Protein AF-0000000080190233 (afdb_homodimer)

Solvent-accessible surface area (backbone atoms only — not comparable to full-atom values): 22154 Å² total; per-residue (Å²): 128,73,79,68,84,69,77,49,35,33,24,39,33,32,38,41,59,67,54,88,73,48,81,61,51,67,63,48,35,51,41,50,51,52,25,31,51,49,42,42,61,76,41,44,92,38,46,60,12,53,48,41,70,72,49,78,80,37,27,34,34,23,29,25,61,46,58,42,51,51,61,56,47,56,51,48,40,39,65,58,41,56,91,52,47,57,30,32,3,32,11,48,27,51,56,74,33,56,66,84,47,56,51,47,89,68,42,40,36,64,9,52,53,49,8,52,51,33,35,52,49,21,59,75,69,71,51,43,41,32,46,42,65,90,44,67,61,59,19,47,42,53,20,35,38,52,36,49,50,51,50,56,58,68,68,43,49,71,68,28,48,51,36,47,57,35,36,74,76,33,94,38,60,58,51,18,10,60,75,67,72,52,52,46,66,57,37,50,51,29,30,58,77,55,41,43,68,65,47,52,52,32,52,51,35,50,38,51,44,31,47,51,60,66,65,77,107,128,72,80,69,83,70,76,50,34,32,25,38,33,33,38,42,57,66,56,87,72,49,80,60,52,67,64,48,34,51,40,49,50,52,25,30,49,49,41,43,62,77,41,45,92,37,46,59,12,53,48,40,70,72,48,80,81,39,27,34,34,23,28,24,61,47,57,41,52,50,61,58,45,56,50,46,41,38,66,57,41,57,90,52,47,57,30,30,3,31,12,48,27,50,56,74,33,56,66,84,47,56,51,49,89,67,41,40,36,62,9,51,54,48,8,51,52,34,33,52,50,21,58,74,68,72,49,42,40,33,44,42,66,92,43,66,60,60,19,46,41,54,18,33,39,51,38,50,49,52,52,57,59,67,67,44,49,71,68,27,48,51,36,48,57,35,38,72,76,32,94,38,61,57,53,19,10,59,76,68,72,50,52,47,65,58,37,50,51,30,30,59,76,56,41,44,69,67,47,52,50,33,51,52,35,51,39,52,44,32,47,51,62,67,65,76,110

Structure (mmCIF, N/CA/C/O backbone):
data_AF-0000000080190233-model_v1
#
loop_
_entity.id
_entity.type
_entity.pdbx_description
1 polymer 'SatD family (SatD)'
#
loop_
_atom_site.group_PDB
_atom_site.id
_atom_site.type_symbol
_atom_site.label_atom_id
_atom_site.label_alt_id
_atom_site.label_comp_id
_atom_site.label_asym_id
_atom_site.label_entity_id
_atom_site.label_seq_id
_atom_site.pdbx_PDB_ins_code
_atom_site.Cartn_x
_atom_site.Cartn_y
_atom_site.Cartn_z
_atom_site.occupancy
_atom_site.B_iso_or_equiv
_atom_site.auth_seq_id
_atom_site.auth_comp_id
_atom_site.auth_asym_id
_atom_site.auth_atom_id
_atom_site.pdbx_PDB_model_num
ATOM 1 N N . MET A 1 1 ? 40.156 -18.125 -11.836 1 24.73 1 MET A N 1
ATOM 2 C CA . MET A 1 1 ? 38.75 -17.875 -12.156 1 24.73 1 MET A CA 1
ATOM 3 C C . MET A 1 1 ? 38.125 -16.875 -11.18 1 24.73 1 MET A C 1
ATOM 5 O O . MET A 1 1 ? 38.094 -17.125 -9.969 1 24.73 1 MET A O 1
ATOM 9 N N . SER A 1 2 ? 38.312 -15.602 -11.289 1 29.66 2 SER A N 1
ATOM 10 C CA . SER A 1 2 ? 37.938 -14.547 -10.352 1 29.66 2 SER A CA 1
ATOM 11 C C . SER A 1 2 ? 36.531 -14.766 -9.797 1 29.66 2 SER A C 1
ATOM 13 O O . SER A 1 2 ? 35.656 -15.234 -10.508 1 29.66 2 SER A O 1
ATOM 15 N N . PRO A 1 3 ? 36.375 -15.008 -8.586 1 34.88 3 PRO A N 1
ATOM 16 C CA . PRO A 1 3 ? 35.031 -15.375 -8.195 1 34.88 3 PRO A CA 1
ATOM 17 C C . PRO A 1 3 ? 33.969 -14.508 -8.867 1 34.88 3 PRO A C 1
ATOM 19 O O . PRO A 1 3 ? 34.125 -13.289 -8.977 1 34.88 3 PRO A O 1
ATOM 22 N N . SER A 1 4 ? 33.438 -14.758 -10.117 1 35.72 4 SER A N 1
ATOM 23 C CA . SER A 1 4 ? 32.375 -14.062 -10.844 1 35.72 4 SER A CA 1
ATOM 24 C C . SER A 1 4 ? 31.5 -13.266 -9.898 1 35.72 4 SER A C 1
ATOM 26 O O . SER A 1 4 ? 31.062 -13.781 -8.867 1 35.72 4 SER A O 1
ATOM 28 N N . GLU A 1 5 ? 31.703 -12.148 -9.555 1 38.62 5 GLU A N 1
ATOM 29 C CA . GLU A 1 5 ? 30.828 -11.219 -8.867 1 38.62 5 GLU A CA 1
ATOM 30 C C . GLU A 1 5 ? 29.359 -11.633 -9.008 1 38.62 5 GLU A C 1
ATOM 32 O O . GLU A 1 5 ? 28.766 -11.453 -10.07 1 38.62 5 GLU A O 1
ATOM 37 N N . SER A 1 6 ? 28.891 -12.875 -8.758 1 44.59 6 SER A N 1
ATOM 38 C CA . SER A 1 6 ? 27.734 -13.758 -8.906 1 44.59 6 SER A CA 1
ATOM 39 C C . SER A 1 6 ? 26.422 -12.977 -8.828 1 44.59 6 SER A C 1
ATOM 41 O O . SER A 1 6 ? 26.141 -12.344 -7.812 1 44.59 6 SER A O 1
ATOM 43 N N . SER A 1 7 ? 26.031 -12.211 -9.828 1 57.62 7 SER A N 1
ATOM 44 C CA . SER A 1 7 ? 24.75 -11.547 -10.07 1 57.62 7 SER A CA 1
ATOM 45 C C . SER A 1 7 ? 23.609 -12.289 -9.406 1 57.62 7 SER A C 1
ATOM 47 O O . SER A 1 7 ? 23.453 -13.5 -9.594 1 57.62 7 SER A O 1
ATOM 49 N N . GLY A 1 8 ? 23.281 -12.109 -8.156 1 77 8 GLY A N 1
ATOM 50 C CA . GLY A 1 8 ? 22.312 -12.805 -7.34 1 77 8 GLY A CA 1
ATOM 51 C C . GLY A 1 8 ? 21 -13.078 -8.07 1 77 8 GLY A C 1
ATOM 52 O O . GLY A 1 8 ? 20.797 -12.586 -9.18 1 77 8 GLY A O 1
ATOM 53 N N . SER A 1 9 ? 20.453 -14.281 -7.926 1 91.12 9 SER A N 1
ATOM 54 C CA . SER A 1 9 ? 19.156 -14.734 -8.414 1 91.12 9 SER A CA 1
ATOM 55 C C . SER A 1 9 ? 18.062 -14.461 -7.398 1 91.12 9 SER A C 1
ATOM 57 O O . SER A 1 9 ? 18.344 -14.18 -6.23 1 91.12 9 SER A O 1
ATOM 59 N N . TYR A 1 10 ? 16.875 -14.328 -7.945 1 96.75 10 TYR A N 1
ATOM 60 C CA . TYR A 1 10 ? 15.703 -14.219 -7.082 1 96.75 10 TYR A CA 1
ATOM 61 C C . TYR A 1 10 ? 14.945 -15.539 -7.02 1 96.75 10 TYR A C 1
ATOM 63 O O . TYR A 1 10 ? 14.43 -16.016 -8.031 1 96.75 10 TYR A O 1
ATOM 71 N N . VAL A 1 11 ? 14.953 -16.094 -5.848 1 97.94 11 VAL A N 1
ATOM 72 C CA . VAL A 1 11 ? 14.219 -17.328 -5.621 1 97.94 11 VAL A CA 1
ATOM 73 C C . VAL A 1 11 ? 12.797 -17 -5.152 1 97.94 11 VAL A C 1
ATOM 75 O O . VAL A 1 11 ? 12.609 -16.203 -4.234 1 97.94 11 VAL A O 1
ATOM 78 N N . VAL A 1 12 ? 11.82 -17.562 -5.801 1 98.56 12 VAL A N 1
ATOM 79 C CA . VAL A 1 12 ? 10.414 -17.438 -5.434 1 98.56 12 VAL A CA 1
ATOM 80 C C . VAL A 1 12 ? 9.914 -18.766 -4.867 1 98.56 12 VAL A C 1
ATOM 82 O O . VAL A 1 12 ? 10 -19.812 -5.531 1 98.56 12 VAL A O 1
ATOM 85 N N . VAL A 1 13 ? 9.422 -18.719 -3.676 1 98.38 13 VAL A N 1
ATOM 86 C CA . VAL A 1 13 ? 8.758 -19.891 -3.105 1 98.38 13 VAL A CA 1
ATOM 87 C C . VAL A 1 13 ? 7.344 -19.516 -2.666 1 98.38 13 VAL A C 1
ATOM 89 O O . VAL A 1 13 ? 7.094 -18.375 -2.268 1 98.38 13 VAL A O 1
ATOM 92 N N . GLY A 1 14 ? 6.434 -20.406 -2.785 1 98 14 GLY A N 1
ATOM 93 C CA . GLY A 1 14 ? 5.051 -20.141 -2.42 1 98 14 GLY A CA 1
ATOM 94 C C . GLY A 1 14 ? 4.371 -21.344 -1.777 1 98 14 GLY A C 1
ATOM 95 O O . GLY A 1 14 ? 4.789 -22.484 -1.979 1 98 14 GLY A O 1
ATOM 96 N N . ASP A 1 15 ? 3.377 -21.078 -1.024 1 97.12 15 ASP A N 1
ATOM 97 C CA . ASP A 1 15 ? 2.551 -22.062 -0.349 1 97.12 15 ASP A CA 1
ATOM 98 C C . ASP A 1 15 ? 1.072 -21.703 -0.42 1 97.12 15 ASP A C 1
ATOM 100 O O . ASP A 1 15 ? 0.687 -20.594 -0.037 1 97.12 15 ASP A O 1
ATOM 104 N N . VAL A 1 16 ? 0.239 -22.688 -0.863 1 96.12 16 VAL A N 1
ATOM 105 C CA . VAL A 1 16 ? -1.193 -22.453 -1.013 1 96.12 16 VAL A CA 1
ATOM 106 C C . VAL A 1 16 ? -1.837 -22.297 0.362 1 96.12 16 VAL A C 1
ATOM 108 O O . VAL A 1 16 ? -1.575 -23.078 1.277 1 96.12 16 VAL A O 1
ATOM 111 N N . VAL A 1 17 ? -2.637 -21.203 0.466 1 95.19 17 VAL A N 1
ATOM 112 C CA . VAL A 1 17 ? -3.326 -20.922 1.724 1 95.19 17 VAL A CA 1
ATOM 113 C C . VAL A 1 17 ? -4.465 -21.922 1.915 1 95.19 17 VAL A C 1
ATOM 115 O O . VAL A 1 17 ? -5.297 -22.109 1.022 1 95.19 17 VAL A O 1
ATOM 118 N N . GLY A 1 18 ? -4.52 -22.594 3.072 1 91.44 18 GLY A N 1
ATOM 119 C CA . GLY A 1 18 ? -5.617 -23.484 3.395 1 91.44 18 GLY A CA 1
ATOM 120 C C . GLY A 1 18 ? -5.707 -24.688 2.461 1 91.44 18 GLY A C 1
ATOM 121 O O . GLY A 1 18 ? -6.805 -25.125 2.125 1 91.44 18 GLY A O 1
ATOM 122 N N . SER A 1 19 ? -4.637 -25.109 1.972 1 86.06 19 SER A N 1
ATOM 123 C CA . SER A 1 19 ? -4.605 -26.172 0.969 1 86.06 19 SER A CA 1
ATOM 124 C C . SER A 1 19 ? -5.348 -27.406 1.452 1 86.06 19 SER A C 1
ATOM 126 O O . SER A 1 19 ? -5.957 -28.125 0.653 1 86.06 19 SER A O 1
ATOM 128 N N . ARG A 1 20 ? -5.469 -27.781 2.709 1 81.69 20 ARG A N 1
ATOM 129 C CA . ARG A 1 20 ? -6.098 -28.969 3.266 1 81.69 20 ARG A CA 1
ATOM 130 C C . ARG A 1 20 ? -7.617 -28.891 3.17 1 81.69 20 ARG A C 1
ATOM 132 O O . ARG A 1 20 ? -8.312 -29.906 3.205 1 81.69 20 ARG A O 1
ATOM 139 N N . ALA A 1 21 ? -8.078 -27.594 3.057 1 85 21 ALA A N 1
ATOM 140 C CA . ALA A 1 21 ? -9.523 -27.391 3.066 1 85 21 ALA A CA 1
ATOM 141 C C . ALA A 1 21 ? -10.086 -27.391 1.648 1 85 21 ALA A C 1
ATOM 143 O O . ALA A 1 21 ? -11.305 -27.312 1.457 1 85 21 ALA A O 1
ATOM 144 N N . ILE A 1 22 ? -9.203 -27.516 0.746 1 84.94 22 ILE A N 1
ATOM 145 C CA . ILE A 1 22 ? -9.641 -27.531 -0.646 1 84.94 22 ILE A CA 1
ATOM 146 C C . ILE A 1 22 ? -10.242 -28.891 -0.982 1 84.94 22 ILE A C 1
ATOM 148 O O . ILE A 1 22 ? -9.578 -29.922 -0.866 1 84.94 22 ILE A O 1
ATOM 152 N N . ASP A 1 23 ? -11.484 -28.938 -1.279 1 82.81 23 ASP A N 1
ATOM 153 C CA . ASP A 1 23 ? -12.227 -30.188 -1.487 1 82.81 23 ASP A CA 1
ATOM 154 C C . ASP A 1 23 ? -11.742 -30.906 -2.736 1 82.81 23 ASP A C 1
ATOM 156 O O . ASP A 1 23 ? -11.344 -32.062 -2.666 1 82.81 23 ASP A O 1
ATOM 160 N N . ASP A 1 24 ? -11.836 -30.281 -3.82 1 88.12 24 ASP A N 1
ATOM 161 C CA . ASP A 1 24 ? -11.422 -30.875 -5.086 1 88.12 24 ASP A CA 1
ATOM 162 C C . ASP A 1 24 ? -9.969 -30.531 -5.402 1 88.12 24 ASP A C 1
ATOM 164 O O . ASP A 1 24 ? -9.695 -29.688 -6.262 1 88.12 24 ASP A O 1
ATOM 168 N N . ARG A 1 25 ? -9.078 -31.25 -4.887 1 86.75 25 ARG A N 1
ATOM 169 C CA . ARG A 1 25 ? -7.641 -30.984 -4.961 1 86.75 25 ARG A CA 1
ATOM 170 C C . ARG A 1 25 ? -7.113 -31.234 -6.371 1 86.75 25 ARG A C 1
ATOM 172 O O . ARG A 1 25 ? -6.164 -30.578 -6.809 1 86.75 25 ARG A O 1
ATOM 179 N N . ASP A 1 26 ? -7.723 -32.156 -7.023 1 89.56 26 ASP A N 1
ATOM 180 C CA . ASP A 1 26 ? -7.285 -32.438 -8.383 1 89.56 26 ASP A CA 1
ATOM 181 C C . ASP A 1 26 ? -7.562 -31.266 -9.32 1 89.56 26 ASP A C 1
ATOM 183 O O . ASP A 1 26 ? -6.688 -30.859 -10.086 1 89.56 26 ASP A O 1
ATOM 187 N N . THR A 1 27 ? -8.789 -30.844 -9.18 1 92.12 27 THR A N 1
ATOM 188 C CA . THR A 1 27 ? -9.164 -29.688 -10 1 92.12 27 THR A CA 1
ATOM 189 C C . THR A 1 27 ? -8.312 -28.469 -9.656 1 92.12 27 THR A C 1
ATOM 191 O O . THR A 1 27 ? -7.852 -27.766 -10.547 1 92.12 27 THR A O 1
ATOM 194 N N . PHE A 1 28 ? -8.062 -28.25 -8.406 1 93.25 28 PHE A N 1
ATOM 195 C CA . PHE A 1 28 ? -7.238 -27.125 -7.973 1 93.25 28 PHE A CA 1
ATOM 196 C C . PHE A 1 28 ? -5.809 -27.281 -8.477 1 93.25 28 PHE A C 1
ATOM 198 O O . PHE A 1 28 ? -5.203 -26.312 -8.938 1 93.25 28 PHE A O 1
ATOM 205 N N . GLY A 1 29 ? -5.312 -28.484 -8.367 1 93.38 29 GLY A N 1
ATOM 206 C CA . GLY A 1 29 ? -3.961 -28.766 -8.828 1 93.38 29 GLY A CA 1
ATOM 207 C C . GLY A 1 29 ? -3.758 -28.438 -10.297 1 93.38 29 GLY A C 1
ATOM 208 O O . GLY A 1 29 ? -2.746 -27.828 -10.672 1 93.38 29 GLY A O 1
ATOM 209 N N . ARG A 1 30 ? -4.664 -28.781 -11.055 1 94.12 30 ARG A N 1
ATOM 210 C CA . ARG A 1 30 ? -4.594 -28.484 -12.477 1 94.12 30 ARG A CA 1
ATOM 211 C C . ARG A 1 30 ? -4.645 -26.984 -12.719 1 94.12 30 ARG A C 1
ATOM 213 O O . ARG A 1 30 ? -3.916 -26.453 -13.57 1 94.12 30 ARG A O 1
ATOM 220 N N . ALA A 1 31 ? -5.512 -26.328 -11.938 1 94.5 31 ALA A N 1
ATOM 221 C CA . ALA A 1 31 ? -5.613 -24.875 -12.062 1 94.5 31 ALA A CA 1
ATOM 222 C C . ALA A 1 31 ? -4.297 -24.203 -11.688 1 94.5 31 ALA A C 1
ATOM 224 O O . ALA A 1 31 ? -3.879 -23.25 -12.344 1 94.5 31 ALA A O 1
ATOM 225 N N . LEU A 1 32 ? -3.715 -24.688 -10.641 1 96.25 32 LEU A N 1
ATOM 226 C CA . LEU A 1 32 ? -2.434 -24.141 -10.203 1 96.25 32 LEU A CA 1
ATOM 227 C C . LEU A 1 32 ? -1.354 -24.391 -11.25 1 96.25 32 LEU A C 1
ATOM 229 O O . LEU A 1 32 ? -0.596 -23.484 -11.594 1 96.25 32 LEU A O 1
ATOM 233 N N . ASP A 1 33 ? -1.353 -25.562 -11.812 1 95.81 33 ASP A N 1
ATOM 234 C CA . ASP A 1 33 ? -0.388 -25.891 -12.859 1 95.81 33 ASP A CA 1
ATOM 235 C C . ASP A 1 33 ? -0.57 -25 -14.078 1 95.81 33 ASP A C 1
ATOM 237 O O . ASP A 1 33 ? 0.409 -24.531 -14.672 1 95.81 33 ASP A O 1
ATOM 241 N N . ASP A 1 34 ? -1.769 -24.844 -14.453 1 97.38 34 ASP A N 1
ATOM 242 C CA . ASP A 1 34 ? -2.072 -23.969 -15.586 1 97.38 34 ASP A CA 1
ATOM 243 C C . ASP A 1 34 ? -1.621 -22.531 -15.297 1 97.38 34 ASP A C 1
ATOM 245 O O . ASP A 1 34 ? -1.105 -21.844 -16.188 1 97.38 34 ASP A O 1
ATOM 249 N N . ALA A 1 35 ? -1.841 -22.047 -14.062 1 97.88 35 ALA A N 1
ATOM 250 C CA . ALA A 1 35 ? -1.404 -20.719 -13.648 1 97.88 35 ALA A CA 1
ATOM 251 C C . ALA A 1 35 ? 0.111 -20.578 -13.766 1 97.88 35 ALA A C 1
ATOM 253 O O . ALA A 1 35 ? 0.612 -19.562 -14.273 1 97.88 35 ALA A O 1
ATOM 254 N N . LEU A 1 36 ? 0.816 -21.578 -13.344 1 97.88 36 LEU A N 1
ATOM 255 C CA . LEU A 1 36 ? 2.275 -21.547 -13.375 1 97.88 36 LEU A CA 1
ATOM 256 C C . LEU A 1 36 ? 2.795 -21.625 -14.805 1 97.88 36 LEU A C 1
ATOM 258 O O . LEU A 1 36 ? 3.797 -20.984 -15.141 1 97.88 36 LEU A O 1
ATOM 262 N N . ALA A 1 37 ? 2.139 -22.406 -15.625 1 98.12 37 ALA A N 1
ATOM 263 C CA . ALA A 1 37 ? 2.49 -22.438 -17.047 1 98.12 37 ALA A CA 1
ATOM 264 C C . ALA A 1 37 ? 2.326 -21.062 -17.688 1 98.12 37 ALA A C 1
ATOM 266 O O . ALA A 1 37 ? 3.158 -20.656 -18.484 1 98.12 37 ALA A O 1
ATOM 267 N N . THR A 1 38 ? 1.232 -20.406 -17.328 1 98.38 38 THR A N 1
ATOM 268 C CA . THR A 1 38 ? 0.998 -19.047 -17.812 1 98.38 38 THR A CA 1
ATOM 269 C C . THR A 1 38 ? 2.117 -18.125 -17.359 1 98.38 38 THR A C 1
ATOM 271 O O . THR A 1 38 ? 2.627 -17.328 -18.156 1 98.38 38 THR A O 1
ATOM 274 N N . VAL A 1 39 ? 2.521 -18.188 -16.125 1 98.25 39 VAL A N 1
ATOM 275 C CA . VAL A 1 39 ? 3.611 -17.391 -15.562 1 98.25 39 VAL A CA 1
ATOM 276 C C . VAL A 1 39 ? 4.891 -17.641 -16.359 1 98.25 39 VAL A C 1
ATOM 278 O O . VAL A 1 39 ? 5.547 -16.688 -16.797 1 98.25 39 VAL A O 1
ATOM 281 N N . ASN A 1 40 ? 5.195 -18.906 -16.578 1 98.12 40 ASN A N 1
ATOM 282 C CA . ASN A 1 40 ? 6.438 -19.266 -17.25 1 98.12 40 ASN A CA 1
ATOM 283 C C . ASN A 1 40 ? 6.453 -18.797 -18.703 1 98.12 40 ASN A C 1
ATOM 285 O O . ASN A 1 40 ? 7.508 -18.438 -19.234 1 98.12 40 ASN A O 1
ATOM 289 N N . HIS A 1 41 ? 5.332 -18.812 -19.266 1 98.19 41 HIS A N 1
ATOM 290 C CA . HIS A 1 41 ? 5.223 -18.328 -20.641 1 98.19 41 HIS A CA 1
ATOM 291 C C . HIS A 1 41 ? 5.32 -16.812 -20.703 1 98.19 41 HIS A C 1
ATOM 293 O O . HIS A 1 41 ? 6.105 -16.266 -21.484 1 98.19 41 HIS A O 1
ATOM 299 N N . GLN A 1 42 ? 4.57 -16.156 -19.906 1 97.62 42 GLN A N 1
ATOM 300 C CA . GLN A 1 42 ? 4.449 -14.703 -19.953 1 97.62 42 GLN A CA 1
ATOM 301 C C . GLN A 1 42 ? 5.754 -14.031 -19.516 1 97.62 42 GLN A C 1
ATOM 303 O O . GLN A 1 42 ? 6.109 -12.977 -20.031 1 97.62 42 GLN A O 1
ATOM 308 N N . TYR A 1 43 ? 6.445 -14.625 -18.609 1 97.31 43 TYR A N 1
ATOM 309 C CA . TYR A 1 43 ? 7.641 -13.992 -18.062 1 97.31 43 TYR A CA 1
ATOM 310 C C . TYR A 1 43 ? 8.883 -14.797 -18.406 1 97.31 43 TYR A C 1
ATOM 312 O O . TYR A 1 43 ? 9.844 -14.836 -17.625 1 97.31 43 TYR A O 1
ATOM 320 N N . ALA A 1 44 ? 8.891 -15.477 -19.5 1 95.94 44 ALA A N 1
ATOM 321 C CA . ALA A 1 44 ? 9.961 -16.359 -19.953 1 95.94 44 ALA A CA 1
ATOM 322 C C . ALA A 1 44 ? 11.305 -15.633 -19.969 1 95.94 44 ALA A C 1
ATOM 324 O O . ALA A 1 44 ? 12.336 -16.219 -19.656 1 95.94 44 ALA A O 1
ATOM 325 N N . GLY A 1 45 ? 11.297 -14.375 -20.25 1 93.25 45 GLY A N 1
ATOM 326 C CA . GLY A 1 45 ? 12.523 -13.609 -20.328 1 93.25 45 GLY A CA 1
ATOM 327 C C . GLY A 1 45 ? 13.188 -13.398 -18.984 1 93.25 45 GLY A C 1
ATOM 328 O O . GLY A 1 45 ? 14.375 -13.094 -18.906 1 93.25 45 GLY A O 1
ATOM 329 N N . SER A 1 46 ? 12.461 -13.547 -17.922 1 93.5 46 SER A N 1
ATOM 330 C CA . SER A 1 46 ? 12.969 -13.32 -16.578 1 93.5 46 SER A CA 1
ATOM 331 C C . SER A 1 46 ? 13.148 -14.641 -15.828 1 93.5 46 SER A C 1
ATOM 333 O O . SER A 1 46 ? 13.875 -14.695 -14.836 1 93.5 46 SER A O 1
ATOM 335 N N . VAL A 1 47 ? 12.508 -15.695 -16.312 1 94.56 47 VAL A N 1
ATOM 336 C CA . VAL A 1 47 ? 12.492 -16.969 -15.594 1 94.56 47 VAL A CA 1
ATOM 337 C C . VAL A 1 47 ? 13.742 -17.766 -15.93 1 94.56 47 VAL A C 1
ATOM 339 O O . VAL A 1 47 ? 13.977 -18.109 -17.094 1 94.56 47 VAL A O 1
ATOM 342 N N . ARG A 1 48 ? 14.562 -18.016 -14.945 1 94.62 48 ARG A N 1
ATOM 343 C CA . ARG A 1 48 ? 15.758 -18.844 -15.094 1 94.62 48 ARG A CA 1
ATOM 344 C C . ARG A 1 48 ? 15.422 -20.328 -14.93 1 94.62 48 ARG A C 1
ATOM 346 O O . ARG A 1 48 ? 15.852 -21.156 -15.734 1 94.62 48 ARG A O 1
ATOM 353 N N . ALA A 1 49 ? 14.828 -20.609 -13.844 1 97.12 49 ALA A N 1
ATOM 354 C CA . ALA A 1 49 ? 14.242 -21.922 -13.617 1 97.12 49 ALA A CA 1
ATOM 355 C C . ALA A 1 49 ? 12.734 -21.828 -13.453 1 97.12 49 ALA A C 1
ATOM 357 O O . ALA A 1 49 ? 12.234 -21.031 -12.641 1 97.12 49 ALA A O 1
ATOM 358 N N . ASP A 1 50 ? 12.008 -22.625 -14.188 1 97.38 50 ASP A N 1
ATOM 359 C CA . ASP A 1 50 ? 10.547 -22.531 -14.258 1 97.38 50 ASP A CA 1
ATOM 360 C C . ASP A 1 50 ? 9.93 -22.562 -12.859 1 97.38 50 ASP A C 1
ATOM 362 O O . ASP A 1 50 ? 10.398 -23.281 -11.984 1 97.38 50 ASP A O 1
ATOM 366 N N . VAL A 1 51 ? 8.859 -21.719 -12.711 1 97.75 51 VAL A N 1
ATOM 367 C CA . VAL A 1 51 ? 8.031 -21.812 -11.516 1 97.75 51 VAL A CA 1
ATOM 368 C C . VAL A 1 51 ? 7.109 -23.016 -11.609 1 97.75 51 VAL A C 1
ATOM 370 O O . VAL A 1 51 ? 6.277 -23.094 -12.516 1 97.75 51 VAL A O 1
ATOM 373 N N . VAL A 1 52 ? 7.285 -23.984 -10.688 1 97.12 52 VAL A N 1
ATOM 374 C CA . VAL A 1 52 ? 6.543 -25.234 -10.75 1 97.12 52 VAL A CA 1
ATOM 375 C C . VAL A 1 52 ? 6.102 -25.641 -9.352 1 97.12 52 VAL A C 1
ATOM 377 O O . VAL A 1 52 ? 6.57 -25.078 -8.359 1 97.12 52 VAL A O 1
ATOM 380 N N . THR A 1 53 ? 5.152 -26.547 -9.328 1 95.75 53 THR A N 1
ATOM 381 C CA . THR A 1 53 ? 4.84 -27.188 -8.055 1 95.75 53 THR A CA 1
ATOM 382 C C . THR A 1 53 ? 5.965 -28.125 -7.629 1 95.75 53 THR A C 1
ATOM 384 O O . THR A 1 53 ? 6.543 -28.828 -8.461 1 95.75 53 THR A O 1
ATOM 387 N N . VAL A 1 54 ? 6.418 -28.031 -6.359 1 93.38 54 VAL A N 1
ATOM 388 C CA . VAL A 1 54 ? 7.57 -28.812 -5.93 1 93.38 54 VAL A CA 1
ATOM 389 C C . VAL A 1 54 ? 7.137 -29.844 -4.895 1 93.38 54 VAL A C 1
ATOM 391 O O . VAL A 1 54 ? 7.812 -30.859 -4.695 1 93.38 54 VAL A O 1
ATOM 394 N N . LYS A 1 55 ? 6.25 -29.562 -4.066 1 82.31 55 LYS A N 1
ATOM 395 C CA . LYS A 1 55 ? 5.738 -30.531 -3.098 1 82.31 55 LYS A CA 1
ATOM 396 C C . LYS A 1 55 ? 4.219 -30.641 -3.178 1 82.31 55 LYS A C 1
ATOM 398 O O . LYS A 1 55 ? 3.502 -29.766 -2.688 1 82.31 55 LYS A O 1
ATOM 403 N N . GLY A 1 56 ? 3.832 -31.812 -3.723 1 73.06 56 GLY A N 1
ATOM 404 C CA . GLY A 1 56 ? 2.396 -31.984 -3.869 1 73.06 56 GLY A CA 1
ATOM 405 C C . GLY A 1 56 ? 1.744 -30.906 -4.707 1 73.06 56 GLY A C 1
ATOM 406 O O . GLY A 1 56 ? 2.225 -30.594 -5.797 1 73.06 56 GLY A O 1
ATOM 407 N N . VAL A 1 57 ? 0.625 -30.562 -4.312 1 72 57 VAL A N 1
ATOM 408 C CA . VAL A 1 57 ? -0.15 -29.562 -5.047 1 72 57 VAL A CA 1
ATOM 409 C C . VAL A 1 57 ? -0.207 -28.266 -4.25 1 72 57 VAL A C 1
ATOM 411 O O . VAL A 1 57 ? -1.102 -27.438 -4.457 1 72 57 VAL A O 1
ATOM 414 N N . ASP A 1 58 ? 0.859 -28 -3.357 1 87.25 58 ASP A N 1
ATOM 415 C CA . ASP A 1 58 ? 0.574 -26.828 -2.535 1 87.25 58 ASP A CA 1
ATOM 416 C C . ASP A 1 58 ? 1.781 -25.906 -2.471 1 87.25 58 ASP A C 1
ATOM 418 O O . ASP A 1 58 ? 1.654 -24.734 -2.076 1 87.25 58 ASP A O 1
ATOM 422 N N . GLU A 1 59 ? 2.924 -26.484 -2.764 1 95.19 59 GLU A N 1
ATOM 423 C CA . GLU A 1 59 ? 4.121 -25.641 -2.693 1 95.19 59 GLU A CA 1
ATOM 424 C C . GLU A 1 59 ? 4.684 -25.375 -4.086 1 95.19 59 GLU A C 1
ATOM 426 O O . GLU A 1 59 ? 4.703 -26.25 -4.941 1 95.19 59 GLU A O 1
ATOM 431 N N . VAL A 1 60 ? 5.086 -24.172 -4.332 1 97.56 60 VAL A N 1
ATOM 432 C CA . VAL A 1 60 ? 5.641 -23.781 -5.625 1 97.56 60 VAL A CA 1
ATOM 433 C C . VAL A 1 60 ? 7.027 -23.172 -5.43 1 97.56 60 VAL A C 1
ATOM 435 O O . VAL A 1 60 ? 7.355 -22.688 -4.344 1 97.56 60 VAL A O 1
ATOM 438 N N . ALA A 1 61 ? 7.848 -23.266 -6.41 1 98.19 61 ALA A N 1
ATOM 439 C CA . ALA A 1 61 ? 9.172 -22.656 -6.387 1 98.19 61 ALA A CA 1
ATOM 440 C C . ALA A 1 61 ? 9.648 -22.312 -7.797 1 98.19 61 ALA A C 1
ATOM 442 O O . ALA A 1 61 ? 9.25 -22.969 -8.766 1 98.19 61 ALA A O 1
ATOM 443 N N . GLY A 1 62 ? 10.391 -21.344 -7.961 1 98.06 62 GLY A N 1
ATOM 444 C CA . GLY A 1 62 ? 11.023 -20.906 -9.195 1 98.06 62 GLY A CA 1
ATOM 445 C C . GLY A 1 62 ? 12.156 -19.922 -8.969 1 98.06 62 GLY A C 1
ATOM 446 O O . GLY A 1 62 ? 12.43 -19.531 -7.836 1 98.06 62 GLY A O 1
ATOM 447 N N . VAL A 1 63 ? 12.914 -19.688 -10.016 1 97.94 63 VAL A N 1
ATOM 448 C CA . VAL A 1 63 ? 14.031 -18.75 -9.953 1 97.94 63 VAL A CA 1
ATOM 449 C C . VAL A 1 63 ? 13.906 -17.719 -11.062 1 97.94 63 VAL A C 1
ATOM 451 O O . VAL A 1 63 ? 13.711 -18.062 -12.234 1 97.94 63 VAL A O 1
ATOM 454 N N . LEU A 1 64 ? 13.953 -16.516 -10.688 1 96.69 64 LEU A N 1
ATOM 455 C CA . LEU A 1 64 ? 13.969 -15.398 -11.633 1 96.69 64 LEU A CA 1
ATOM 456 C C . LEU A 1 64 ? 15.344 -14.742 -11.672 1 96.69 64 LEU A C 1
ATOM 458 O O . LEU A 1 64 ? 16 -14.609 -10.633 1 96.69 64 LEU A O 1
ATOM 462 N N . ASP A 1 65 ? 15.75 -14.266 -12.797 1 92.5 65 ASP A N 1
ATOM 463 C CA . ASP A 1 65 ? 17.031 -13.562 -12.953 1 92.5 65 ASP A CA 1
ATOM 464 C C . ASP A 1 65 ? 16.922 -12.125 -12.461 1 92.5 65 ASP A C 1
ATOM 466 O O . ASP A 1 65 ? 17.906 -11.547 -12.008 1 92.5 65 ASP A O 1
ATOM 470 N N . HIS A 1 66 ? 15.734 -11.617 -12.609 1 89.75 66 HIS A N 1
ATOM 471 C CA . HIS A 1 66 ? 15.5 -10.219 -12.258 1 89.75 66 HIS A CA 1
ATOM 472 C C . HIS A 1 66 ? 14.211 -10.055 -11.469 1 89.75 66 HIS A C 1
ATOM 474 O O . HIS A 1 66 ? 13.25 -10.805 -11.68 1 89.75 66 HIS A O 1
ATOM 480 N N . PRO A 1 67 ? 14.242 -9.039 -10.594 1 94.88 67 PRO A N 1
ATOM 481 C CA . PRO A 1 67 ? 13.055 -8.867 -9.758 1 94.88 67 PRO A CA 1
ATOM 482 C C . PRO A 1 67 ? 11.914 -8.148 -10.484 1 94.88 67 PRO A C 1
ATOM 484 O O . PRO A 1 67 ? 10.789 -8.094 -9.977 1 94.88 67 PRO A O 1
ATOM 487 N N . ARG A 1 68 ? 12.141 -7.633 -11.664 1 94.31 68 ARG A N 1
ATOM 488 C CA . ARG A 1 68 ? 11.188 -6.777 -12.352 1 94.31 68 ARG A CA 1
ATOM 489 C C . ARG A 1 68 ? 9.844 -7.488 -12.531 1 94.31 68 ARG A C 1
ATOM 491 O O . ARG A 1 68 ? 8.789 -6.855 -12.484 1 94.31 68 ARG A O 1
ATOM 498 N N . ASP A 1 69 ? 9.867 -8.844 -12.633 1 96.75 69 ASP A N 1
ATOM 499 C CA . ASP A 1 69 ? 8.641 -9.562 -12.953 1 96.75 69 ASP A CA 1
ATOM 500 C C . ASP A 1 69 ? 8.086 -10.273 -11.719 1 96.75 69 ASP A C 1
ATOM 502 O O . ASP A 1 69 ? 7.125 -11.039 -11.82 1 96.75 69 ASP A O 1
ATOM 506 N N . VAL A 1 70 ? 8.664 -10.016 -10.555 1 97.88 70 VAL A N 1
ATOM 507 C CA . VAL A 1 70 ? 8.25 -10.672 -9.32 1 97.88 70 VAL A CA 1
ATOM 508 C C . VAL A 1 70 ? 6.77 -10.391 -9.062 1 97.88 70 VAL A C 1
ATOM 510 O O . VAL A 1 70 ? 5.996 -11.312 -8.805 1 97.88 70 VAL A O 1
ATOM 513 N N . TYR A 1 71 ? 6.363 -9.125 -9.156 1 98.5 71 TYR A N 1
ATOM 514 C CA . TYR A 1 71 ? 4.965 -8.805 -8.891 1 98.5 71 TYR A CA 1
ATOM 515 C C . TYR A 1 71 ? 4.047 -9.445 -9.922 1 98.5 71 TYR A C 1
ATOM 517 O O . TYR A 1 71 ? 2.957 -9.914 -9.586 1 98.5 71 TYR A O 1
ATOM 525 N N . GLY A 1 72 ? 4.473 -9.391 -11.195 1 98.12 72 GLY A N 1
ATOM 526 C CA . GLY A 1 72 ? 3.703 -10.047 -12.242 1 98.12 72 GLY A CA 1
ATOM 527 C C . GLY A 1 72 ? 3.439 -11.508 -11.961 1 98.12 72 GLY A C 1
ATOM 528 O O . GLY A 1 72 ? 2.322 -11.992 -12.156 1 98.12 72 GLY A O 1
ATOM 529 N N . VAL A 1 73 ? 4.438 -12.211 -11.492 1 98.38 73 VAL A N 1
ATOM 530 C CA . VAL A 1 73 ? 4.324 -13.625 -11.148 1 98.38 73 VAL A CA 1
ATOM 531 C C . VAL A 1 73 ? 3.287 -13.812 -10.047 1 98.38 73 VAL A C 1
ATOM 533 O O . VAL A 1 73 ? 2.363 -14.617 -10.18 1 98.38 73 VAL A O 1
ATOM 536 N N . VAL A 1 74 ? 3.377 -13.031 -8.992 1 98.56 74 VAL A N 1
ATOM 537 C CA . VAL A 1 74 ? 2.482 -13.117 -7.84 1 98.56 74 VAL A CA 1
ATOM 538 C C . VAL A 1 74 ? 1.05 -12.828 -8.273 1 98.56 74 VAL A C 1
ATOM 540 O O . VAL A 1 74 ? 0.134 -13.594 -7.973 1 98.56 74 VAL A O 1
ATOM 543 N N . LYS A 1 75 ? 0.882 -11.734 -9.008 1 98.56 75 LYS A N 1
ATOM 544 C CA . LYS A 1 75 ? -0.447 -11.312 -9.445 1 98.56 75 LYS A CA 1
ATOM 545 C C . LYS A 1 75 ? -1.084 -12.359 -10.359 1 98.56 75 LYS A C 1
ATOM 547 O O . LYS A 1 75 ? -2.266 -12.68 -10.211 1 98.56 75 LYS A O 1
ATOM 552 N N . THR A 1 76 ? -0.316 -12.906 -11.336 1 98.31 76 THR A N 1
ATOM 553 C CA . THR A 1 76 ? -0.84 -13.867 -12.297 1 98.31 76 THR A CA 1
ATOM 554 C C . THR A 1 76 ? -1.336 -15.125 -11.594 1 98.31 76 THR A C 1
ATOM 556 O O . THR A 1 76 ? -2.43 -15.609 -11.883 1 98.31 76 THR A O 1
ATOM 559 N N . VAL A 1 77 ? -0.569 -15.617 -10.648 1 98.25 77 VAL A N 1
ATOM 560 C CA . VAL A 1 77 ? -0.985 -16.812 -9.922 1 98.25 77 VAL A CA 1
ATOM 561 C C . VAL A 1 77 ? -2.291 -16.547 -9.18 1 98.25 77 VAL A C 1
ATOM 563 O O . VAL A 1 77 ? -3.256 -17.297 -9.312 1 98.25 77 VAL A O 1
ATOM 566 N N . HIS A 1 78 ? -2.381 -15.43 -8.461 1 98.12 78 HIS A N 1
ATOM 567 C CA . HIS A 1 78 ? -3.576 -15.094 -7.691 1 98.12 78 HIS A CA 1
ATOM 568 C C . HIS A 1 78 ? -4.781 -14.906 -8.602 1 98.12 78 HIS A C 1
ATOM 570 O O . HIS A 1 78 ? -5.891 -15.336 -8.273 1 98.12 78 HIS A O 1
ATOM 576 N N . ASP A 1 79 ? -4.566 -14.258 -9.75 1 97.69 79 ASP A N 1
ATOM 577 C CA . ASP A 1 79 ? -5.656 -14.047 -10.695 1 97.69 79 ASP A CA 1
ATOM 578 C C . ASP A 1 79 ? -6.207 -15.375 -11.203 1 97.69 79 ASP A C 1
ATOM 580 O O . ASP A 1 79 ? -7.422 -15.547 -11.328 1 97.69 79 ASP A O 1
ATOM 584 N N . GLU A 1 80 ? -5.352 -16.312 -11.477 1 96.75 80 GLU A N 1
ATOM 585 C CA . GLU A 1 80 ? -5.734 -17.547 -12.164 1 96.75 80 GLU A CA 1
ATOM 586 C C . GLU A 1 80 ? -6.375 -18.547 -11.203 1 96.75 80 GLU A C 1
ATOM 588 O O . GLU A 1 80 ? -7.223 -19.344 -11.602 1 96.75 80 GLU A O 1
ATOM 593 N N . ILE A 1 81 ? -6.051 -18.422 -9.953 1 95.19 81 ILE A 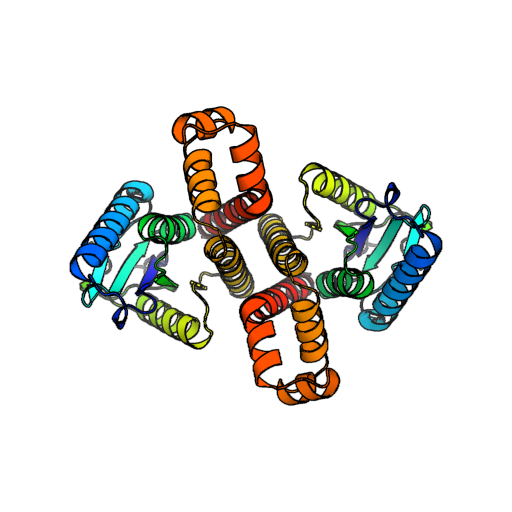N 1
ATOM 594 C CA . ILE A 1 81 ? -6.586 -19.438 -9.039 1 95.19 81 ILE A CA 1
ATOM 595 C C . ILE A 1 81 ? -7.629 -18.797 -8.125 1 95.19 81 ILE A C 1
ATOM 597 O O . ILE A 1 81 ? -8.125 -19.438 -7.199 1 95.19 81 ILE A O 1
ATOM 601 N N . HIS A 1 82 ? -7.938 -17.578 -8.398 1 94.31 82 HIS A N 1
ATOM 602 C CA . HIS A 1 82 ? -8.961 -16.875 -7.613 1 94.31 82 HIS A CA 1
ATOM 603 C C . HIS A 1 82 ? -10.195 -17.75 -7.43 1 94.31 82 HIS A C 1
ATOM 605 O O . HIS A 1 82 ? -10.695 -18.344 -8.391 1 94.31 82 HIS A O 1
ATOM 611 N N . PRO A 1 83 ? -10.719 -17.797 -6.113 1 93.25 83 PRO A N 1
ATOM 612 C CA . PRO A 1 83 ? -10.43 -16.953 -4.957 1 93.25 83 PRO A CA 1
ATOM 613 C C . PRO A 1 83 ? -9.367 -17.547 -4.035 1 93.25 83 PRO A C 1
ATOM 615 O O . PRO A 1 83 ? -9.062 -16.984 -2.986 1 93.25 83 PRO A O 1
ATOM 618 N N . ASP A 1 84 ? -8.797 -18.656 -4.41 1 93.75 84 ASP A N 1
ATOM 619 C CA . ASP A 1 84 ? -7.738 -19.25 -3.588 1 93.75 84 ASP A CA 1
ATOM 620 C C . ASP A 1 84 ? -6.492 -18.359 -3.592 1 93.75 84 ASP A C 1
ATOM 622 O O . ASP A 1 84 ? -6.336 -17.5 -4.461 1 93.75 84 ASP A O 1
ATOM 626 N N . GLN A 1 85 ? -5.641 -18.547 -2.578 1 95.12 85 GLN A N 1
ATOM 627 C CA . GLN A 1 85 ? -4.48 -17.672 -2.42 1 95.12 85 GLN A CA 1
ATOM 628 C C . GLN A 1 85 ? -3.205 -18.484 -2.215 1 95.12 85 GLN A C 1
ATOM 630 O O . GLN A 1 85 ? -3.256 -19.625 -1.742 1 95.12 85 GLN A O 1
ATOM 635 N N . VAL A 1 86 ? -2.16 -17.922 -2.58 1 97.25 86 VAL A N 1
ATOM 636 C CA . VAL A 1 86 ? -0.827 -18.469 -2.338 1 97.25 86 VAL A CA 1
ATOM 637 C C . VAL A 1 86 ? 0.016 -17.438 -1.584 1 97.25 86 VAL A C 1
ATOM 639 O O . VAL A 1 86 ? -0.025 -16.25 -1.893 1 97.25 86 VAL A O 1
ATOM 642 N N . ARG A 1 87 ? 0.717 -17.875 -0.499 1 98.31 87 ARG A N 1
ATOM 643 C CA . ARG A 1 87 ? 1.752 -17.062 0.132 1 98.31 87 ARG A CA 1
ATOM 644 C C . ARG A 1 87 ? 3.068 -17.172 -0.631 1 98.31 87 ARG A C 1
ATOM 646 O O . ARG A 1 87 ? 3.434 -18.234 -1.111 1 98.31 87 ARG A O 1
ATOM 653 N N . PHE A 1 88 ? 3.734 -16.016 -0.723 1 98.75 88 PHE A N 1
ATOM 654 C CA . PHE A 1 88 ? 4.996 -16.031 -1.45 1 98.75 88 PHE A CA 1
ATOM 655 C C . PHE A 1 88 ? 6.117 -15.438 -0.604 1 98.75 88 PHE A C 1
ATOM 657 O O . PHE A 1 88 ? 5.914 -14.445 0.098 1 98.75 88 PHE A O 1
ATOM 664 N N . GLY A 1 89 ? 7.234 -16.016 -0.594 1 98.75 89 GLY A N 1
ATOM 665 C CA . GLY A 1 89 ? 8.516 -15.438 -0.207 1 98.75 89 GLY A CA 1
ATOM 666 C C . GLY A 1 89 ? 9.5 -15.344 -1.358 1 98.75 89 GLY A C 1
ATOM 667 O O . GLY A 1 89 ? 9.688 -16.312 -2.098 1 98.75 89 GLY A O 1
ATOM 668 N N . VAL A 1 90 ? 10.078 -14.219 -1.57 1 98.69 90 VAL A N 1
ATOM 669 C CA . VAL A 1 90 ? 11.055 -14.016 -2.635 1 98.69 90 VAL A CA 1
ATOM 670 C C . VAL A 1 90 ? 12.359 -13.469 -2.047 1 98.69 90 VAL A C 1
ATOM 672 O O . VAL A 1 90 ? 12.352 -12.445 -1.354 1 98.69 90 VAL A O 1
ATOM 675 N N . ALA A 1 91 ? 13.445 -14.078 -2.318 1 98.06 91 ALA A N 1
ATOM 676 C CA . ALA A 1 91 ? 14.727 -13.656 -1.754 1 98.06 91 ALA A CA 1
ATOM 677 C C . ALA A 1 91 ? 15.797 -13.578 -2.832 1 98.06 91 ALA A C 1
ATOM 679 O O . ALA A 1 91 ? 15.859 -14.438 -3.719 1 98.06 91 ALA A O 1
ATOM 680 N N . HIS A 1 92 ? 16.562 -12.562 -2.729 1 96.62 92 HIS A N 1
ATOM 681 C CA . HIS A 1 92 ? 17.766 -12.414 -3.533 1 96.62 92 HIS A CA 1
ATOM 682 C C . HIS A 1 92 ? 18.953 -13.086 -2.861 1 96.62 92 HIS A C 1
ATOM 684 O O . HIS A 1 92 ? 19.109 -13.008 -1.642 1 96.62 92 HIS A O 1
ATOM 690 N N . GLY A 1 93 ? 19.75 -13.742 -3.627 1 94.69 93 GLY A N 1
ATOM 691 C CA . GLY A 1 93 ? 20.953 -14.32 -3.055 1 94.69 93 GLY A CA 1
ATOM 692 C C . GLY A 1 93 ? 21.609 -15.336 -3.961 1 94.69 93 GLY A C 1
ATOM 693 O O . GLY A 1 93 ? 21.297 -15.422 -5.148 1 94.69 93 GLY A O 1
ATOM 694 N N . ALA A 1 94 ? 22.547 -16.078 -3.389 1 94.81 94 ALA A N 1
ATOM 695 C CA . ALA A 1 94 ? 23.344 -17.047 -4.137 1 94.81 94 ALA A CA 1
ATOM 696 C C . ALA A 1 94 ? 22.625 -18.391 -4.227 1 94.81 94 ALA A C 1
ATOM 698 O O . ALA A 1 94 ? 21.938 -18.797 -3.289 1 94.81 94 ALA A O 1
ATOM 699 N N . ILE A 1 95 ? 22.672 -19 -5.41 1 95.69 95 ILE A N 1
ATOM 700 C CA . ILE A 1 95 ? 22.359 -20.406 -5.629 1 95.69 95 ILE A CA 1
ATOM 701 C C . ILE A 1 95 ? 23.641 -21.203 -5.867 1 95.69 95 ILE A C 1
ATOM 703 O O . ILE A 1 95 ? 24.312 -21.016 -6.883 1 95.69 95 ILE A O 1
ATOM 707 N N . ASP A 1 96 ? 23.922 -22.078 -4.906 1 95.75 96 ASP A N 1
ATOM 708 C CA . ASP A 1 96 ? 25.25 -22.703 -4.941 1 95.75 96 ASP A CA 1
ATOM 709 C C . ASP A 1 96 ? 25.141 -24.156 -5.406 1 95.75 96 ASP A C 1
ATOM 711 O O . ASP A 1 96 ? 26.156 -24.766 -5.773 1 95.75 96 ASP A O 1
ATOM 715 N N . VAL A 1 97 ? 24.031 -24.703 -5.363 1 95.62 97 VAL A N 1
ATOM 716 C CA . VAL A 1 97 ? 23.828 -26.062 -5.824 1 95.62 97 VAL A CA 1
ATOM 717 C C . VAL A 1 97 ? 23.094 -26.047 -7.16 1 95.62 97 VAL A C 1
ATOM 719 O O . VAL A 1 97 ? 21.969 -25.547 -7.25 1 95.62 97 VAL A O 1
ATOM 722 N N . ASN A 1 98 ? 23.734 -26.625 -8.172 1 95.62 98 ASN A N 1
ATOM 723 C CA . ASN A 1 98 ? 23.203 -26.719 -9.531 1 95.62 98 ASN A CA 1
ATOM 724 C C . ASN A 1 98 ? 22.734 -25.375 -10.055 1 95.62 98 ASN A C 1
ATOM 726 O O . ASN A 1 98 ? 21.594 -25.234 -10.516 1 95.62 98 ASN A O 1
ATOM 730 N N . PRO A 1 99 ? 23.547 -24.391 -9.969 1 92.69 99 PRO A N 1
ATOM 731 C CA . PRO A 1 99 ? 23.141 -23.016 -10.312 1 92.69 99 PRO A CA 1
ATOM 732 C C . PRO A 1 99 ? 22.75 -22.875 -11.773 1 92.69 99 PRO A C 1
ATOM 734 O O . PRO A 1 99 ? 22.016 -21.953 -12.133 1 92.69 99 PRO A O 1
ATOM 737 N N . ASP A 1 100 ? 23.109 -23.781 -12.586 1 91.5 100 ASP A N 1
ATOM 738 C CA . ASP A 1 100 ? 22.859 -23.641 -14.016 1 91.5 100 ASP A CA 1
ATOM 739 C C . ASP A 1 100 ? 21.703 -24.547 -14.445 1 91.5 100 ASP A C 1
ATOM 741 O O . ASP A 1 100 ? 21.406 -24.672 -15.633 1 91.5 100 ASP A O 1
ATOM 745 N N . SER A 1 101 ? 21.062 -25.188 -13.445 1 92.56 101 SER A N 1
ATOM 746 C CA . SER A 1 101 ? 19.938 -26.078 -13.742 1 92.56 101 SER A CA 1
ATOM 747 C C . SER A 1 101 ? 18.703 -25.297 -14.164 1 92.56 101 SER A C 1
ATOM 749 O O . SER A 1 101 ? 18.531 -24.141 -13.781 1 92.56 101 SER A O 1
ATOM 751 N N . ALA A 1 102 ? 17.875 -25.891 -14.945 1 90.81 102 ALA A N 1
ATOM 752 C CA . ALA A 1 102 ? 16.547 -25.359 -15.242 1 90.81 102 ALA A CA 1
ATOM 753 C C . ALA A 1 102 ? 15.492 -25.969 -14.344 1 90.81 102 ALA A C 1
ATOM 755 O O . ALA A 1 102 ? 14.328 -25.562 -14.359 1 90.81 102 ALA A O 1
ATOM 756 N N . ASP A 1 103 ? 15.906 -26.922 -13.602 1 94 103 ASP A N 1
ATOM 757 C CA . ASP A 1 103 ? 15.023 -27.625 -12.68 1 94 103 ASP A CA 1
ATOM 758 C C . ASP A 1 103 ? 15.195 -27.125 -11.25 1 94 103 ASP A C 1
ATOM 760 O O . ASP A 1 103 ? 16.141 -27.5 -10.555 1 94 103 ASP A O 1
ATOM 764 N N . VAL A 1 104 ? 14.227 -26.328 -10.836 1 96.44 104 VAL A N 1
ATOM 765 C CA . VAL A 1 104 ? 14.312 -25.656 -9.539 1 96.44 104 VAL A CA 1
ATOM 766 C C . VAL A 1 104 ? 14.414 -26.703 -8.422 1 96.44 104 VAL A C 1
ATOM 768 O O . VAL A 1 104 ? 15.016 -26.438 -7.379 1 96.44 104 VAL A O 1
ATOM 771 N N . THR A 1 105 ? 13.945 -27.922 -8.586 1 93.88 105 THR A N 1
ATOM 772 C CA . THR A 1 105 ? 13.898 -28.938 -7.543 1 93.88 105 THR A CA 1
ATOM 773 C C . THR A 1 105 ? 15.297 -29.484 -7.258 1 93.88 105 THR A C 1
ATOM 775 O O . THR A 1 105 ? 15.508 -30.156 -6.238 1 93.88 105 THR A O 1
ATOM 778 N N . THR A 1 106 ? 16.266 -29.188 -8.133 1 95.75 106 THR A N 1
ATOM 779 C CA . THR A 1 106 ? 17.625 -29.688 -7.957 1 95.75 106 THR A CA 1
ATOM 780 C C . THR A 1 106 ? 18.531 -28.594 -7.41 1 95.75 106 THR A C 1
ATOM 782 O O . THR A 1 106 ? 19.703 -28.844 -7.117 1 95.75 106 THR A O 1
ATOM 785 N N . MET A 1 107 ? 17.953 -27.438 -7.27 1 95.81 107 MET A N 1
ATOM 786 C CA . MET A 1 107 ? 18.734 -26.266 -6.887 1 95.81 107 MET A CA 1
ATOM 787 C C . MET A 1 107 ? 18.688 -26.047 -5.375 1 95.81 107 MET A C 1
ATOM 789 O O . MET A 1 107 ? 17.75 -26.5 -4.711 1 95.81 107 MET A O 1
ATOM 793 N N . ASP A 1 108 ? 19.766 -25.469 -4.898 1 95.62 108 ASP A N 1
ATOM 794 C CA . ASP A 1 108 ? 19.797 -25.062 -3.496 1 95.62 108 ASP A CA 1
ATOM 795 C C . ASP A 1 108 ? 20.828 -23.969 -3.262 1 95.62 108 ASP A C 1
ATOM 797 O O . ASP A 1 108 ? 21.641 -23.672 -4.145 1 95.62 108 ASP A O 1
ATOM 801 N N . GLY A 1 109 ? 20.766 -23.344 -2.131 1 96.44 109 GLY A N 1
ATOM 802 C CA . GLY A 1 109 ? 21.688 -22.281 -1.745 1 96.44 109 GLY A CA 1
ATOM 803 C C . GLY A 1 109 ? 21.062 -21.266 -0.806 1 96.44 109 GLY A C 1
ATOM 804 O O . GLY A 1 109 ? 19.891 -21.406 -0.422 1 96.44 109 GLY A O 1
ATOM 805 N N . PRO A 1 110 ? 21.859 -20.297 -0.354 1 96.56 110 PRO A N 1
ATOM 806 C CA . PRO A 1 110 ? 21.406 -19.281 0.6 1 96.56 110 PRO A CA 1
ATOM 807 C C . PRO A 1 110 ? 20.109 -18.594 0.159 1 96.56 110 PRO A C 1
ATOM 809 O O . PRO A 1 110 ? 19.25 -18.312 0.992 1 96.56 110 PRO A O 1
ATOM 812 N N . ALA A 1 111 ? 19.891 -18.312 -1.101 1 96.81 111 ALA A N 1
ATOM 813 C CA . ALA A 1 111 ? 18.672 -17.656 -1.602 1 96.81 111 ALA A CA 1
ATOM 814 C C . ALA A 1 111 ? 17.438 -18.484 -1.288 1 96.81 111 ALA A C 1
ATOM 816 O O . ALA A 1 111 ? 16.391 -17.938 -0.918 1 96.81 111 ALA A O 1
ATOM 817 N N . PHE A 1 112 ? 17.547 -19.797 -1.464 1 97.62 112 PHE A N 1
ATOM 818 C CA . PHE A 1 112 ? 16.438 -20.688 -1.145 1 97.62 112 PHE A CA 1
ATOM 819 C C . PHE A 1 112 ? 16.141 -20.672 0.349 1 97.62 112 PHE A C 1
ATOM 821 O O . PHE A 1 112 ? 14.969 -20.625 0.75 1 97.62 112 PHE A O 1
ATOM 828 N N . HIS A 1 113 ? 17.203 -20.672 1.096 1 97.94 113 HIS A N 1
ATOM 829 C CA . HIS A 1 113 ? 17.031 -20.656 2.543 1 97.94 113 HIS A CA 1
ATOM 830 C C . HIS A 1 113 ? 16.328 -19.375 2.992 1 97.94 113 HIS A C 1
ATOM 832 O O . HIS A 1 113 ? 15.391 -19.422 3.789 1 97.94 113 HIS A O 1
ATOM 838 N N . HIS A 1 114 ? 16.719 -18.297 2.465 1 97.94 114 HIS A N 1
ATOM 839 C CA . HIS A 1 114 ? 16.125 -17.016 2.809 1 97.94 114 HIS A CA 1
ATOM 840 C C . HIS A 1 114 ? 14.672 -16.938 2.348 1 97.94 114 HIS A C 1
ATOM 842 O O . HIS A 1 114 ? 13.805 -16.453 3.07 1 97.94 114 HIS A O 1
ATOM 848 N N . ALA A 1 115 ? 14.398 -17.391 1.164 1 98.38 115 ALA A N 1
ATOM 849 C CA . ALA A 1 115 ? 13.039 -17.375 0.639 1 98.38 115 ALA A CA 1
ATOM 850 C C . ALA A 1 115 ? 12.109 -18.203 1.528 1 98.38 115 ALA A C 1
ATOM 852 O O . ALA A 1 115 ? 10.984 -17.781 1.815 1 98.38 115 ALA A O 1
ATOM 853 N N . ASN A 1 116 ? 12.594 -19.344 1.941 1 98 116 ASN A N 1
ATOM 854 C CA . ASN A 1 116 ? 11.805 -20.203 2.822 1 98 116 ASN A CA 1
ATOM 855 C C . ASN A 1 116 ? 11.562 -19.531 4.176 1 98 116 ASN A C 1
ATOM 857 O O . ASN A 1 116 ? 10.477 -19.656 4.746 1 98 116 ASN A O 1
ATOM 861 N N . GLU A 1 117 ? 12.555 -18.906 4.676 1 98.12 117 GLU A N 1
ATOM 862 C CA . GLU A 1 117 ? 12.398 -18.156 5.918 1 98.12 117 GLU A CA 1
ATOM 863 C C . GLU A 1 117 ? 11.344 -17.062 5.773 1 98.12 117 GLU A C 1
ATOM 865 O O . GLU A 1 117 ? 10.539 -16.859 6.676 1 98.12 117 GLU A O 1
ATOM 870 N N . LEU A 1 118 ? 11.398 -16.375 4.656 1 98.31 118 LEU A N 1
ATOM 871 C CA . LEU A 1 118 ? 10.406 -15.336 4.387 1 98.31 118 LEU A CA 1
ATOM 872 C C . LEU A 1 118 ? 9 -15.93 4.332 1 98.31 118 LEU A C 1
ATOM 874 O O . LEU A 1 118 ? 8.055 -15.344 4.859 1 98.31 118 LEU A O 1
ATOM 878 N N . LEU A 1 119 ? 8.891 -17.062 3.682 1 97.94 119 LEU A N 1
ATOM 879 C CA . LEU A 1 119 ? 7.586 -17.703 3.555 1 97.94 119 LEU A CA 1
ATOM 880 C C . LEU A 1 119 ? 7.02 -18.062 4.926 1 97.94 119 LEU A C 1
ATOM 882 O O . LEU A 1 119 ? 5.828 -17.875 5.18 1 97.94 119 LEU A O 1
ATOM 886 N N . GLU A 1 120 ? 7.855 -18.547 5.793 1 97.12 120 GLU A N 1
ATOM 887 C CA . GLU A 1 120 ? 7.441 -18.844 7.16 1 97.12 120 GLU A CA 1
ATOM 888 C C . GLU A 1 120 ? 7.023 -17.578 7.906 1 97.12 120 GLU A C 1
ATOM 890 O O . GLU A 1 120 ? 6.039 -17.594 8.648 1 97.12 120 GLU A O 1
ATOM 895 N N . TRP A 1 121 ? 7.801 -16.641 7.684 1 96.38 121 TRP A N 1
ATOM 896 C CA . TRP A 1 121 ? 7.508 -15.344 8.305 1 96.38 121 TRP A CA 1
ATOM 897 C C . TRP A 1 121 ? 6.148 -14.82 7.852 1 96.38 121 TRP A C 1
ATOM 899 O O . TRP A 1 121 ? 5.352 -14.359 8.672 1 96.38 121 TRP A O 1
ATOM 909 N N . VAL A 1 122 ? 5.895 -14.852 6.598 1 96.56 122 VAL A N 1
ATOM 910 C CA . VAL A 1 122 ? 4.637 -14.43 5.996 1 96.56 122 VAL A CA 1
ATOM 911 C C . VAL A 1 122 ? 3.477 -15.203 6.625 1 96.56 122 VAL A C 1
ATOM 913 O O . VAL A 1 122 ? 2.459 -14.609 6.992 1 96.56 122 VAL A O 1
ATOM 916 N N . GLU A 1 123 ? 3.617 -16.469 6.734 1 94.75 123 GLU A N 1
ATOM 917 C CA . GLU A 1 123 ? 2.574 -17.312 7.312 1 94.75 123 GLU A CA 1
ATOM 918 C C . GLU A 1 123 ? 2.283 -16.922 8.758 1 94.75 123 GLU A C 1
ATOM 920 O O . GLU A 1 123 ? 1.121 -16.781 9.148 1 94.75 123 GLU A O 1
ATOM 925 N N . ARG A 1 124 ? 3.322 -16.719 9.492 1 94.38 124 ARG A N 1
ATOM 926 C CA . ARG A 1 124 ? 3.18 -16.391 10.906 1 94.38 124 ARG A CA 1
ATOM 927 C C . ARG A 1 124 ? 2.488 -15.047 11.094 1 94.38 124 ARG A C 1
ATOM 929 O O . ARG A 1 124 ? 1.745 -14.852 12.055 1 94.38 124 ARG A O 1
ATOM 936 N N . ARG A 1 125 ? 2.658 -14.18 10.148 1 92.25 125 ARG A N 1
ATOM 937 C CA . ARG A 1 125 ? 2.148 -12.82 10.289 1 92.25 125 ARG A CA 1
ATOM 938 C C . ARG A 1 125 ? 0.776 -12.68 9.641 1 92.25 125 ARG A C 1
ATOM 940 O O . ARG A 1 125 ? 0.166 -11.609 9.695 1 92.25 125 ARG A O 1
ATOM 947 N N . GLY A 1 126 ? 0.342 -13.742 9.055 1 92.19 126 GLY A N 1
ATOM 948 C CA . GLY A 1 126 ? -0.94 -13.688 8.375 1 92.19 126 GLY A CA 1
ATOM 949 C C . GLY A 1 126 ? -0.917 -12.812 7.137 1 92.19 126 GLY A C 1
ATOM 950 O O . GLY A 1 126 ? -1.922 -12.188 6.793 1 92.19 126 GLY A O 1
ATOM 951 N N . SER A 1 127 ? 0.221 -12.672 6.496 1 95.81 127 SER A N 1
ATOM 952 C CA . SER A 1 127 ? 0.38 -11.922 5.254 1 95.81 127 SER A CA 1
ATOM 953 C C . SER A 1 127 ? 0.493 -12.852 4.051 1 95.81 127 SER A C 1
ATOM 955 O O . SER A 1 127 ? 0.359 -14.07 4.191 1 95.81 127 SER A O 1
ATOM 957 N N . LEU A 1 128 ? 0.664 -12.289 2.877 1 97.88 128 LEU A N 1
ATOM 958 C CA . LEU A 1 128 ? 0.653 -13.125 1.68 1 97.88 128 LEU A CA 1
ATOM 959 C C . LEU A 1 128 ? 1.978 -13.016 0.931 1 97.88 128 LEU A C 1
ATOM 961 O O . LEU A 1 128 ? 2.27 -13.836 0.057 1 97.88 128 LEU A O 1
ATOM 965 N N . PHE A 1 129 ? 2.812 -12.016 1.3 1 98.69 129 PHE A N 1
ATOM 966 C CA . PHE A 1 129 ? 3.977 -11.773 0.458 1 98.69 129 PHE A CA 1
ATOM 967 C C . PHE A 1 129 ? 5.102 -11.133 1.264 1 98.69 129 PHE A C 1
ATOM 969 O O . PHE A 1 129 ? 4.859 -10.266 2.102 1 98.69 129 PHE A O 1
ATOM 976 N N . ALA A 1 130 ? 6.297 -11.531 1.057 1 98.5 130 ALA A N 1
ATOM 977 C CA . ALA A 1 130 ? 7.5 -10.875 1.557 1 98.5 130 ALA A CA 1
ATOM 978 C C . ALA A 1 130 ? 8.617 -10.914 0.52 1 98.5 130 ALA A C 1
ATOM 980 O O . ALA A 1 130 ? 8.781 -11.914 -0.188 1 98.5 130 ALA A O 1
ATOM 981 N N . PHE A 1 131 ? 9.32 -9.859 0.395 1 98.44 131 PHE A N 1
ATOM 982 C CA . PHE A 1 131 ? 10.383 -9.68 -0.583 1 98.44 131 PHE A CA 1
ATOM 983 C C . PHE A 1 131 ? 11.672 -9.234 0.1 1 98.44 131 PHE A C 1
ATOM 985 O O . PHE A 1 131 ? 11.664 -8.328 0.928 1 98.44 131 PHE A O 1
ATOM 992 N N . GLU A 1 132 ? 12.711 -9.883 -0.164 1 97.06 132 GLU A N 1
ATOM 993 C CA . GLU A 1 132 ? 14.055 -9.508 0.252 1 97.06 132 GLU A CA 1
ATOM 994 C C . GLU A 1 132 ? 14.977 -9.336 -0.953 1 97.06 132 GLU A C 1
ATOM 996 O O . GLU A 1 132 ? 15.398 -10.32 -1.568 1 97.06 132 GLU A O 1
ATOM 1001 N N . GLY A 1 133 ? 15.195 -8.164 -1.285 1 94 133 GLY A N 1
ATOM 1002 C CA . GLY A 1 133 ? 16.125 -7.828 -2.344 1 94 133 GLY A CA 1
ATOM 1003 C C . GLY A 1 133 ? 17.453 -7.281 -1.824 1 94 133 GLY A C 1
ATOM 1004 O O . GLY A 1 133 ? 18.094 -7.902 -0.977 1 94 133 GLY A O 1
ATOM 1005 N N . ARG A 1 134 ? 17.844 -6.062 -2.234 1 88.88 134 ARG A N 1
ATOM 1006 C CA . ARG A 1 134 ? 19.156 -5.516 -1.904 1 88.88 134 ARG A CA 1
ATOM 1007 C C . ARG A 1 134 ? 19.031 -4.371 -0.899 1 88.88 134 ARG A C 1
ATOM 1009 O O . ARG A 1 134 ? 20.016 -4.012 -0.241 1 88.88 134 ARG A O 1
ATOM 1016 N N . TYR A 1 135 ? 17.844 -3.824 -0.784 1 89.19 135 TYR A N 1
ATOM 1017 C CA . TYR A 1 135 ? 17.641 -2.637 0.039 1 89.19 135 TYR A CA 1
ATOM 1018 C C . TYR A 1 135 ? 16.578 -2.885 1.103 1 89.19 135 TYR A C 1
ATOM 1020 O O . TYR A 1 135 ? 15.398 -2.617 0.88 1 89.19 135 TYR A O 1
ATOM 1028 N N . PRO A 1 136 ? 16.938 -3.221 2.246 1 89.25 136 PRO A N 1
ATOM 1029 C CA . PRO A 1 136 ? 16.031 -3.744 3.268 1 89.25 136 PRO A CA 1
ATOM 1030 C C . PRO A 1 136 ? 14.82 -2.848 3.488 1 89.25 136 PRO A C 1
ATOM 1032 O O . PRO A 1 136 ? 13.68 -3.334 3.506 1 89.25 136 PRO A O 1
ATOM 1035 N N . ALA A 1 137 ? 15.062 -1.52 3.697 1 86.56 137 ALA A N 1
ATOM 1036 C CA . ALA A 1 137 ? 13.922 -0.646 3.957 1 86.56 137 ALA A CA 1
ATOM 1037 C C . ALA A 1 137 ? 12.984 -0.594 2.754 1 86.56 137 ALA A C 1
ATOM 1039 O O . ALA A 1 137 ? 11.758 -0.594 2.908 1 86.56 137 ALA A O 1
ATOM 1040 N N . VAL A 1 138 ? 13.57 -0.558 1.555 1 93.5 138 VAL A N 1
ATOM 1041 C CA . VAL A 1 138 ? 12.773 -0.523 0.33 1 93.5 138 VAL A CA 1
ATOM 1042 C C . VAL A 1 138 ? 12.086 -1.871 0.122 1 93.5 138 VAL A C 1
ATOM 1044 O O . VAL A 1 138 ? 10.922 -1.926 -0.284 1 93.5 138 VAL A O 1
ATOM 1047 N N . ASP A 1 139 ? 12.797 -2.959 0.51 1 96.38 139 ASP A N 1
ATOM 1048 C CA . ASP A 1 139 ? 12.227 -4.301 0.422 1 96.38 139 ASP A CA 1
ATOM 1049 C C . ASP A 1 139 ? 10.969 -4.422 1.279 1 96.38 139 ASP A C 1
ATOM 1051 O O . ASP A 1 139 ? 9.969 -5 0.849 1 96.38 139 ASP A O 1
ATOM 1055 N N . GLY A 1 140 ? 11.102 -3.877 2.486 1 96.56 140 GLY A N 1
ATOM 1056 C CA . GLY A 1 140 ? 9.953 -3.885 3.377 1 96.56 140 GLY A CA 1
ATOM 1057 C C . GLY A 1 140 ? 8.758 -3.137 2.814 1 96.56 140 GLY A C 1
ATOM 1058 O O . GLY A 1 140 ? 7.621 -3.594 2.938 1 96.56 140 GLY A O 1
ATOM 1059 N N . LEU A 1 141 ? 9.062 -2.002 2.193 1 97.25 141 LEU A N 1
ATOM 1060 C CA . LEU A 1 141 ? 7.988 -1.193 1.618 1 97.25 141 LEU A CA 1
ATOM 1061 C C . LEU A 1 141 ? 7.359 -1.897 0.42 1 97.25 141 LEU A C 1
ATOM 1063 O O . LEU A 1 141 ? 6.141 -1.852 0.237 1 97.25 141 LEU A O 1
ATOM 1067 N N . VAL A 1 142 ? 8.141 -2.555 -0.395 1 98.12 142 VAL A N 1
ATOM 1068 C CA . VAL A 1 142 ? 7.625 -3.361 -1.497 1 98.12 142 VAL A CA 1
ATOM 1069 C C . VAL A 1 142 ? 6.691 -4.441 -0.955 1 98.12 142 VAL A C 1
ATOM 1071 O O . VAL A 1 142 ? 5.566 -4.594 -1.43 1 98.12 142 VAL A O 1
ATOM 1074 N N . SER A 1 143 ? 7.129 -5.16 0.09 1 98.38 143 SER A N 1
ATOM 1075 C CA . SER A 1 143 ? 6.344 -6.227 0.696 1 98.38 143 SER A CA 1
ATOM 1076 C C . SER A 1 143 ? 5.008 -5.703 1.22 1 98.38 143 SER A C 1
ATOM 1078 O O . SER A 1 143 ? 3.957 -6.277 0.938 1 98.38 143 SER A O 1
ATOM 1080 N N . SER A 1 144 ? 5.082 -4.617 1.921 1 98 144 SER A N 1
ATOM 1081 C CA . SER A 1 144 ? 3.871 -4.047 2.504 1 98 144 SER A CA 1
ATOM 1082 C C . SER A 1 144 ? 2.904 -3.576 1.421 1 98 144 SER A C 1
ATOM 1084 O O . SER A 1 144 ? 1.692 -3.764 1.54 1 98 144 SER A O 1
ATOM 1086 N N . THR A 1 145 ? 3.445 -2.914 0.412 1 98.56 145 THR A N 1
ATOM 1087 C CA . THR A 1 145 ? 2.615 -2.416 -0.68 1 98.56 145 THR A CA 1
ATOM 1088 C C . THR A 1 145 ? 1.912 -3.566 -1.393 1 98.56 145 THR A C 1
ATOM 1090 O O . THR A 1 145 ? 0.704 -3.51 -1.632 1 98.56 145 THR A O 1
ATOM 1093 N N . VAL A 1 146 ? 2.604 -4.617 -1.687 1 98.81 146 VAL A N 1
ATOM 1094 C CA . VAL A 1 146 ? 2.025 -5.777 -2.354 1 98.81 146 VAL A CA 1
ATOM 1095 C C . VAL A 1 146 ? 0.954 -6.406 -1.463 1 98.81 146 VAL A C 1
ATOM 1097 O O . VAL A 1 146 ? -0.117 -6.785 -1.942 1 98.81 146 VAL A O 1
ATOM 1100 N N . ASN A 1 147 ? 1.24 -6.504 -0.176 1 98.62 147 ASN A N 1
ATOM 1101 C CA . ASN A 1 147 ? 0.249 -7.062 0.739 1 98.62 147 ASN A CA 1
ATOM 1102 C C . ASN A 1 147 ? -1.019 -6.211 0.776 1 98.62 147 ASN A C 1
ATOM 1104 O O . ASN A 1 147 ? -2.125 -6.746 0.865 1 98.62 147 ASN A O 1
ATOM 1108 N N . LEU A 1 148 ? -0.884 -4.91 0.728 1 98.75 148 LEU A N 1
ATOM 1109 C CA . LEU A 1 148 ? -2.051 -4.031 0.706 1 98.75 148 LEU A CA 1
ATOM 1110 C C . LEU A 1 148 ? -2.84 -4.211 -0.586 1 98.75 148 LEU A C 1
ATOM 1112 O O . LEU A 1 148 ? -4.07 -4.242 -0.566 1 98.75 148 LEU A O 1
ATOM 1116 N N . ILE A 1 149 ? -2.133 -4.312 -1.729 1 98.75 149 ILE A N 1
ATOM 1117 C CA . ILE A 1 149 ? -2.785 -4.559 -3.012 1 98.75 149 ILE A CA 1
ATOM 1118 C C . ILE A 1 149 ? -3.586 -5.855 -2.943 1 98.75 149 ILE A C 1
ATOM 1120 O O . ILE A 1 149 ? -4.77 -5.879 -3.279 1 98.75 149 ILE A O 1
ATOM 1124 N N . LEU A 1 150 ? -2.941 -6.898 -2.451 1 98.19 150 LEU A N 1
ATOM 1125 C CA . LEU A 1 150 ? -3.588 -8.203 -2.385 1 98.19 150 LEU A CA 1
ATOM 1126 C C . LEU A 1 150 ? -4.77 -8.18 -1.42 1 98.19 150 LEU A C 1
ATOM 1128 O O . LEU A 1 150 ? -5.77 -8.867 -1.637 1 98.19 150 LEU A O 1
ATOM 1132 N N . THR A 1 151 ? -4.652 -7.371 -0.364 1 97.88 151 THR A N 1
ATOM 1133 C CA . THR A 1 151 ? -5.742 -7.223 0.591 1 97.88 151 THR A CA 1
ATOM 1134 C C . THR A 1 151 ? -6.977 -6.629 -0.085 1 97.88 151 THR A C 1
ATOM 1136 O O . THR A 1 151 ? -8.086 -7.145 0.07 1 97.88 151 THR A O 1
ATOM 1139 N N . LEU A 1 152 ? -6.789 -5.578 -0.854 1 98.06 152 LEU A N 1
ATOM 1140 C CA . LEU A 1 152 ? -7.898 -4.957 -1.571 1 98.06 152 LEU A CA 1
ATOM 1141 C C . LEU A 1 152 ? -8.484 -5.914 -2.604 1 98.06 152 LEU A C 1
ATOM 1143 O O . LEU A 1 152 ? -9.703 -6.004 -2.75 1 98.06 152 LEU A O 1
ATOM 1147 N N . ARG A 1 153 ? -7.637 -6.66 -3.277 1 97.69 153 ARG A N 1
ATOM 1148 C CA . ARG A 1 153 ? -8.086 -7.621 -4.281 1 97.69 153 ARG A CA 1
ATOM 1149 C C . ARG A 1 153 ? -8.891 -8.75 -3.641 1 97.69 153 ARG A C 1
ATOM 1151 O O . ARG A 1 153 ? -9.859 -9.234 -4.227 1 97.69 153 ARG A O 1
ATOM 1158 N N . GLU A 1 154 ? -8.43 -9.148 -2.461 1 95.19 154 GLU A N 1
ATOM 1159 C CA . GLU A 1 154 ? -9.117 -10.203 -1.72 1 95.19 154 GLU A CA 1
ATOM 1160 C C . GLU A 1 154 ? -10.539 -9.781 -1.354 1 95.19 154 GLU A C 1
ATOM 1162 O O . GLU A 1 154 ? -11.43 -10.625 -1.229 1 95.19 154 GLU A O 1
ATOM 1167 N N . ASP A 1 155 ? -10.766 -8.516 -1.207 1 96.38 155 ASP A N 1
ATOM 1168 C CA . ASP A 1 155 ? -12.047 -7.992 -0.749 1 96.38 155 ASP A CA 1
ATOM 1169 C C . ASP A 1 155 ? -13.008 -7.785 -1.92 1 96.38 155 ASP A C 1
ATOM 1171 O O . ASP A 1 155 ? -14.188 -7.492 -1.718 1 96.38 155 ASP A O 1
ATOM 1175 N N . TRP A 1 156 ? -12.516 -7.98 -3.154 1 97.69 156 TRP A N 1
ATOM 1176 C CA . TRP A 1 156 ? -13.375 -7.773 -4.309 1 97.69 156 TRP A CA 1
ATOM 1177 C C . TRP A 1 156 ? -14.5 -8.812 -4.344 1 97.69 156 TRP A C 1
ATOM 1179 O O . TRP A 1 156 ? -14.273 -9.992 -4.055 1 97.69 156 TRP A O 1
ATOM 1189 N N . THR A 1 157 ? -15.711 -8.305 -4.66 1 97.69 157 THR A N 1
ATOM 1190 C CA . THR A 1 157 ? -16.781 -9.219 -5.047 1 97.69 157 THR A CA 1
ATOM 1191 C C . THR A 1 157 ? -16.484 -9.852 -6.406 1 97.69 157 THR A C 1
ATOM 1193 O O . THR A 1 157 ? -15.609 -9.375 -7.141 1 97.69 157 THR A O 1
ATOM 1196 N N . ASP A 1 158 ? -17.25 -10.938 -6.68 1 97.56 158 ASP A N 1
ATOM 1197 C CA . ASP A 1 158 ? -17.062 -11.602 -7.969 1 97.56 158 ASP A CA 1
ATOM 1198 C C . ASP A 1 158 ? -17.281 -10.625 -9.125 1 97.56 158 ASP A C 1
ATOM 1200 O O . ASP A 1 158 ? -16.469 -10.555 -10.047 1 97.56 158 ASP A O 1
ATOM 1204 N N . PRO A 1 159 ? -18.328 -9.75 -9.047 1 98.19 159 PRO A N 1
ATOM 1205 C CA . PRO A 1 159 ? -18.531 -8.781 -10.133 1 98.19 159 PRO A CA 1
ATOM 1206 C C . PRO A 1 159 ? -17.391 -7.777 -10.234 1 98.19 159 PRO A C 1
ATOM 1208 O O . PRO A 1 159 ? -17 -7.395 -11.344 1 98.19 159 PRO A O 1
ATOM 1211 N N . GLN A 1 160 ? -16.828 -7.34 -9.125 1 98.38 160 GLN A N 1
ATOM 1212 C CA . GLN A 1 160 ? -15.68 -6.43 -9.133 1 98.38 160 GLN A CA 1
ATOM 1213 C C . GLN A 1 160 ? -14.461 -7.086 -9.766 1 98.38 160 GLN A C 1
ATOM 1215 O O . GLN A 1 160 ? -13.797 -6.484 -10.617 1 98.38 160 GLN A O 1
ATOM 1220 N N . PHE A 1 161 ? -14.188 -8.344 -9.398 1 98.38 161 PHE A N 1
ATOM 1221 C CA . PHE A 1 161 ? -13.055 -9.094 -9.93 1 98.38 161 PHE A CA 1
ATOM 1222 C C . PHE A 1 161 ? -13.188 -9.266 -11.445 1 98.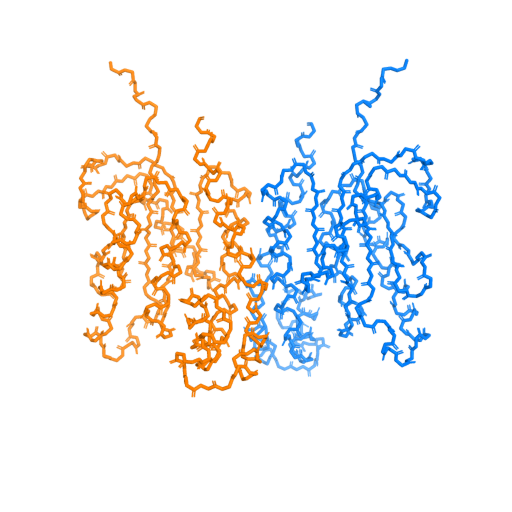38 161 PHE A C 1
ATOM 1224 O O . PHE A 1 161 ? -12.227 -9.047 -12.18 1 98.38 161 PHE A O 1
ATOM 1231 N N . GLU A 1 162 ? -14.383 -9.594 -11.859 1 98.31 162 GLU A N 1
ATOM 1232 C CA . GLU A 1 162 ? -14.648 -9.781 -13.281 1 98.31 162 GLU A CA 1
ATOM 1233 C C . GLU A 1 162 ? -14.445 -8.484 -14.062 1 98.31 162 GLU A C 1
ATOM 1235 O O . GLU A 1 162 ? -13.875 -8.492 -15.156 1 98.31 162 GLU A O 1
ATOM 1240 N N . ALA A 1 163 ? -14.898 -7.422 -13.492 1 98.69 163 ALA A N 1
ATOM 1241 C CA . ALA A 1 163 ? -14.75 -6.121 -14.141 1 98.69 163 ALA A CA 1
ATOM 1242 C C . ALA A 1 163 ? -13.273 -5.734 -14.258 1 98.69 163 ALA A C 1
ATOM 1244 O O . ALA A 1 163 ? -12.844 -5.227 -15.297 1 98.69 163 ALA A O 1
ATOM 1245 N N . VAL A 1 164 ? -12.531 -5.977 -13.203 1 98.5 164 VAL A N 1
ATOM 1246 C CA . VAL A 1 164 ? -11.109 -5.648 -13.195 1 98.5 164 VAL A CA 1
ATOM 1247 C C . VAL A 1 164 ? -10.383 -6.488 -14.234 1 98.5 164 VAL A C 1
ATOM 1249 O O . VAL A 1 164 ? -9.602 -5.961 -15.031 1 98.5 164 VAL A O 1
ATOM 1252 N N . ARG A 1 165 ? -10.688 -7.828 -14.289 1 98.06 165 ARG A N 1
ATOM 1253 C CA . ARG A 1 165 ? -10.039 -8.719 -15.242 1 98.06 165 ARG A CA 1
ATOM 1254 C C . ARG A 1 165 ? -10.359 -8.312 -16.672 1 98.06 165 ARG A C 1
ATOM 1256 O O . ARG A 1 165 ? -9.477 -8.32 -17.531 1 98.06 165 ARG A O 1
ATOM 1263 N N . ALA A 1 166 ? -11.578 -7.984 -16.875 1 98.5 166 ALA A N 1
ATOM 1264 C CA . ALA A 1 166 ? -11.992 -7.535 -18.203 1 98.5 166 ALA A CA 1
ATOM 1265 C C . ALA A 1 166 ? -11.297 -6.23 -18.594 1 98.5 166 ALA A C 1
ATOM 1267 O O . ALA A 1 166 ? -10.82 -6.074 -19.719 1 98.5 166 ALA A O 1
ATOM 1268 N N . ARG A 1 167 ? -11.227 -5.297 -17.641 1 98.44 167 ARG A N 1
ATOM 1269 C CA . ARG A 1 167 ? -10.617 -4 -17.906 1 98.44 167 ARG A CA 1
ATOM 1270 C C . ARG A 1 167 ? -9.133 -4.145 -18.203 1 98.44 167 ARG A C 1
ATOM 1272 O O . ARG A 1 167 ? -8.586 -3.438 -19.047 1 98.44 167 ARG A O 1
ATOM 1279 N N . GLU A 1 168 ? -8.5 -5.043 -17.5 1 97.06 168 GLU A N 1
ATOM 1280 C CA . GLU A 1 168 ? -7.066 -5.266 -17.688 1 97.06 168 GLU A CA 1
ATOM 1281 C C . GLU A 1 168 ? -6.766 -5.773 -19.094 1 97.06 168 GLU A C 1
ATOM 1283 O O . GLU A 1 168 ? -5.688 -5.527 -19.625 1 97.06 168 GLU A O 1
ATOM 1288 N N . ARG A 1 169 ? -7.699 -6.461 -19.703 1 95.62 169 ARG A N 1
ATOM 1289 C CA . ARG A 1 169 ? -7.523 -7.055 -21.016 1 95.62 169 ARG A CA 1
ATOM 1290 C C . ARG A 1 169 ? -8.023 -6.117 -22.109 1 95.62 169 ARG A C 1
ATOM 1292 O O . ARG A 1 169 ? -7.824 -6.379 -23.312 1 95.62 169 ARG A O 1
ATOM 1299 N N . ALA A 1 170 ? -8.68 -5.051 -21.719 1 97.75 170 ALA A N 1
ATOM 1300 C CA . ALA A 1 170 ? -9.336 -4.16 -22.672 1 97.75 170 ALA A CA 1
ATOM 1301 C C . ALA A 1 170 ? -8.594 -2.836 -22.797 1 97.75 170 ALA A C 1
ATOM 1303 O O . ALA A 1 170 ? -7.832 -2.459 -21.891 1 97.75 170 ALA A O 1
ATOM 1304 N N . SER A 1 171 ? -8.906 -2.154 -23.875 1 96.69 171 SER A N 1
ATOM 1305 C CA . SER A 1 171 ? -8.297 -0.847 -24.094 1 96.69 171 SER A CA 1
ATOM 1306 C C . SER A 1 171 ? -9.18 0.272 -23.547 1 96.69 171 SER A C 1
ATOM 1308 O O . SER A 1 171 ? -8.727 1.411 -23.406 1 96.69 171 SER A O 1
ATOM 1310 N N . SER A 1 172 ? -10.406 -0.057 -23.266 1 97.25 172 SER A N 1
ATOM 1311 C CA . SER A 1 172 ? -11.344 0.925 -22.734 1 97.25 172 SER A CA 1
ATOM 1312 C C . SER A 1 172 ? -12.375 0.264 -21.828 1 97.25 172 SER A C 1
ATOM 1314 O O . SER A 1 172 ? -12.516 -0.96 -21.828 1 97.25 172 SER A O 1
ATOM 1316 N N . GLN A 1 173 ? -13 1.121 -21.094 1 96.94 173 GLN A N 1
ATOM 1317 C CA . GLN A 1 173 ? -14.07 0.588 -20.25 1 96.94 173 GLN A CA 1
ATOM 1318 C C . GLN A 1 173 ? -15.219 0.055 -21.109 1 96.94 173 GLN A C 1
ATOM 1320 O O . GLN A 1 173 ? -15.883 -0.914 -20.719 1 96.94 173 GLN A O 1
ATOM 1325 N N . GLN A 1 174 ? -15.414 0.655 -22.25 1 97.88 174 GLN A N 1
ATOM 1326 C CA . GLN A 1 174 ? -16.453 0.169 -23.141 1 97.88 174 GLN A CA 1
ATOM 1327 C C . GLN A 1 174 ? -16.125 -1.231 -23.656 1 97.88 174 GLN A C 1
ATOM 1329 O O . GLN A 1 174 ? -17 -2.094 -23.734 1 97.88 174 GLN A O 1
ATOM 1334 N N . GLU A 1 175 ? -14.93 -1.439 -24.031 1 98.31 175 GLU A N 1
ATOM 1335 C CA . GLU A 1 175 ? -14.516 -2.764 -24.484 1 98.31 175 GLU A CA 1
ATOM 1336 C C . GLU A 1 175 ? -14.672 -3.803 -23.375 1 98.31 175 GLU A C 1
ATOM 1338 O O . GLU A 1 175 ? -15.07 -4.941 -23.641 1 98.31 175 GLU A O 1
ATOM 1343 N N . ALA A 1 176 ? -14.32 -3.428 -22.156 1 98.56 176 ALA A N 1
ATOM 1344 C CA . ALA A 1 176 ? -14.523 -4.316 -21.016 1 98.56 176 ALA A CA 1
ATOM 1345 C C . ALA A 1 176 ? -16 -4.656 -20.844 1 98.56 176 ALA A C 1
ATOM 1347 O O . ALA A 1 176 ? -16.344 -5.809 -20.562 1 98.56 176 ALA A O 1
ATOM 1348 N N . ALA A 1 177 ? -16.828 -3.643 -20.984 1 98.56 177 ALA A N 1
ATOM 1349 C CA . ALA A 1 177 ? -18.266 -3.834 -20.891 1 98.56 177 ALA A CA 1
ATOM 1350 C C . ALA A 1 177 ? -18.75 -4.836 -21.938 1 98.56 177 ALA A C 1
ATOM 1352 O O . ALA A 1 177 ? -19.562 -5.711 -21.625 1 98.56 177 ALA A O 1
ATOM 1353 N N . ASP A 1 178 ? -18.297 -4.688 -23.125 1 98.31 178 ASP A N 1
ATOM 1354 C CA . ASP A 1 178 ? -18.656 -5.586 -24.219 1 98.31 178 ASP A CA 1
ATOM 1355 C C . ASP A 1 178 ? -18.25 -7.023 -23.922 1 98.31 178 ASP A C 1
ATOM 1357 O O . ASP A 1 178 ? -19 -7.961 -24.172 1 98.31 178 ASP A O 1
ATOM 1361 N N . GLN A 1 179 ? -17.047 -7.176 -23.406 1 98 179 GLN A N 1
ATOM 1362 C CA . GLN A 1 179 ? -16.547 -8.5 -23.047 1 98 179 GLN A CA 1
ATOM 1363 C C . GLN A 1 179 ? -17.453 -9.18 -22.031 1 98 179 GLN A C 1
ATOM 1365 O O . GLN A 1 179 ? -17.641 -10.398 -22.062 1 98 179 GLN A O 1
ATOM 1370 N N . LEU A 1 180 ? -18 -8.352 -21.109 1 98.25 180 LEU A N 1
ATOM 1371 C CA . LEU A 1 180 ? -18.797 -8.891 -20.016 1 98.25 180 LEU A CA 1
ATOM 1372 C C . LEU A 1 180 ? -20.281 -8.883 -20.359 1 98.25 180 LEU A C 1
ATOM 1374 O O . LEU A 1 180 ? -21.094 -9.414 -19.609 1 98.25 180 LEU A O 1
ATOM 1378 N N . ASP A 1 181 ? -20.578 -8.289 -21.453 1 98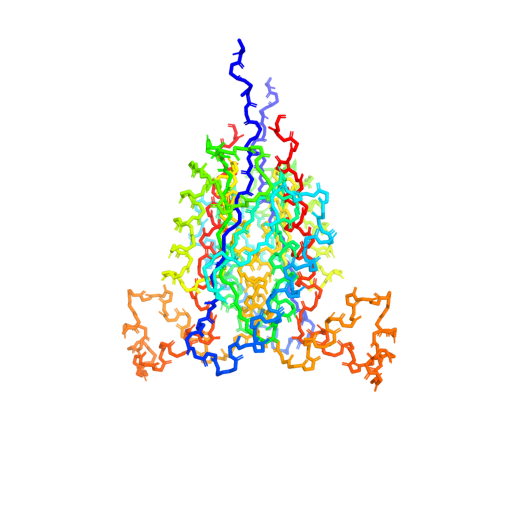.38 181 ASP A N 1
ATOM 1379 C CA . ASP A 1 181 ? -21.969 -8.156 -21.891 1 98.38 181 ASP A CA 1
ATOM 1380 C C . ASP A 1 181 ? -22.812 -7.43 -20.844 1 98.38 181 ASP A C 1
ATOM 1382 O O . ASP A 1 181 ? -23.859 -7.93 -20.422 1 98.38 181 ASP A O 1
ATOM 1386 N N . ILE A 1 182 ? -22.281 -6.328 -20.297 1 98.31 182 ILE A N 1
ATOM 1387 C CA . ILE A 1 182 ? -22.969 -5.445 -19.359 1 98.31 182 ILE A CA 1
ATOM 1388 C C . ILE A 1 182 ? -22.766 -3.99 -19.781 1 98.31 182 ILE A C 1
ATOM 1390 O O . ILE A 1 182 ? -22.062 -3.711 -20.75 1 98.31 182 ILE A O 1
ATOM 1394 N N . GLY A 1 183 ? -23.469 -3.039 -19.188 1 98.19 183 GLY A N 1
ATOM 1395 C CA . GLY A 1 183 ? -23.344 -1.621 -19.484 1 98.19 183 GLY A CA 1
ATOM 1396 C C . GLY A 1 183 ? -22.031 -1.024 -19.016 1 98.19 183 GLY A C 1
ATOM 1397 O O . GLY A 1 183 ? -21.484 -1.445 -17.984 1 98.19 183 GLY A O 1
ATOM 1398 N N . GLN A 1 184 ? -21.578 -0.062 -19.844 1 98.06 184 GLN A N 1
ATOM 1399 C CA . GLN A 1 184 ? -20.328 0.615 -19.5 1 98.06 184 GLN A CA 1
ATOM 1400 C C . GLN A 1 184 ? -20.438 1.256 -18.109 1 98.06 184 GLN A C 1
ATOM 1402 O O . GLN A 1 184 ? -19.453 1.282 -17.359 1 98.06 184 GLN A O 1
ATOM 1407 N N . GLN A 1 185 ? -21.594 1.751 -17.766 1 98.19 185 GLN A N 1
ATOM 1408 C CA . GLN A 1 185 ? -21.766 2.381 -16.453 1 98.19 185 GLN A CA 1
ATOM 1409 C C . GLN A 1 185 ? -21.594 1.368 -15.328 1 98.19 185 GLN A C 1
ATOM 1411 O O . GLN A 1 185 ? -21.047 1.69 -14.273 1 98.19 185 GLN A O 1
ATOM 1416 N N . THR A 1 186 ? -22.141 0.195 -15.578 1 98.38 186 THR A N 1
ATOM 1417 C CA . THR A 1 186 ? -22.016 -0.871 -14.594 1 98.38 186 THR A CA 1
ATOM 1418 C C . THR A 1 186 ? -20.547 -1.258 -14.391 1 98.38 186 THR A C 1
ATOM 1420 O O . THR A 1 186 ? -20.109 -1.463 -13.258 1 98.38 186 THR A O 1
ATOM 1423 N N . VAL A 1 187 ? -19.797 -1.335 -15.508 1 98.56 187 VAL A N 1
ATOM 1424 C CA . VAL A 1 187 ? -18.375 -1.61 -15.43 1 98.56 187 VAL A CA 1
ATOM 1425 C C . VAL A 1 187 ? -17.672 -0.504 -14.648 1 98.56 187 VAL A C 1
ATOM 1427 O O . VAL A 1 187 ? -16.875 -0.782 -13.758 1 98.56 187 VAL A O 1
ATOM 1430 N N . SER A 1 188 ? -18 0.707 -14.961 1 98.12 188 SER A N 1
ATOM 1431 C CA . SER A 1 188 ? -17.391 1.847 -14.281 1 98.12 188 SER A CA 1
ATOM 1432 C C . SER A 1 188 ? -17.656 1.811 -12.781 1 98.12 188 SER A C 1
ATOM 1434 O O . SER A 1 188 ? -16.766 2.059 -11.977 1 98.12 188 SER A O 1
ATOM 1436 N N . ASP A 1 189 ? -18.859 1.503 -12.445 1 98.19 189 ASP A N 1
ATOM 1437 C CA . ASP A 1 189 ? -19.25 1.427 -11.047 1 98.19 189 ASP A CA 1
ATOM 1438 C C . ASP A 1 189 ? -18.469 0.33 -10.312 1 98.19 189 ASP A C 1
ATOM 1440 O O . ASP A 1 189 ? -18.016 0.533 -9.195 1 98.19 189 ASP A O 1
ATOM 1444 N N . ARG A 1 190 ? -18.359 -0.791 -10.953 1 98.5 190 ARG A N 1
ATOM 1445 C CA . ARG A 1 190 ? -17.641 -1.914 -10.352 1 98.5 190 ARG A CA 1
ATOM 1446 C C . ARG A 1 190 ? -16.172 -1.587 -10.172 1 98.5 190 ARG A C 1
ATOM 1448 O O . ARG A 1 190 ? -15.57 -1.922 -9.141 1 98.5 190 ARG A O 1
ATOM 1455 N N . LEU A 1 191 ? -15.602 -0.927 -11.156 1 98.5 191 LEU A N 1
ATOM 1456 C CA . LEU A 1 191 ? -14.203 -0.533 -11.086 1 98.5 191 LEU A CA 1
ATOM 1457 C C . LEU A 1 191 ? -13.977 0.5 -9.992 1 98.5 191 LEU A C 1
ATOM 1459 O O . LEU A 1 191 ? -12.984 0.443 -9.266 1 98.5 191 LEU A O 1
ATOM 1463 N N . GLN A 1 192 ? -14.914 1.411 -9.867 1 97.31 192 GLN A N 1
ATOM 1464 C CA . GLN A 1 192 ? -14.82 2.432 -8.828 1 97.31 192 GLN A CA 1
ATOM 1465 C C . GLN A 1 192 ? -14.875 1.806 -7.438 1 97.31 192 GLN A C 1
ATOM 1467 O O . GLN A 1 192 ? -14.086 2.158 -6.559 1 97.31 192 GLN A O 1
ATOM 1472 N N . ARG A 1 193 ? -15.781 0.848 -7.27 1 97.38 193 ARG A N 1
ATOM 1473 C CA . ARG A 1 193 ? -15.938 0.177 -5.984 1 97.38 193 ARG A CA 1
ATOM 1474 C C . ARG A 1 193 ? -14.75 -0.73 -5.691 1 97.38 193 ARG A C 1
ATOM 1476 O O . ARG A 1 193 ? -14.461 -1.027 -4.531 1 97.38 193 ARG A O 1
ATOM 1483 N N . ALA A 1 194 ? -14.008 -1.118 -6.738 1 98.19 194 ALA A N 1
ATOM 1484 C CA . ALA A 1 194 ? -12.812 -1.948 -6.605 1 98.19 194 ALA A CA 1
ATOM 1485 C C . ALA A 1 194 ? -11.57 -1.09 -6.391 1 98.19 194 ALA A C 1
ATOM 1487 O O . ALA A 1 194 ? -10.453 -1.612 -6.289 1 98.19 194 ALA A O 1
ATOM 1488 N N . HIS A 1 195 ? -11.75 0.199 -6.293 1 97.69 195 HIS A N 1
ATOM 1489 C CA . HIS A 1 195 ? -10.641 1.139 -6.191 1 97.69 195 HIS A CA 1
ATOM 1490 C C . HIS A 1 195 ? -9.609 0.897 -7.289 1 97.69 195 HIS A C 1
ATOM 1492 O O . HIS A 1 195 ? -8.406 0.926 -7.035 1 97.69 195 HIS A O 1
ATOM 1498 N N . TRP A 1 196 ? -10.109 0.676 -8.492 1 97.12 196 TRP A N 1
ATOM 1499 C CA . TRP A 1 196 ? -9.297 0.249 -9.625 1 97.12 196 TRP A CA 1
ATOM 1500 C C . TRP A 1 196 ? -8.125 1.202 -9.844 1 97.12 196 TRP A C 1
ATOM 1502 O O . TRP A 1 196 ? -6.977 0.768 -9.977 1 97.12 196 TRP A O 1
ATOM 1512 N N . ASN A 1 197 ? -8.352 2.471 -9.797 1 95.19 197 ASN A N 1
ATOM 1513 C CA . ASN A 1 197 ? -7.312 3.447 -10.102 1 95.19 197 ASN A CA 1
ATOM 1514 C C . ASN A 1 197 ? -6.188 3.412 -9.07 1 95.19 197 ASN A C 1
ATOM 1516 O O . ASN A 1 197 ? -5.008 3.414 -9.43 1 95.19 197 ASN A O 1
ATOM 1520 N N . ARG A 1 198 ? -6.52 3.395 -7.77 1 96.19 198 ARG A N 1
ATOM 1521 C CA . ARG A 1 198 ? -5.516 3.381 -6.711 1 96.19 198 ARG A CA 1
ATOM 1522 C C . ARG A 1 198 ? -4.727 2.074 -6.719 1 96.19 198 ARG A C 1
ATOM 1524 O O . ARG A 1 198 ? -3.51 2.076 -6.52 1 96.19 198 ARG A O 1
ATOM 1531 N N . VAL A 1 199 ? -5.414 0.967 -7.02 1 98 199 VAL A N 1
ATOM 1532 C CA . VAL A 1 199 ? -4.766 -0.34 -7.059 1 98 199 VAL A CA 1
ATOM 1533 C C . VAL A 1 199 ? -3.801 -0.401 -8.242 1 98 199 VAL A C 1
ATOM 1535 O O . VAL A 1 199 ? -2.639 -0.782 -8.086 1 98 199 VAL A O 1
ATOM 1538 N N . THR A 1 200 ? -4.262 0.022 -9.422 1 97.19 200 THR A N 1
ATOM 1539 C CA . THR A 1 200 ? -3.43 -0.072 -10.617 1 97.19 200 THR A CA 1
ATOM 1540 C C . THR A 1 200 ? -2.23 0.866 -10.516 1 97.19 200 THR A C 1
ATOM 1542 O O . THR A 1 200 ? -1.133 0.528 -10.961 1 97.19 200 THR A O 1
ATOM 1545 N N . GLN A 1 201 ? -2.426 2.033 -9.922 1 95.81 201 GLN A N 1
ATOM 1546 C CA . GLN A 1 201 ? -1.31 2.947 -9.703 1 95.81 201 GLN A CA 1
ATOM 1547 C C . GLN A 1 201 ? -0.253 2.32 -8.797 1 95.81 201 GLN A C 1
ATOM 1549 O O . GLN A 1 201 ? 0.946 2.443 -9.062 1 95.81 201 GLN A O 1
ATOM 1554 N N . ALA A 1 202 ? -0.678 1.731 -7.727 1 97.94 202 ALA A N 1
ATOM 1555 C CA . ALA A 1 202 ? 0.248 1.067 -6.812 1 97.94 202 ALA A CA 1
ATOM 1556 C C . ALA A 1 202 ? 0.973 -0.082 -7.504 1 97.94 202 ALA A C 1
ATOM 1558 O O . ALA A 1 202 ? 2.178 -0.267 -7.316 1 97.94 202 ALA A O 1
ATOM 1559 N N . GLU A 1 203 ? 0.202 -0.857 -8.297 1 98.25 203 GLU A N 1
ATOM 1560 C CA . GLU A 1 203 ? 0.818 -1.948 -9.047 1 98.25 203 GLU A CA 1
ATOM 1561 C C . GLU A 1 203 ? 1.908 -1.43 -9.984 1 98.25 203 GLU A C 1
ATOM 1563 O O . GLU A 1 203 ? 2.994 -2.008 -10.055 1 98.25 203 GLU A O 1
ATOM 1568 N N . ASP A 1 204 ? 1.62 -0.377 -10.656 1 96.88 204 ASP A N 1
ATOM 1569 C CA . ASP A 1 204 ? 2.594 0.218 -11.57 1 96.88 204 ASP A CA 1
ATOM 1570 C C . ASP A 1 204 ? 3.842 0.673 -10.82 1 96.88 204 ASP A C 1
ATOM 1572 O O . ASP A 1 204 ? 4.965 0.48 -11.289 1 96.88 204 ASP A O 1
ATOM 1576 N N . THR A 1 205 ? 3.678 1.261 -9.68 1 96.88 205 THR A N 1
ATOM 1577 C CA . THR A 1 205 ? 4.801 1.754 -8.891 1 96.88 205 THR A CA 1
ATOM 1578 C C . THR A 1 205 ? 5.66 0.597 -8.391 1 96.88 205 THR A C 1
ATOM 1580 O O . THR A 1 205 ? 6.887 0.692 -8.367 1 96.88 205 THR A O 1
ATOM 1583 N N . VAL A 1 206 ? 5 -0.48 -7.945 1 97.81 206 VAL A N 1
ATOM 1584 C CA . VAL A 1 206 ? 5.73 -1.665 -7.508 1 97.81 206 VAL A CA 1
ATOM 1585 C C . VAL A 1 206 ? 6.582 -2.201 -8.656 1 97.81 206 VAL A C 1
ATOM 1587 O O . VAL A 1 206 ? 7.758 -2.52 -8.477 1 97.81 206 VAL A O 1
ATOM 1590 N N . ARG A 1 207 ? 5.977 -2.254 -9.836 1 96.38 207 ARG A N 1
ATOM 1591 C CA . ARG A 1 207 ? 6.715 -2.736 -11 1 96.38 207 ARG A CA 1
ATOM 1592 C C . ARG A 1 207 ? 7.91 -1.84 -11.297 1 96.38 207 ARG A C 1
ATOM 1594 O O . ARG A 1 207 ? 8.992 -2.33 -11.617 1 96.38 207 ARG A O 1
ATOM 1601 N N . GLU A 1 208 ? 7.699 -0.578 -11.188 1 94.62 208 GLU A N 1
ATOM 1602 C CA . GLU A 1 208 ? 8.766 0.381 -11.461 1 94.62 208 GLU A CA 1
ATOM 1603 C C . GLU A 1 208 ? 9.922 0.216 -10.477 1 94.62 208 GLU A C 1
ATOM 1605 O O . GLU A 1 208 ? 11.086 0.217 -10.875 1 94.62 208 GLU A O 1
ATOM 1610 N N . ILE A 1 209 ? 9.594 0.118 -9.188 1 94.88 209 ILE A N 1
ATOM 1611 C CA . ILE A 1 209 ? 10.633 -0.01 -8.172 1 94.88 209 ILE A CA 1
ATOM 1612 C C . ILE A 1 209 ? 11.391 -1.318 -8.375 1 94.88 209 ILE A C 1
ATOM 1614 O O . ILE A 1 209 ? 12.617 -1.353 -8.266 1 94.88 209 ILE A O 1
ATOM 1618 N N . LEU A 1 210 ? 10.703 -2.369 -8.664 1 95.12 210 LEU A N 1
ATOM 1619 C CA . LEU A 1 210 ? 11.344 -3.666 -8.867 1 95.12 210 LEU A CA 1
ATOM 1620 C C . LEU A 1 210 ? 12.227 -3.654 -10.109 1 95.12 210 LEU A C 1
ATOM 1622 O O . LEU A 1 210 ? 13.297 -4.273 -10.125 1 95.12 210 LEU A O 1
ATOM 1626 N N . ALA A 1 211 ? 11.812 -2.961 -11.133 1 92.06 211 ALA A N 1
ATOM 1627 C CA . ALA A 1 211 ? 12.609 -2.836 -12.352 1 92.06 211 ALA A CA 1
ATOM 1628 C C . ALA A 1 211 ? 13.906 -2.07 -12.086 1 92.06 211 ALA A C 1
ATOM 1630 O O . ALA A 1 211 ? 14.914 -2.291 -12.758 1 92.06 211 ALA A O 1
ATOM 1631 N N . GLY A 1 212 ? 13.875 -1.166 -11.102 1 86.56 212 GLY A N 1
ATOM 1632 C CA . GLY A 1 212 ? 15.016 -0.33 -10.781 1 86.56 212 GLY A CA 1
ATOM 1633 C C . GLY A 1 212 ? 16.078 -1.06 -9.977 1 86.56 212 GLY A C 1
ATOM 1634 O O . GLY A 1 212 ? 17.203 -0.576 -9.852 1 86.56 212 GLY A O 1
ATOM 1635 N N . TYR A 1 213 ? 15.75 -2.145 -9.328 1 79.62 213 TYR A N 1
ATOM 1636 C CA . TYR A 1 213 ? 16.734 -2.939 -8.602 1 79.62 213 TYR A CA 1
ATOM 1637 C C . TYR A 1 213 ? 17.844 -3.426 -9.539 1 79.62 213 TYR A C 1
ATOM 1639 O O . TYR A 1 213 ? 18.938 -3.75 -9.086 1 79.62 213 TYR A O 1
ATOM 1647 N N . GLU A 1 214 ? 17.562 -3.736 -10.797 1 65.06 214 GLU A N 1
ATOM 1648 C CA . GLU A 1 214 ? 18.5 -4.262 -11.781 1 65.06 214 GLU A CA 1
ATOM 1649 C C . GLU A 1 214 ? 19.656 -3.295 -12.008 1 65.06 214 GLU A C 1
ATOM 1651 O O . GLU A 1 214 ? 20.781 -3.719 -12.234 1 65.06 214 GLU A O 1
ATOM 1656 N N . ASP A 1 215 ? 19.312 -2.004 -12.031 1 52.59 215 ASP A N 1
ATOM 1657 C CA . ASP A 1 215 ? 20.297 -1.003 -12.414 1 52.59 215 ASP A CA 1
ATOM 1658 C C . ASP A 1 215 ? 21.375 -0.856 -11.336 1 52.59 215 ASP A C 1
ATOM 1660 O O . ASP A 1 215 ? 22.453 -0.326 -11.602 1 52.59 215 ASP A O 1
ATOM 1664 N N . GLY A 1 216 ? 21.219 -1.038 -10.109 1 45.34 216 GLY A N 1
ATOM 1665 C CA . GLY A 1 216 ? 22.312 -0.859 -9.164 1 45.34 216 GLY A CA 1
ATOM 1666 C C . GLY A 1 216 ? 23.312 -2 -9.188 1 45.34 216 GLY A C 1
ATOM 1667 O O . GLY A 1 216 ? 24.062 -2.195 -8.219 1 45.34 216 GLY A O 1
ATOM 1668 N N . SER A 1 217 ? 23.312 -2.938 -10.086 1 34.53 217 SER A N 1
ATOM 1669 C CA . SER A 1 217 ? 24.578 -3.654 -10.273 1 34.53 217 SER A CA 1
ATOM 1670 C C . SER A 1 217 ? 25.688 -2.717 -10.734 1 34.53 217 SER A C 1
ATOM 1672 O O . SER A 1 217 ? 25.422 -1.732 -11.43 1 34.53 217 SER A O 1
ATOM 1674 N N . MET B 1 1 ? 30.672 33.219 2.494 1 25.08 1 MET B N 1
ATOM 1675 C CA . MET B 1 1 ? 29.641 32.5 3.217 1 25.08 1 MET B CA 1
ATOM 1676 C C . MET B 1 1 ? 29.188 31.266 2.436 1 25.08 1 MET B C 1
ATOM 1678 O O . MET B 1 1 ? 28.734 31.375 1.297 1 25.08 1 MET B O 1
ATOM 1682 N N . SER B 1 2 ? 29.875 30.141 2.459 1 29.34 2 SER B N 1
ATOM 1683 C CA . SER B 1 2 ? 29.703 28.969 1.615 1 29.34 2 SER B CA 1
ATOM 1684 C C . SER B 1 2 ? 28.234 28.625 1.436 1 29.34 2 SER B C 1
ATOM 1686 O O . SER B 1 2 ? 27.438 28.781 2.363 1 29.34 2 SER B O 1
ATOM 1688 N N . PRO B 1 3 ? 27.719 28.719 0.304 1 35.69 3 PRO B N 1
ATOM 1689 C CA . PRO B 1 3 ? 26.266 28.516 0.259 1 35.69 3 PRO B CA 1
ATOM 1690 C C . PRO B 1 3 ? 25.812 27.344 1.145 1 35.69 3 PRO B C 1
ATOM 1692 O O . PRO B 1 3 ? 26.453 26.297 1.171 1 35.69 3 PRO B O 1
ATOM 1695 N N . SER B 1 4 ? 25.484 27.5 2.479 1 36.16 4 SER B N 1
ATOM 1696 C CA . SER B 1 4 ? 25.016 26.484 3.414 1 36.16 4 SER B CA 1
ATOM 1697 C C . SER B 1 4 ? 24.344 25.328 2.684 1 36.16 4 SER B C 1
ATOM 1699 O O . SER B 1 4 ? 23.5 25.547 1.819 1 36.16 4 SER B O 1
ATOM 1701 N N . GLU B 1 5 ? 24.938 24.375 2.24 1 39 5 GLU B N 1
ATOM 1702 C CA . GLU B 1 5 ? 24.375 23.109 1.738 1 39 5 GLU B CA 1
ATOM 1703 C C . GLU B 1 5 ? 22.953 22.891 2.244 1 39 5 GLU B C 1
ATOM 1705 O O . GLU B 1 5 ? 22.75 22.547 3.41 1 39 5 GLU B O 1
ATOM 1710 N N . SER B 1 6 ? 21.984 23.812 2.158 1 44.53 6 SER B N 1
ATOM 1711 C CA . SER B 1 6 ? 20.641 24.125 2.621 1 44.53 6 SER B CA 1
ATOM 1712 C C . SER B 1 6 ? 19.812 22.859 2.811 1 44.53 6 SER B C 1
ATOM 1714 O O . SER B 1 6 ? 19.578 22.109 1.858 1 44.53 6 SER B O 1
ATOM 1716 N N . SER B 1 7 ? 20 22.047 3.842 1 57.81 7 SER B N 1
ATOM 1717 C CA . SER B 1 7 ? 19.234 20.922 4.34 1 57.81 7 SER B CA 1
ATOM 1718 C C . SER B 1 7 ? 17.766 21.062 4 1 57.81 7 SER B C 1
ATOM 1720 O O . SER B 1 7 ? 17.141 22.094 4.281 1 57.81 7 SER B O 1
ATOM 1722 N N . GLY B 1 8 ? 17.266 20.688 2.85 1 77.19 8 GLY B N 1
ATOM 1723 C CA . GLY B 1 8 ? 15.922 20.844 2.326 1 77.19 8 GLY B CA 1
ATOM 1724 C C . GLY B 1 8 ? 14.844 20.578 3.359 1 77.19 8 GLY B C 1
ATOM 1725 O O . GLY B 1 8 ? 15.141 20.109 4.465 1 77.19 8 GLY B O 1
ATOM 1726 N N . SER B 1 9 ? 13.805 21.422 3.408 1 91.06 9 SER B N 1
ATOM 1727 C CA . SER B 1 9 ? 12.602 21.297 4.215 1 91.06 9 SER B CA 1
ATOM 1728 C C . SER B 1 9 ? 11.516 20.531 3.471 1 91.06 9 SER B C 1
ATOM 1730 O O . SER B 1 9 ? 11.602 20.344 2.256 1 91.06 9 SER B O 1
ATOM 1732 N N . TYR B 1 10 ? 10.664 19.938 4.281 1 96.81 10 TYR B N 1
ATOM 1733 C CA . TYR B 1 10 ? 9.484 19.281 3.715 1 96.81 10 TYR B CA 1
ATOM 1734 C C . TYR B 1 10 ? 8.25 20.156 3.904 1 96.81 10 TYR B C 1
ATOM 1736 O O . TYR B 1 10 ? 7.832 20.422 5.035 1 96.81 10 TYR B O 1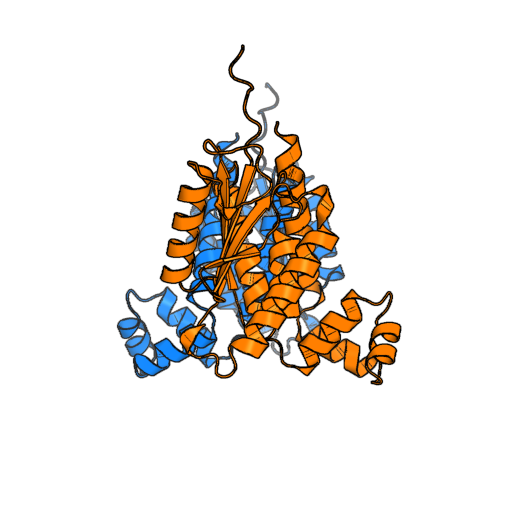
ATOM 1744 N N . VAL B 1 11 ? 7.742 20.594 2.791 1 97.94 11 VAL B N 1
ATOM 1745 C CA . VAL B 1 11 ? 6.516 21.391 2.812 1 97.94 11 VAL B CA 1
ATOM 1746 C C . VAL B 1 11 ? 5.305 20.469 2.672 1 97.94 11 VAL B C 1
ATOM 1748 O O . VAL B 1 11 ? 5.266 19.625 1.783 1 97.94 11 VAL B O 1
ATOM 1751 N N . VAL B 1 12 ? 4.367 20.594 3.566 1 98.56 12 VAL B N 1
ATOM 1752 C CA . VAL B 1 12 ? 3.102 19.875 3.533 1 98.56 12 VAL B CA 1
ATOM 1753 C C . VAL B 1 12 ? 1.966 20.828 3.174 1 98.56 12 VAL B C 1
ATOM 1755 O O . VAL B 1 12 ? 1.759 21.844 3.854 1 98.56 12 VAL B O 1
ATOM 1758 N N . VAL B 1 13 ? 1.274 20.516 2.121 1 98.44 13 VAL B N 1
ATOM 1759 C CA . VAL B 1 13 ? 0.062 21.25 1.787 1 98.44 13 VAL B CA 1
ATOM 1760 C C . VAL B 1 13 ? -1.116 20.297 1.672 1 98.44 13 VAL B C 1
ATOM 1762 O O . VAL B 1 13 ? -0.942 19.125 1.291 1 98.44 13 VAL B O 1
ATOM 1765 N N . GLY B 1 14 ? -2.262 20.719 2.045 1 98.06 14 GLY B N 1
ATOM 1766 C CA . GLY B 1 14 ? -3.449 19.875 2.004 1 98.06 14 GLY B CA 1
ATOM 1767 C C . GLY B 1 14 ? -4.699 20.641 1.598 1 98.06 14 GLY B C 1
ATOM 1768 O O . GLY B 1 14 ? -4.77 21.859 1.75 1 98.06 14 GLY B O 1
ATOM 1769 N N . ASP B 1 15 ? -5.637 19.953 1.082 1 97.19 15 ASP B N 1
ATOM 1770 C CA . ASP B 1 15 ? -6.941 20.453 0.667 1 97.19 15 ASP B CA 1
ATOM 1771 C C . ASP B 1 15 ? -8.062 19.5 1.062 1 97.19 15 ASP B C 1
ATOM 1773 O O . ASP B 1 15 ? -8.016 18.312 0.725 1 97.19 15 ASP B O 1
ATOM 1777 N N . VAL B 1 16 ? -9.102 20.062 1.75 1 96.25 16 VAL B N 1
ATOM 1778 C CA . VAL B 1 16 ? -10.227 19.25 2.221 1 96.25 16 VAL B CA 1
ATOM 1779 C C . VAL B 1 16 ? -11.039 18.75 1.03 1 96.25 16 VAL B C 1
ATOM 1781 O O . VAL B 1 16 ? -11.359 19.531 0.121 1 96.25 16 VAL B O 1
ATOM 1784 N N . VAL B 1 17 ? -11.297 17.422 1.062 1 95.31 17 VAL B N 1
ATOM 1785 C CA . VAL B 1 17 ? -12.078 16.812 -0.011 1 95.31 17 VAL B CA 1
ATOM 1786 C C . VAL B 1 17 ? -13.539 17.219 0.12 1 95.31 17 VAL B C 1
ATOM 1788 O O . VAL B 1 17 ? -14.141 17.078 1.189 1 95.31 17 VAL B O 1
ATOM 1791 N N . GLY B 1 18 ? -14.141 17.734 -0.957 1 91.5 18 GLY B N 1
ATOM 1792 C CA . GLY B 1 18 ? -15.555 18.062 -0.971 1 91.5 18 GLY B CA 1
ATOM 1793 C C . GLY B 1 18 ? -15.93 19.156 0.02 1 91.5 18 GLY B C 1
ATOM 1794 O O . GLY B 1 18 ? -17 19.109 0.626 1 91.5 18 GLY B O 1
ATOM 1795 N N . SER B 1 19 ? -15.07 20.016 0.269 1 86.12 19 SER B N 1
ATOM 1796 C CA . SER B 1 19 ? -15.266 21.047 1.29 1 86.12 19 SER B CA 1
ATOM 1797 C C . SER B 1 19 ? -16.562 21.812 1.063 1 86.12 19 SER B C 1
ATOM 1799 O O . SER B 1 19 ? -17.219 22.234 2.02 1 86.12 19 SER B O 1
ATOM 1801 N N . ARG B 1 20 ? -17.094 22.031 -0.107 1 81.56 20 ARG B N 1
ATOM 1802 C CA . ARG B 1 20 ? -18.297 22.797 -0.433 1 81.56 20 ARG B CA 1
ATOM 1803 C C . ARG B 1 20 ? -19.547 22.078 0.014 1 81.56 20 ARG B C 1
ATOM 1805 O O . ARG B 1 20 ? -20.594 22.688 0.213 1 81.56 20 ARG B O 1
ATOM 1812 N N . ALA B 1 21 ? -19.375 20.703 0.179 1 85.38 21 ALA B N 1
ATOM 1813 C CA . ALA B 1 21 ? -20.547 19.891 0.503 1 85.38 21 ALA B CA 1
ATOM 1814 C C . ALA B 1 21 ? -20.703 19.734 2.012 1 85.38 21 ALA B C 1
ATOM 1816 O O . ALA B 1 21 ? -21.688 19.156 2.482 1 85.38 21 ALA B O 1
ATOM 1817 N N . ILE B 1 22 ? -19.781 20.281 2.67 1 85 22 ILE B N 1
ATOM 1818 C CA . ILE B 1 22 ? -19.844 20.188 4.125 1 85 22 ILE B CA 1
ATOM 1819 C C . ILE B 1 22 ? -20.875 21.172 4.66 1 85 22 ILE B C 1
ATOM 1821 O O . ILE B 1 22 ? -20.781 22.391 4.438 1 85 22 ILE B O 1
ATOM 1825 N N . ASP B 1 23 ? -21.906 20.719 5.25 1 83 23 ASP B N 1
ATOM 1826 C CA . ASP B 1 23 ? -23.047 21.531 5.688 1 83 23 ASP B CA 1
ATOM 1827 C C . ASP B 1 23 ? -22.641 22.469 6.816 1 83 23 ASP B C 1
ATOM 1829 O O . ASP B 1 23 ? -22.812 23.688 6.703 1 83 23 ASP B O 1
ATOM 1833 N N . ASP B 1 24 ? -22.188 21.938 7.863 1 88.25 24 ASP B N 1
ATOM 1834 C CA . ASP B 1 24 ? -21.781 22.734 9.016 1 88.25 24 ASP B CA 1
ATOM 1835 C C . ASP B 1 24 ? -20.281 23.047 8.961 1 88.25 24 ASP B C 1
ATOM 1837 O O . ASP B 1 24 ? -19.484 22.453 9.688 1 88.25 24 ASP B O 1
ATOM 1841 N N . ARG B 1 25 ? -19.953 24.047 8.281 1 87 25 ARG B N 1
ATOM 1842 C CA . ARG B 1 25 ? -18.562 24.422 8 1 87 25 ARG B CA 1
ATOM 1843 C C . ARG B 1 25 ? -17.891 24.953 9.258 1 87 25 ARG B C 1
ATOM 1845 O O . ARG B 1 25 ? -16.672 24.781 9.43 1 87 25 ARG B O 1
ATOM 1852 N N . ASP B 1 26 ? -18.656 25.562 10.086 1 89.75 26 ASP B N 1
ATOM 1853 C CA . ASP B 1 26 ? -18.078 26.094 11.32 1 89.75 26 ASP B CA 1
ATOM 1854 C C . ASP B 1 26 ? -17.594 24.969 12.227 1 89.75 26 ASP B C 1
ATOM 1856 O O . ASP B 1 26 ? -16.484 25 12.742 1 89.75 26 ASP B O 1
ATOM 1860 N N . THR B 1 27 ? -18.516 24.047 12.352 1 92.19 27 THR B N 1
ATOM 1861 C CA . THR B 1 27 ? -18.172 22.891 13.18 1 92.19 27 THR B CA 1
ATOM 1862 C C . THR B 1 27 ? -16.984 22.141 12.586 1 92.19 27 THR B C 1
ATOM 1864 O O . THR B 1 27 ? -16.078 21.734 13.305 1 92.19 27 THR B O 1
ATOM 1867 N N . PHE B 1 28 ? -16.969 21.969 11.297 1 93.25 28 PHE B N 1
ATOM 1868 C CA . PHE B 1 28 ? -15.867 21.281 10.625 1 93.25 28 PHE B CA 1
ATOM 1869 C C . PHE B 1 28 ? -14.562 22.062 10.789 1 93.25 28 PHE B C 1
ATOM 1871 O O . PHE B 1 28 ? -13.516 21.469 11.047 1 93.25 28 PHE B O 1
ATOM 1878 N N . GLY B 1 29 ? -14.664 23.359 10.633 1 93.5 29 GLY B N 1
ATOM 1879 C CA . GLY B 1 29 ? -13.484 24.203 10.781 1 93.5 29 GLY B CA 1
ATOM 1880 C C . GLY B 1 29 ? -12.828 24.062 12.141 1 93.5 29 GLY B C 1
ATOM 1881 O O . GLY B 1 29 ? -11.602 23.984 12.234 1 93.5 29 GLY B O 1
ATOM 1882 N N . ARG B 1 30 ? -13.602 24.031 13.102 1 94.12 30 ARG B N 1
ATOM 1883 C CA . ARG B 1 30 ? -13.078 23.875 14.453 1 94.12 30 ARG B CA 1
ATOM 1884 C C . ARG B 1 30 ? -12.422 22.5 14.625 1 94.12 30 ARG B C 1
ATOM 1886 O O . ARG B 1 30 ? -11.367 22.391 15.25 1 94.12 30 ARG B O 1
ATOM 1893 N N . ALA B 1 31 ? -13.094 21.516 14.031 1 94.56 31 ALA B N 1
ATOM 1894 C CA . ALA B 1 31 ? -12.539 20.172 14.102 1 94.56 31 ALA B CA 1
ATOM 1895 C C . ALA B 1 31 ? -11.188 20.094 13.391 1 94.56 31 ALA B C 1
ATOM 1897 O O . ALA B 1 31 ? -10.258 19.438 13.883 1 94.56 31 ALA B O 1
ATOM 1898 N N . LEU B 1 32 ? -11.125 20.719 12.258 1 96.31 32 LEU B N 1
ATOM 1899 C CA . LEU B 1 32 ? -9.875 20.75 11.508 1 96.31 32 LEU B CA 1
ATOM 1900 C C . LEU B 1 32 ? -8.789 21.484 12.289 1 96.31 32 LEU B C 1
ATOM 1902 O O . LEU B 1 32 ? -7.66 21 12.398 1 96.31 32 LEU B O 1
ATOM 1906 N N . ASP B 1 33 ? -9.164 22.578 12.898 1 95.88 33 ASP B N 1
ATOM 1907 C CA . ASP B 1 33 ? -8.219 23.344 13.703 1 95.88 33 ASP B CA 1
ATOM 1908 C C . ASP B 1 33 ? -7.707 22.516 14.883 1 95.88 33 ASP B C 1
ATOM 1910 O O . ASP B 1 33 ? -6.516 22.547 15.203 1 95.88 33 ASP B O 1
ATOM 1914 N N . ASP B 1 34 ? -8.602 21.891 15.523 1 97.38 34 ASP B N 1
ATOM 1915 C CA . ASP B 1 34 ? -8.227 21.016 16.641 1 97.38 34 ASP B CA 1
ATOM 1916 C C . ASP B 1 34 ? -7.293 19.906 16.188 1 97.38 34 ASP B C 1
ATOM 1918 O O . ASP B 1 34 ? -6.344 19.562 16.891 1 97.38 34 ASP B O 1
ATOM 1922 N N . ALA B 1 35 ? -7.562 19.312 15.016 1 97.88 35 ALA B N 1
ATOM 1923 C CA . ALA B 1 35 ? -6.711 18.266 14.445 1 97.88 35 ALA B CA 1
ATOM 1924 C C . ALA B 1 35 ? -5.301 18.781 14.188 1 97.88 35 ALA B C 1
ATOM 1926 O O . ALA B 1 35 ? -4.316 18.125 14.516 1 97.88 35 ALA B O 1
ATOM 1927 N N . LEU B 1 36 ? -5.207 19.953 13.672 1 97.94 36 LEU B N 1
ATOM 1928 C CA . LEU B 1 36 ? -3.912 20.547 13.352 1 97.94 36 LEU B CA 1
ATOM 1929 C C . LEU B 1 36 ? -3.156 20.922 14.625 1 97.94 36 LEU B C 1
ATOM 1931 O O . LEU B 1 36 ? -1.931 20.797 14.68 1 97.94 36 LEU B O 1
ATOM 1935 N N . ALA B 1 37 ? -3.871 21.406 15.617 1 98.12 37 ALA B N 1
ATOM 1936 C CA . ALA B 1 37 ? -3.248 21.656 16.906 1 98.12 37 ALA B CA 1
ATOM 1937 C C . ALA B 1 37 ? -2.66 20.391 17.5 1 98.12 37 ALA B C 1
ATOM 1939 O O . ALA B 1 37 ? -1.565 20.406 18.062 1 98.12 37 ALA B O 1
ATOM 1940 N N . THR B 1 38 ? -3.416 19.297 17.375 1 98.38 38 THR B N 1
ATOM 1941 C CA . THR B 1 38 ? -2.932 18 17.828 1 98.38 38 THR B CA 1
ATOM 1942 C C . THR B 1 38 ? -1.661 17.609 17.094 1 98.38 38 THR B C 1
ATOM 1944 O O . THR B 1 38 ? -0.693 17.156 17.703 1 98.38 38 THR B O 1
ATOM 1947 N N . VAL B 1 39 ? -1.628 17.766 15.789 1 98.25 39 VAL B N 1
ATOM 1948 C CA . VAL B 1 39 ? -0.471 17.484 14.945 1 98.25 39 VAL B CA 1
ATOM 1949 C C . VAL B 1 39 ? 0.732 18.297 15.43 1 98.25 39 VAL B C 1
ATOM 1951 O O . VAL B 1 39 ? 1.811 17.734 15.656 1 98.25 39 VAL B O 1
ATOM 1954 N N . ASN B 1 40 ? 0.515 19.578 15.641 1 98.12 40 ASN B N 1
ATOM 1955 C CA . ASN B 1 40 ? 1.605 20.469 16.016 1 98.12 40 ASN B CA 1
ATOM 1956 C C . ASN B 1 40 ? 2.162 20.125 17.391 1 98.12 40 ASN B C 1
ATOM 1958 O O . ASN B 1 40 ? 3.359 20.281 17.641 1 98.12 40 ASN B O 1
ATOM 1962 N N . HIS B 1 41 ? 1.305 19.688 18.203 1 98.19 41 HIS B N 1
ATOM 1963 C CA . HIS B 1 41 ? 1.733 19.297 19.547 1 98.19 41 HIS B CA 1
ATOM 1964 C C . HIS B 1 41 ? 2.475 17.953 19.5 1 98.19 41 HIS B C 1
ATOM 1966 O O . HIS B 1 41 ? 3.574 17.844 20.047 1 98.19 41 HIS B O 1
ATOM 1972 N N . GLN B 1 42 ? 1.916 17 18.875 1 97.62 42 GLN B N 1
ATOM 1973 C CA . GLN B 1 42 ? 2.438 15.641 18.859 1 97.62 42 GLN B CA 1
ATOM 1974 C C . GLN B 1 42 ? 3.76 15.562 18.109 1 97.62 42 GLN B C 1
ATOM 1976 O O . GLN B 1 42 ? 4.645 14.789 18.469 1 97.62 42 GLN B O 1
ATOM 1981 N N . TYR B 1 43 ? 3.902 16.344 17.094 1 97.31 43 TYR B N 1
ATOM 1982 C CA . TYR B 1 43 ? 5.086 16.25 16.25 1 97.31 43 TYR B CA 1
ATOM 1983 C C . TYR B 1 43 ? 5.914 17.531 16.328 1 97.31 43 TYR B C 1
ATOM 1985 O O . TYR B 1 43 ? 6.559 17.922 15.359 1 97.31 43 TYR B O 1
ATOM 1993 N N . ALA B 1 44 ? 5.887 18.203 17.422 1 95.94 44 ALA B N 1
ATOM 1994 C CA . ALA B 1 44 ? 6.562 19.484 17.672 1 95.94 44 ALA B CA 1
ATOM 1995 C C . ALA B 1 44 ? 8.047 19.391 17.328 1 95.94 44 ALA B C 1
ATOM 1997 O O . ALA B 1 44 ? 8.633 20.344 16.828 1 95.94 44 ALA B O 1
ATOM 1998 N N . GLY B 1 45 ? 8.633 18.266 17.531 1 93.25 45 GLY B N 1
ATOM 1999 C CA . GLY B 1 45 ? 10.055 18.094 17.281 1 93.25 45 GLY B CA 1
ATOM 2000 C C . GLY B 1 45 ? 10.406 18.109 15.812 1 93.25 45 GLY B C 1
ATOM 2001 O O . GLY B 1 45 ? 11.562 18.344 15.445 1 93.25 45 GLY B O 1
ATOM 2002 N N . SER B 1 46 ? 9.469 17.891 14.961 1 93.5 46 SER B N 1
ATOM 2003 C CA . SER B 1 46 ? 9.703 17.828 13.523 1 93.5 46 SER B CA 1
ATOM 2004 C C . SER B 1 46 ? 9.125 19.062 12.82 1 93.5 46 SER B C 1
ATOM 2006 O O . SER B 1 46 ? 9.5 19.359 11.688 1 93.5 46 SER B O 1
ATOM 2008 N N . VAL B 1 47 ? 8.227 19.766 13.492 1 94.69 47 VAL B N 1
ATOM 2009 C CA . VAL B 1 47 ? 7.5 20.875 12.875 1 94.69 47 VAL B CA 1
ATOM 2010 C C . VAL B 1 47 ? 8.336 22.141 12.945 1 94.69 47 VAL B C 1
ATOM 2012 O O . VAL B 1 47 ? 8.672 22.609 14.031 1 94.69 47 VAL B O 1
ATOM 2015 N N . ARG B 1 48 ? 8.727 22.656 11.805 1 94.62 48 ARG B N 1
ATOM 2016 C CA . ARG B 1 48 ? 9.453 23.922 11.703 1 94.62 48 ARG B CA 1
ATOM 2017 C C . ARG B 1 48 ? 8.492 25.109 11.703 1 94.62 48 ARG B C 1
ATOM 2019 O O . ARG B 1 48 ? 8.711 26.078 12.422 1 94.62 48 ARG B O 1
ATOM 2026 N N . ALA B 1 49 ? 7.59 25.047 10.82 1 97.12 49 ALA B N 1
ATOM 2027 C CA . ALA B 1 49 ? 6.465 25.984 10.805 1 97.12 49 ALA B CA 1
ATOM 2028 C C . ALA B 1 49 ? 5.141 25.25 10.992 1 97.12 49 ALA B C 1
ATOM 2030 O O . ALA B 1 49 ? 4.859 24.266 10.289 1 97.12 49 ALA B O 1
ATOM 2031 N N . ASP B 1 50 ? 4.348 25.688 11.922 1 97.38 50 ASP B N 1
ATOM 2032 C CA . ASP B 1 50 ? 3.127 25 12.328 1 97.38 50 ASP B CA 1
ATOM 2033 C C . ASP B 1 50 ? 2.248 24.688 11.117 1 97.38 50 ASP B C 1
ATOM 2035 O O . ASP B 1 50 ? 2.15 25.5 10.188 1 97.38 50 ASP B O 1
ATOM 2039 N N . VAL B 1 51 ? 1.629 23.469 11.18 1 97.75 51 VAL B N 1
ATOM 2040 C CA . VAL B 1 51 ? 0.588 23.125 10.211 1 97.75 51 VAL B CA 1
ATOM 2041 C C . VAL B 1 51 ? -0.713 23.828 10.586 1 97.75 51 VAL B C 1
ATOM 2043 O O . VAL B 1 51 ? -1.265 23.609 11.664 1 97.75 51 VAL B O 1
ATOM 2046 N N . VAL B 1 52 ? -1.176 24.734 9.703 1 97.12 52 VAL B N 1
ATOM 2047 C CA . VAL B 1 52 ? -2.34 25.562 10.008 1 97.12 52 VAL B CA 1
ATOM 2048 C C . VAL B 1 52 ? -3.227 25.672 8.766 1 97.12 52 VAL B C 1
ATOM 2050 O O . VAL B 1 52 ? -2.812 25.312 7.664 1 97.12 52 VAL B O 1
ATOM 2053 N N . THR B 1 53 ? -4.453 26.078 9.008 1 95.81 53 THR B N 1
ATOM 2054 C CA . THR B 1 53 ? -5.301 26.453 7.883 1 95.81 53 THR B CA 1
ATOM 2055 C C . THR B 1 53 ? -4.812 27.75 7.254 1 95.81 53 THR B C 1
ATOM 2057 O O . THR B 1 53 ? -4.406 28.688 7.961 1 95.81 53 THR B O 1
ATOM 2060 N N . VAL B 1 54 ? -4.664 27.781 5.914 1 93.56 54 VAL B N 1
ATOM 2061 C CA . VAL B 1 54 ? -4.09 28.953 5.27 1 93.56 54 VAL B CA 1
ATOM 2062 C C . VAL B 1 54 ? -5.148 29.641 4.414 1 93.56 54 VAL B C 1
ATOM 2064 O O . VAL B 1 54 ? -5.031 30.828 4.105 1 93.56 54 VAL B O 1
ATOM 2067 N N . LYS B 1 55 ? -6.016 28.984 3.832 1 82.31 55 LYS B N 1
ATOM 2068 C CA . LYS B 1 55 ? -7.102 29.578 3.064 1 82.31 55 LYS B CA 1
ATOM 2069 C C . LYS B 1 55 ? -8.453 29.016 3.498 1 82.31 55 LYS B C 1
ATOM 2071 O O . LYS B 1 55 ? -8.789 27.875 3.182 1 82.31 55 LYS B O 1
ATOM 2076 N N . GLY B 1 56 ? -9.188 29.953 4.156 1 73.88 56 GLY B N 1
ATOM 2077 C CA . GLY B 1 56 ? -10.484 29.516 4.637 1 73.88 56 GLY B CA 1
ATOM 2078 C C . GLY B 1 56 ? -10.391 28.297 5.551 1 73.88 56 GLY B C 1
ATOM 2079 O O . GLY B 1 56 ? -9.578 28.266 6.477 1 73.88 56 GLY B O 1
ATOM 2080 N N . VAL B 1 57 ? -11.312 27.484 5.426 1 72.81 57 VAL B N 1
ATOM 2081 C CA . VAL B 1 57 ? -11.383 26.281 6.25 1 72.81 57 VAL B CA 1
ATOM 2082 C C . VAL B 1 57 ? -11.07 25.047 5.402 1 72.81 57 VAL B C 1
ATOM 2084 O O . VAL B 1 57 ? -11.492 23.938 5.734 1 72.81 57 VAL B O 1
ATOM 2087 N N . ASP B 1 58 ? -10.234 25.234 4.277 1 87.25 58 ASP B N 1
ATOM 2088 C CA . ASP B 1 58 ? -10.172 24.047 3.439 1 87.25 58 ASP B CA 1
ATOM 2089 C C . ASP B 1 58 ? -8.727 23.703 3.078 1 87.25 58 ASP B C 1
ATOM 2091 O O . ASP B 1 58 ? -8.43 22.578 2.674 1 87.25 58 ASP B O 1
ATOM 2095 N N . GLU B 1 59 ? -7.91 24.734 3.139 1 95.19 59 GLU B N 1
ATOM 2096 C CA . GLU B 1 59 ? -6.523 24.5 2.75 1 95.19 59 GLU B CA 1
ATOM 2097 C C . GLU B 1 59 ? -5.594 24.547 3.961 1 95.19 59 GLU B C 1
ATOM 2099 O O . GLU B 1 59 ? -5.754 25.406 4.836 1 95.19 59 GLU B O 1
ATOM 2104 N N . VAL B 1 60 ? -4.68 23.641 4.051 1 97.62 60 VAL B N 1
ATOM 2105 C CA . VAL B 1 60 ? -3.725 23.594 5.156 1 97.62 60 VAL B CA 1
ATOM 2106 C C . VAL B 1 60 ? -2.299 23.625 4.609 1 97.62 60 VAL B C 1
ATOM 2108 O O . VAL B 1 60 ? -2.062 23.281 3.451 1 97.62 60 VAL B O 1
ATOM 2111 N N . ALA B 1 61 ? -1.391 24.109 5.383 1 98.19 61 ALA B N 1
ATOM 2112 C CA . ALA B 1 61 ? 0.024 24.109 5.02 1 98.19 61 ALA B CA 1
ATOM 2113 C C . ALA B 1 61 ? 0.911 24.078 6.262 1 98.19 61 ALA B C 1
ATOM 2115 O O . ALA B 1 61 ? 0.516 24.547 7.328 1 98.19 61 ALA B O 1
ATOM 2116 N N . GLY B 1 62 ? 2.023 23.516 6.188 1 98.06 62 GLY B N 1
ATOM 2117 C CA . GLY B 1 62 ? 3.049 23.453 7.219 1 98.06 62 GLY B CA 1
ATOM 2118 C C . GLY B 1 62 ? 4.406 23.031 6.684 1 98.06 62 GLY B C 1
ATOM 2119 O O . GLY B 1 62 ? 4.543 22.719 5.5 1 98.06 62 GLY B O 1
ATOM 2120 N N . VAL B 1 63 ? 5.406 23.203 7.512 1 98 63 VAL B N 1
ATOM 2121 C CA . VAL B 1 63 ? 6.766 22.828 7.137 1 98 63 VAL B CA 1
ATOM 2122 C C . VAL B 1 63 ? 7.355 21.891 8.195 1 98 63 VAL B C 1
ATOM 2124 O O . VAL B 1 63 ? 7.309 22.188 9.391 1 98 63 VAL B O 1
ATOM 2127 N N . LEU B 1 64 ? 7.816 20.812 7.742 1 96.75 64 LEU B N 1
ATOM 2128 C CA . LEU B 1 64 ? 8.531 19.859 8.594 1 96.75 64 LEU B CA 1
ATOM 2129 C C . LEU B 1 64 ? 10.016 19.844 8.273 1 96.75 64 LEU B C 1
ATOM 2131 O O . LEU B 1 64 ? 10.406 19.953 7.105 1 96.75 64 LEU B O 1
ATOM 2135 N N . ASP B 1 65 ? 10.852 19.656 9.258 1 92.5 65 ASP B N 1
ATOM 2136 C CA . ASP B 1 65 ? 12.297 19.578 9.078 1 92.5 65 ASP B CA 1
ATOM 2137 C C . ASP B 1 65 ? 12.703 18.203 8.531 1 92.5 65 ASP B C 1
ATOM 2139 O O . ASP B 1 65 ? 13.703 18.078 7.832 1 92.5 65 ASP B O 1
ATOM 2143 N N . HIS B 1 66 ? 11.914 17.25 8.922 1 89.69 66 HIS B N 1
ATOM 2144 C CA . HIS B 1 66 ? 12.219 15.867 8.555 1 89.69 66 HIS B CA 1
ATOM 2145 C C . HIS B 1 66 ? 10.969 15.133 8.094 1 89.69 66 HIS B C 1
ATOM 2147 O O . HIS B 1 66 ? 9.867 15.414 8.562 1 89.69 66 HIS B O 1
ATOM 2153 N N . PRO B 1 67 ? 11.219 14.172 7.188 1 94.88 67 PRO B N 1
ATOM 2154 C CA . PRO B 1 67 ? 10.047 13.469 6.645 1 94.88 67 PRO B CA 1
ATOM 2155 C C . PRO B 1 67 ? 9.531 12.375 7.578 1 94.88 67 PRO B C 1
ATOM 2157 O O . PRO B 1 67 ? 8.453 11.82 7.344 1 94.88 67 PRO B O 1
ATOM 2160 N N . ARG B 1 68 ? 10.227 12.086 8.641 1 94.31 68 ARG B N 1
ATOM 2161 C CA . ARG B 1 68 ? 9.914 10.938 9.492 1 94.31 68 ARG B CA 1
ATOM 2162 C C . ARG B 1 68 ? 8.484 11.023 10.016 1 94.31 68 ARG B C 1
ATOM 2164 O O . ARG B 1 68 ? 7.824 9.992 10.188 1 94.31 68 ARG B O 1
ATOM 2171 N N . ASP B 1 69 ? 7.961 12.242 10.18 1 96.75 69 ASP B N 1
ATOM 2172 C CA . ASP B 1 69 ? 6.656 12.391 10.82 1 96.75 69 ASP B CA 1
ATOM 2173 C C . ASP B 1 69 ? 5.578 12.734 9.797 1 96.75 69 ASP B C 1
ATOM 2175 O O . ASP B 1 69 ? 4.438 13.031 10.156 1 96.75 69 ASP B O 1
ATOM 2179 N N . VAL B 1 70 ? 5.93 12.695 8.516 1 97.88 70 VAL B N 1
ATOM 2180 C CA . VAL B 1 70 ? 4.996 13.047 7.445 1 97.88 70 VAL B CA 1
ATOM 2181 C C . VAL B 1 70 ? 3.76 12.156 7.527 1 97.88 70 VAL B C 1
ATOM 2183 O O . VAL B 1 70 ? 2.629 12.648 7.504 1 97.88 70 VAL B O 1
ATOM 2186 N N . TYR B 1 71 ? 3.955 10.844 7.652 1 98.5 71 TYR B N 1
ATOM 2187 C CA . TYR B 1 71 ? 2.807 9.945 7.699 1 98.5 71 TYR B CA 1
ATOM 2188 C C . TYR B 1 71 ? 1.974 10.195 8.953 1 98.5 71 TYR B C 1
ATOM 2190 O O . TYR B 1 71 ? 0.742 10.133 8.906 1 98.5 71 TYR B O 1
ATOM 2198 N N . GLY B 1 72 ? 2.672 10.383 10.086 1 98.12 72 GLY B N 1
ATOM 2199 C CA . GLY B 1 72 ? 1.966 10.703 11.312 1 98.12 72 GLY B CA 1
ATOM 2200 C C . GLY B 1 72 ? 1.047 11.906 11.18 1 98.12 72 GLY B C 1
ATOM 2201 O O . GLY B 1 72 ? -0.089 11.875 11.656 1 98.12 72 GLY B O 1
ATOM 2202 N N . VAL B 1 73 ? 1.507 12.93 10.531 1 98.38 73 VAL B N 1
ATOM 2203 C CA . VAL B 1 73 ? 0.73 14.148 10.305 1 98.38 73 VAL B CA 1
ATOM 2204 C C . VAL B 1 73 ? -0.516 13.82 9.484 1 98.38 73 VAL B C 1
ATOM 2206 O O . VAL B 1 73 ? -1.633 14.164 9.875 1 98.38 73 VAL B O 1
ATOM 2209 N N . VAL B 1 74 ? -0.356 13.094 8.398 1 98.62 74 VAL B N 1
ATOM 2210 C CA . VAL B 1 74 ? -1.444 12.734 7.492 1 98.62 74 VAL B CA 1
ATOM 2211 C C . VAL B 1 74 ? -2.473 11.883 8.234 1 98.62 74 VAL B C 1
ATOM 2213 O O . VAL B 1 74 ? -3.672 12.172 8.195 1 98.62 74 VAL B O 1
ATOM 2216 N N . LYS B 1 75 ? -1.987 10.867 8.93 1 98.56 75 LYS B N 1
ATOM 2217 C CA . LYS B 1 75 ? -2.869 9.945 9.641 1 98.56 75 LYS B CA 1
ATOM 2218 C C . LYS B 1 75 ? -3.654 10.672 10.734 1 98.56 75 LYS B C 1
ATOM 2220 O O . LYS B 1 75 ? -4.855 10.445 10.891 1 98.56 75 LYS B O 1
ATOM 2225 N N . THR B 1 76 ? -2.984 11.539 11.531 1 98.31 76 THR B N 1
ATOM 2226 C CA . THR B 1 76 ? -3.625 12.234 12.641 1 98.31 76 THR B CA 1
ATOM 2227 C C . THR B 1 76 ? -4.758 13.125 12.133 1 98.31 76 THR B C 1
ATOM 2229 O O . THR B 1 76 ? -5.855 13.117 12.695 1 98.31 76 THR B O 1
ATOM 2232 N N . VAL B 1 77 ? -4.512 13.844 11.062 1 98.25 77 VAL B N 1
ATOM 2233 C CA . VAL B 1 77 ? -5.555 14.711 10.523 1 98.25 77 VAL B CA 1
ATOM 2234 C C . VAL B 1 77 ? -6.758 13.875 10.094 1 98.25 77 VAL B C 1
ATOM 2236 O O . VAL B 1 77 ? -7.891 14.156 10.484 1 98.25 77 VAL B O 1
ATOM 2239 N N . HIS B 1 78 ? -6.539 12.781 9.367 1 98.12 78 HIS B N 1
ATOM 2240 C CA . HIS B 1 78 ? -7.625 11.938 8.883 1 98.12 78 HIS B CA 1
ATOM 2241 C C . HIS B 1 78 ? -8.383 11.297 10.047 1 98.12 78 HIS B C 1
ATOM 2243 O O . HIS B 1 78 ? -9.609 11.195 10.008 1 98.12 78 HIS B O 1
ATOM 2249 N N . ASP B 1 79 ? -7.648 10.875 11.078 1 97.69 79 ASP B N 1
ATOM 2250 C CA . ASP B 1 79 ? -8.289 10.273 12.242 1 97.69 79 ASP B CA 1
ATOM 2251 C C . ASP B 1 79 ? -9.219 11.273 12.93 1 97.69 79 ASP B C 1
ATOM 2253 O O . ASP B 1 79 ? -10.32 10.914 13.344 1 97.69 79 ASP B O 1
ATOM 2257 N N . GLU B 1 80 ? -8.805 12.508 13.039 1 96.75 80 GLU B N 1
ATOM 2258 C CA . GLU B 1 80 ? -9.492 13.5 13.859 1 96.75 80 GLU B CA 1
ATOM 2259 C C . GLU B 1 80 ? -10.703 14.07 13.125 1 96.75 80 GLU B C 1
ATOM 2261 O O . GLU B 1 80 ? -11.695 14.461 13.75 1 96.75 80 GLU B O 1
ATOM 2266 N N . ILE B 1 81 ? -10.664 14.031 11.828 1 95.19 81 ILE B N 1
ATOM 2267 C CA . ILE B 1 81 ? -11.773 14.664 11.117 1 95.19 81 ILE B CA 1
ATOM 2268 C C . ILE B 1 81 ? -12.633 13.594 10.445 1 95.19 81 ILE B C 1
ATOM 2270 O O . ILE B 1 81 ? -13.562 13.914 9.703 1 95.19 81 ILE B O 1
ATOM 2274 N N . HIS B 1 82 ? -12.328 12.367 10.711 1 94.38 82 HIS B N 1
ATOM 2275 C CA . HIS B 1 82 ? -13.109 11.266 10.156 1 94.38 82 HIS B CA 1
ATOM 2276 C C . HIS B 1 82 ? -14.602 11.516 10.32 1 94.38 82 HIS B C 1
ATOM 2278 O O . HIS B 1 82 ? -15.062 11.891 11.398 1 94.38 82 HIS B O 1
ATOM 2284 N N . PRO B 1 83 ? -15.391 11.281 9.156 1 93.38 83 PRO B N 1
ATOM 2285 C CA . PRO B 1 83 ? -15.047 10.57 7.926 1 93.38 83 PRO B CA 1
ATOM 2286 C C . PRO B 1 83 ? -14.586 11.508 6.812 1 93.38 83 PRO B C 1
ATOM 2288 O O . PRO B 1 83 ? -14.312 11.062 5.695 1 93.38 83 PRO B O 1
ATOM 2291 N N . ASP B 1 84 ? -14.477 12.789 7.109 1 93.81 84 ASP B N 1
ATOM 2292 C CA . ASP B 1 84 ? -13.992 13.719 6.094 1 93.81 84 ASP B CA 1
ATOM 2293 C C . ASP B 1 84 ? -12.523 13.453 5.762 1 93.81 84 ASP B C 1
ATOM 2295 O O . ASP B 1 84 ? -11.82 12.789 6.523 1 93.81 84 ASP B O 1
ATOM 2299 N N . GLN B 1 85 ? -12.102 13.922 4.566 1 95.19 85 GLN B N 1
ATOM 2300 C CA . GLN B 1 85 ? -10.75 13.617 4.098 1 95.19 85 GLN B CA 1
ATOM 2301 C C . GLN B 1 85 ? -10.031 14.883 3.641 1 95.19 85 GLN B C 1
ATOM 2303 O O . GLN B 1 85 ? -10.672 15.867 3.256 1 95.19 85 GLN B O 1
ATOM 2308 N N . VAL B 1 86 ? -8.789 14.836 3.734 1 97.25 86 VAL B N 1
ATOM 2309 C CA . VAL B 1 86 ? -7.91 15.875 3.213 1 97.25 86 VAL B CA 1
ATOM 2310 C C . VAL B 1 86 ? -6.918 15.266 2.227 1 97.25 86 VAL B C 1
ATOM 2312 O O . VAL B 1 86 ? -6.371 14.188 2.475 1 97.25 86 VAL B O 1
ATOM 2315 N N . ARG B 1 87 ? -6.754 15.891 1.028 1 98.31 87 ARG B N 1
ATOM 2316 C CA . ARG B 1 87 ? -5.652 15.562 0.129 1 98.31 87 ARG B CA 1
ATOM 2317 C C . ARG B 1 87 ? -4.363 16.25 0.568 1 98.31 87 ARG B C 1
ATOM 2319 O O . ARG B 1 87 ? -4.391 17.406 1.008 1 98.31 87 ARG B O 1
ATOM 2326 N N . PHE B 1 88 ? -3.264 15.492 0.438 1 98.75 88 PHE B N 1
ATOM 2327 C CA . PHE B 1 88 ? -1.996 16.094 0.849 1 98.75 88 PHE B CA 1
ATOM 2328 C C . PHE B 1 88 ? -0.963 15.984 -0.266 1 98.75 88 PHE B C 1
ATOM 2330 O O . PHE B 1 88 ? -0.887 14.961 -0.955 1 98.75 88 PHE B O 1
ATOM 2337 N N . GLY B 1 89 ? -0.225 16.969 -0.501 1 98.75 89 GLY B N 1
ATOM 2338 C CA . GLY B 1 89 ? 1.046 16.984 -1.207 1 98.75 89 GLY B CA 1
ATOM 2339 C C . GLY B 1 89 ? 2.217 17.375 -0.324 1 98.75 89 GLY B C 1
ATOM 2340 O O . GLY B 1 89 ? 2.146 18.375 0.401 1 98.75 89 GLY B O 1
ATOM 2341 N N . VAL B 1 90 ? 3.264 16.609 -0.324 1 98.69 90 VAL B N 1
ATOM 2342 C CA . VAL B 1 90 ? 4.453 16.891 0.47 1 98.69 90 VAL B CA 1
ATOM 2343 C C . VAL B 1 90 ? 5.684 16.922 -0.433 1 98.69 90 VAL B C 1
ATOM 2345 O O . VAL B 1 90 ? 5.949 15.961 -1.158 1 98.69 90 VAL B O 1
ATOM 2348 N N . ALA B 1 91 ? 6.434 17.953 -0.391 1 98.06 91 ALA B N 1
ATOM 2349 C CA . ALA B 1 91 ? 7.598 18.078 -1.262 1 98.06 91 ALA B CA 1
ATOM 2350 C C . ALA B 1 91 ? 8.828 18.531 -0.473 1 98.06 91 ALA B C 1
ATOM 2352 O O . ALA B 1 91 ? 8.727 19.375 0.419 1 98.06 91 ALA B O 1
ATOM 2353 N N . HIS B 1 92 ? 9.906 17.938 -0.812 1 96.62 92 HIS B N 1
ATOM 2354 C CA . HIS B 1 92 ? 11.211 18.359 -0.319 1 96.62 92 HIS B CA 1
ATOM 2355 C C . HIS B 1 92 ? 11.812 19.438 -1.217 1 96.62 92 HIS B C 1
ATOM 2357 O O . HIS B 1 92 ? 11.703 19.359 -2.441 1 96.62 92 HIS B O 1
ATOM 2363 N N . GLY B 1 93 ? 12.398 20.391 -0.627 1 94.69 93 GLY B N 1
ATOM 2364 C CA . GLY B 1 93 ? 13.078 21.406 -1.435 1 94.69 93 GLY B CA 1
ATOM 2365 C C . GLY B 1 93 ? 13.438 22.656 -0.653 1 94.69 93 GLY B C 1
ATOM 2366 O O . GLY B 1 93 ? 13.406 22.641 0.579 1 94.69 93 GLY B O 1
ATOM 2367 N N . ALA B 1 94 ? 13.812 23.688 -1.389 1 94.75 94 ALA B N 1
ATOM 2368 C CA . ALA B 1 94 ? 14.273 24.938 -0.794 1 94.75 94 ALA B CA 1
ATOM 2369 C C . ALA B 1 94 ? 13.102 25.844 -0.47 1 94.75 94 ALA B C 1
ATOM 2371 O O . ALA B 1 94 ? 12.102 25.875 -1.193 1 94.75 94 ALA B O 1
ATOM 2372 N N . ILE B 1 95 ? 13.156 26.484 0.71 1 95.62 95 ILE B N 1
ATOM 2373 C CA . ILE B 1 95 ? 12.328 27.625 1.07 1 95.62 95 ILE B CA 1
ATOM 2374 C C . ILE B 1 95 ? 13.164 28.906 1.037 1 95.62 95 ILE B C 1
ATOM 2376 O O . ILE B 1 95 ? 14.078 29.078 1.848 1 95.62 95 ILE B O 1
ATOM 2380 N N . ASP B 1 96 ? 12.812 29.766 0.077 1 95.69 96 ASP B N 1
ATOM 2381 C CA . ASP B 1 96 ? 13.703 30.906 -0.174 1 95.69 96 ASP B CA 1
ATOM 2382 C C . ASP B 1 96 ? 13.109 32.188 0.377 1 95.69 96 ASP B C 1
ATOM 2384 O O . ASP B 1 96 ? 13.812 33.188 0.52 1 95.69 96 ASP B O 1
ATOM 2388 N N . VAL B 1 97 ? 11.906 32.219 0.639 1 95.38 97 VAL B N 1
ATOM 2389 C CA . VAL B 1 97 ? 11.25 33.375 1.209 1 95.38 97 VAL B CA 1
ATOM 2390 C C . VAL B 1 97 ? 10.922 33.125 2.68 1 95.38 97 VAL B C 1
ATOM 2392 O O . VAL B 1 97 ? 10.18 32.188 3.008 1 95.38 97 VAL B O 1
ATOM 2395 N N . ASN B 1 98 ? 11.492 33.938 3.541 1 95.44 98 ASN B N 1
ATOM 2396 C CA . ASN B 1 98 ? 11.305 33.906 4.988 1 95.44 98 ASN B CA 1
ATOM 2397 C C . ASN B 1 98 ? 11.586 32.5 5.539 1 95.44 98 ASN B C 1
ATOM 2399 O O . ASN B 1 98 ? 10.758 31.922 6.246 1 95.44 98 ASN B O 1
ATOM 2403 N N . PRO B 1 99 ? 12.703 31.953 5.199 1 92.56 99 PRO B N 1
ATOM 2404 C CA . PRO B 1 99 ? 13.008 30.562 5.562 1 92.56 99 PRO B CA 1
ATOM 2405 C C . PRO B 1 99 ? 13.062 30.359 7.074 1 92.56 99 PRO B C 1
ATOM 2407 O O . PRO B 1 99 ? 12.891 29.234 7.547 1 92.56 99 PRO B O 1
ATOM 2410 N N . ASP B 1 100 ? 13.203 31.375 7.809 1 91.44 100 ASP B N 1
ATOM 2411 C CA . ASP B 1 100 ? 13.359 31.234 9.258 1 91.44 100 ASP B CA 1
ATOM 2412 C C . ASP B 1 100 ? 12.07 31.578 9.984 1 91.44 100 ASP B C 1
ATOM 2414 O O . ASP B 1 100 ? 12.039 31.625 11.219 1 91.44 100 ASP B O 1
ATOM 2418 N N . SER B 1 101 ? 11.008 31.828 9.203 1 92.44 101 SER B N 1
ATOM 2419 C CA . SER B 1 101 ? 9.727 32.188 9.797 1 92.44 101 SER B CA 1
ATOM 2420 C C . SER B 1 101 ? 9.07 30.969 10.453 1 92.44 101 SER B C 1
ATOM 2422 O O . SER B 1 101 ? 9.328 29.828 10.062 1 92.44 101 SER B O 1
ATOM 2424 N N . ALA B 1 102 ? 8.281 31.188 11.445 1 90.81 102 ALA B N 1
ATOM 2425 C CA . ALA B 1 102 ? 7.418 30.156 12.016 1 90.81 102 ALA B CA 1
ATOM 2426 C C . ALA B 1 102 ? 6.016 30.219 11.422 1 90.81 102 ALA B C 1
ATOM 2428 O O . ALA B 1 102 ? 5.184 29.344 11.68 1 90.81 102 ALA B O 1
ATOM 2429 N N . ASP B 1 103 ? 5.809 31.219 10.664 1 94 103 ASP B N 1
ATOM 2430 C CA . ASP B 1 103 ? 4.52 31.438 10.016 1 94 103 ASP B CA 1
ATOM 2431 C C . ASP B 1 103 ? 4.555 30.969 8.562 1 94 103 ASP B C 1
ATOM 2433 O O . ASP B 1 103 ? 5.043 31.688 7.684 1 94 103 ASP B O 1
ATOM 2437 N N . VAL B 1 104 ? 3.934 29.812 8.344 1 96.44 104 VAL B N 1
ATOM 2438 C CA . VAL B 1 104 ? 3.992 29.188 7.031 1 96.44 104 VAL B CA 1
ATOM 2439 C C . VAL B 1 104 ? 3.373 30.094 5.98 1 96.44 104 VAL B C 1
ATOM 2441 O O . VAL B 1 104 ? 3.764 30.062 4.812 1 96.44 104 VAL B O 1
ATOM 2444 N N . THR B 1 105 ? 2.484 31.016 6.316 1 93.94 105 THR B N 1
ATOM 2445 C CA . THR B 1 105 ? 1.763 31.859 5.367 1 93.94 105 THR B CA 1
ATOM 2446 C C . THR B 1 105 ? 2.682 32.938 4.789 1 93.94 105 THR B C 1
ATOM 2448 O O . THR B 1 105 ? 2.35 33.562 3.783 1 93.94 105 THR B O 1
ATOM 2451 N N . THR B 1 106 ? 3.867 33.125 5.395 1 95.69 106 THR B N 1
ATOM 2452 C CA . THR B 1 106 ? 4.801 34.125 4.93 1 95.69 106 THR B CA 1
ATOM 2453 C C . THR B 1 106 ? 5.934 33.5 4.125 1 95.69 106 THR B C 1
ATOM 2455 O O . THR B 1 106 ? 6.781 34.219 3.576 1 95.69 106 THR B O 1
ATOM 2458 N N . MET B 1 107 ? 5.879 32.188 4.062 1 95.81 107 MET B N 1
ATOM 2459 C CA . MET B 1 107 ? 6.973 31.453 3.439 1 95.81 107 MET B CA 1
ATOM 2460 C C . MET B 1 107 ? 6.664 31.156 1.977 1 95.81 107 MET B C 1
ATOM 2462 O O . MET B 1 107 ? 5.5 31.141 1.574 1 95.81 107 MET B O 1
ATOM 2466 N N . ASP B 1 108 ? 7.734 31.078 1.227 1 95.62 108 ASP B N 1
ATOM 2467 C CA . ASP B 1 108 ? 7.605 30.641 -0.161 1 95.62 108 ASP B CA 1
ATOM 2468 C C . ASP B 1 108 ? 8.922 30.078 -0.688 1 95.62 108 ASP B C 1
ATOM 2470 O O . ASP B 1 108 ? 9.961 30.203 -0.034 1 95.62 108 ASP B O 1
ATOM 2474 N N . GLY B 1 109 ? 8.859 29.438 -1.805 1 96.38 109 GLY B N 1
ATOM 2475 C CA . GLY B 1 109 ? 10.023 28.844 -2.447 1 96.38 109 GLY B CA 1
ATOM 2476 C C . GLY B 1 109 ? 9.68 27.609 -3.262 1 96.38 109 GLY B C 1
ATOM 2477 O O . GLY B 1 109 ? 8.516 27.219 -3.348 1 96.38 109 GLY B O 1
ATOM 2478 N N . PRO B 1 110 ? 10.695 27.031 -3.938 1 96.56 110 PRO B N 1
ATOM 2479 C CA . PRO B 1 110 ? 10.5 25.875 -4.809 1 96.56 110 PRO B CA 1
ATOM 2480 C C . PRO B 1 110 ? 9.766 24.734 -4.109 1 96.56 110 PRO B C 1
ATOM 2482 O O . PRO B 1 110 ? 8.938 24.047 -4.73 1 96.56 110 PRO B O 1
ATOM 2485 N N . ALA B 1 111 ? 9.984 24.438 -2.854 1 96.81 111 ALA B N 1
ATOM 2486 C CA . ALA B 1 111 ? 9.32 23.359 -2.119 1 96.81 111 ALA B CA 1
ATOM 2487 C C . ALA B 1 111 ? 7.812 23.578 -2.084 1 96.81 111 ALA B C 1
ATOM 2489 O O . ALA B 1 111 ? 7.043 22.609 -2.227 1 96.81 111 ALA B O 1
ATOM 2490 N N . PHE B 1 112 ? 7.402 24.828 -1.87 1 97.56 112 PHE B N 1
ATOM 2491 C CA . PHE B 1 112 ? 5.98 25.141 -1.873 1 97.56 112 PHE B CA 1
ATOM 2492 C C . PHE B 1 112 ? 5.375 24.922 -3.254 1 97.56 112 PHE B C 1
ATOM 2494 O O . PHE B 1 112 ? 4.281 24.359 -3.373 1 97.56 112 PHE B O 1
ATOM 2501 N N . HIS B 1 113 ? 6.121 25.328 -4.234 1 97.88 113 HIS B N 1
ATOM 2502 C CA . HIS B 1 113 ? 5.645 25.156 -5.602 1 97.88 113 HIS B CA 1
ATOM 2503 C C . HIS B 1 113 ? 5.473 23.672 -5.941 1 97.88 113 HIS B C 1
ATOM 2505 O O . HIS B 1 113 ? 4.441 23.281 -6.488 1 97.88 113 HIS B O 1
ATOM 2511 N N . HIS B 1 114 ? 6.402 22.906 -5.578 1 97.94 114 HIS B N 1
ATOM 2512 C CA . HIS B 1 114 ? 6.336 21.469 -5.84 1 97.94 114 HIS B CA 1
ATOM 2513 C C . HIS B 1 114 ? 5.203 20.828 -5.055 1 97.94 114 HIS B C 1
ATOM 2515 O O . HIS B 1 114 ? 4.488 19.969 -5.582 1 97.94 114 HIS B O 1
ATOM 2521 N N . ALA B 1 115 ? 5.059 21.156 -3.807 1 98.38 115 ALA B N 1
ATOM 2522 C CA . ALA B 1 115 ? 3.99 20.609 -2.98 1 98.38 115 ALA B CA 1
ATOM 2523 C C . ALA B 1 115 ? 2.619 20.906 -3.58 1 98.38 115 ALA B C 1
ATOM 2525 O O . ALA B 1 115 ? 1.748 20.031 -3.619 1 98.38 115 ALA B O 1
ATOM 2526 N N . ASN B 1 116 ? 2.461 22.141 -4.035 1 98 116 ASN B N 1
ATOM 2527 C CA . ASN B 1 116 ? 1.202 22.531 -4.664 1 98 116 ASN B CA 1
ATOM 2528 C C . ASN B 1 116 ? 0.957 21.75 -5.953 1 98 116 ASN B C 1
ATOM 2530 O O . ASN B 1 116 ? -0.178 21.375 -6.25 1 98 116 ASN B O 1
ATOM 2534 N N . GLU B 1 117 ? 1.977 21.594 -6.711 1 98.12 117 GLU B N 1
ATOM 2535 C CA . GLU B 1 117 ? 1.865 20.781 -7.918 1 98.12 117 GLU B CA 1
ATOM 2536 C C . GLU B 1 117 ? 1.438 19.344 -7.586 1 98.12 117 GLU B C 1
ATOM 2538 O O . GLU B 1 117 ? 0.605 18.766 -8.289 1 98.12 117 GLU B O 1
ATOM 2543 N N . LEU B 1 118 ? 2.031 18.797 -6.551 1 98.38 118 LEU B N 1
ATOM 2544 C CA . LEU B 1 118 ? 1.663 17.453 -6.109 1 98.38 118 LEU B CA 1
ATOM 2545 C C . LEU B 1 118 ? 0.197 17.406 -5.695 1 98.38 118 LEU B C 1
ATOM 2547 O O . LEU B 1 118 ? -0.511 16.438 -6.016 1 98.38 118 LEU B O 1
ATOM 2551 N N . LEU B 1 119 ? -0.222 18.406 -4.977 1 97.94 119 LEU B N 1
ATOM 2552 C CA . LEU B 1 119 ? -1.605 18.453 -4.516 1 97.94 119 LEU B CA 1
ATOM 2553 C C . LEU B 1 119 ? -2.572 18.453 -5.695 1 97.94 119 LEU B C 1
ATOM 2555 O O . LEU B 1 119 ? -3.596 17.766 -5.668 1 97.94 119 LEU B O 1
ATOM 2559 N N . GLU B 1 120 ? -2.254 19.203 -6.711 1 97.19 120 GLU B N 1
ATOM 2560 C CA . GLU B 1 120 ? -3.064 19.234 -7.922 1 97.19 120 GLU B CA 1
ATOM 2561 C C . GLU B 1 120 ? -3.07 17.875 -8.617 1 97.19 120 GLU B C 1
ATOM 2563 O O . GLU B 1 120 ? -4.109 17.422 -9.102 1 97.19 120 GLU B O 1
ATOM 2568 N N . TRP B 1 121 ? -1.936 17.344 -8.633 1 96.44 121 TRP B N 1
ATOM 2569 C CA . TRP B 1 121 ? -1.792 16.031 -9.242 1 96.44 121 TRP B CA 1
ATOM 2570 C C . TRP B 1 121 ? -2.648 15 -8.508 1 96.44 121 TRP B C 1
ATOM 2572 O O . TRP B 1 121 ? -3.346 14.203 -9.141 1 96.44 121 TRP B O 1
ATOM 2582 N N . VAL B 1 122 ? -2.586 14.992 -7.227 1 96.62 122 VAL B N 1
ATOM 2583 C CA . VAL B 1 122 ? -3.367 14.102 -6.367 1 96.62 122 VAL B CA 1
ATOM 2584 C C . VAL B 1 122 ? -4.855 14.273 -6.664 1 96.62 122 VAL B C 1
ATOM 2586 O O . VAL B 1 122 ? -5.582 13.289 -6.816 1 96.62 122 VAL B O 1
ATOM 2589 N N . GLU B 1 123 ? -5.297 15.477 -6.742 1 94.81 123 GLU B N 1
ATOM 2590 C CA . GLU B 1 123 ? -6.703 15.766 -7.012 1 94.81 123 GLU B CA 1
ATOM 2591 C C . GLU B 1 123 ? -7.129 15.211 -8.367 1 94.81 123 GLU B C 1
ATOM 2593 O O . GLU B 1 123 ? -8.18 14.57 -8.477 1 94.81 123 GLU B O 1
ATOM 2598 N N . ARG B 1 124 ? -6.305 15.43 -9.344 1 94.44 124 ARG B N 1
ATOM 2599 C CA . ARG B 1 124 ? -6.621 15 -10.703 1 94.44 124 ARG B CA 1
ATOM 2600 C C . ARG B 1 124 ? -6.703 13.484 -10.789 1 94.44 1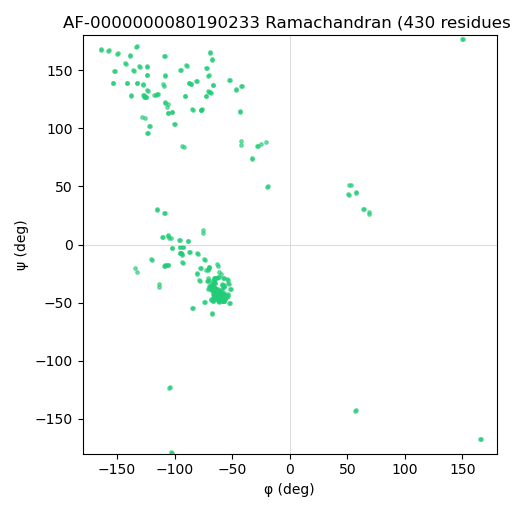24 ARG B C 1
ATOM 2602 O O . ARG B 1 124 ? -7.492 12.938 -11.57 1 94.44 124 ARG B O 1
ATOM 2609 N N . ARG B 1 125 ? -5.969 12.828 -9.953 1 92.31 125 ARG B N 1
ATOM 2610 C CA . ARG B 1 125 ? -5.871 11.375 -10.047 1 92.31 125 ARG B CA 1
ATOM 2611 C C . ARG B 1 125 ? -6.859 10.695 -9.102 1 92.31 125 ARG B C 1
ATOM 2613 O O . ARG B 1 125 ? -6.953 9.469 -9.07 1 92.31 125 ARG B O 1
ATOM 2620 N N . GLY B 1 126 ? -7.555 11.508 -8.375 1 92.31 126 GLY B N 1
ATOM 2621 C CA . GLY B 1 126 ? -8.492 10.945 -7.418 1 92.31 126 GLY B CA 1
ATOM 2622 C C . GLY B 1 126 ? -7.812 10.234 -6.266 1 92.31 126 GLY B C 1
ATOM 2623 O O . GLY B 1 126 ? -8.352 9.266 -5.723 1 92.31 126 GLY B O 1
ATOM 2624 N N . SER B 1 127 ? -6.594 10.609 -5.926 1 95.88 127 SER B N 1
ATOM 2625 C CA . SER B 1 127 ? -5.848 10.062 -4.797 1 95.88 127 SER B CA 1
ATOM 2626 C C . SER B 1 127 ? -5.867 11.023 -3.607 1 95.88 127 SER B C 1
ATOM 2628 O O . SER B 1 127 ? -6.527 12.062 -3.65 1 95.88 127 SER B O 1
ATOM 2630 N N . LEU B 1 128 ? -5.211 10.648 -2.525 1 97.94 128 LEU B N 1
ATOM 2631 C CA . LEU B 1 128 ? -5.293 11.461 -1.316 1 97.94 128 LEU B CA 1
ATOM 2632 C C . LEU B 1 128 ? -3.912 11.969 -0.905 1 97.94 128 LEU B C 1
ATOM 2634 O O . LEU B 1 128 ? -3.799 12.875 -0.08 1 97.94 128 LEU B O 1
ATOM 2638 N N . PHE B 1 129 ? -2.842 11.391 -1.518 1 98.69 129 PHE B N 1
ATOM 2639 C CA . PHE B 1 129 ? -1.521 11.711 -0.986 1 98.69 129 PHE B CA 1
ATOM 2640 C C . PHE B 1 129 ? -0.455 11.57 -2.064 1 98.69 129 PHE B C 1
ATOM 2642 O O . PHE B 1 129 ? -0.495 10.633 -2.865 1 98.69 129 PHE B O 1
ATOM 2649 N N . ALA B 1 130 ? 0.467 12.445 -2.125 1 98.5 130 ALA B N 1
ATOM 2650 C CA . ALA B 1 130 ? 1.683 12.336 -2.928 1 98.5 130 ALA B CA 1
ATOM 2651 C C . ALA B 1 130 ? 2.889 12.898 -2.18 1 98.5 130 ALA B C 1
ATOM 2653 O O . ALA B 1 130 ? 2.775 13.906 -1.476 1 98.5 130 ALA B O 1
ATOM 2654 N N . PHE B 1 131 ? 3.975 12.25 -2.281 1 98.44 131 PHE B N 1
ATOM 2655 C CA . PHE B 1 131 ? 5.215 12.586 -1.592 1 98.44 131 PHE B CA 1
ATOM 2656 C C . PHE B 1 131 ? 6.371 12.695 -2.578 1 98.44 131 PHE B C 1
ATOM 2658 O O . PHE B 1 131 ? 6.551 11.828 -3.434 1 98.44 131 PHE B O 1
ATOM 2665 N N . GLU B 1 132 ? 7.07 13.734 -2.523 1 97.06 132 GLU B N 1
ATOM 2666 C CA . GLU B 1 132 ? 8.312 13.945 -3.264 1 97.06 132 GLU B CA 1
ATOM 2667 C C . GLU B 1 132 ? 9.477 14.242 -2.322 1 97.06 132 GLU B C 1
ATOM 2669 O O . GLU B 1 132 ? 9.57 15.344 -1.774 1 97.06 132 GLU B O 1
ATOM 2674 N N . GLY B 1 133 ? 10.242 13.297 -2.117 1 94 133 GLY B N 1
ATOM 2675 C CA . GLY B 1 133 ? 11.453 13.445 -1.329 1 94 133 GLY B CA 1
ATOM 2676 C C . GLY B 1 133 ? 12.711 13.477 -2.176 1 94 133 GLY B C 1
ATOM 2677 O O . GLY B 1 133 ? 12.812 14.258 -3.121 1 94 133 GLY B O 1
ATOM 2678 N N . ARG B 1 134 ? 13.688 12.57 -1.92 1 88.94 134 ARG B N 1
ATOM 2679 C CA . ARG B 1 134 ? 14.992 12.609 -2.582 1 88.94 134 ARG B CA 1
ATOM 2680 C C . ARG B 1 134 ? 15.125 11.469 -3.584 1 88.94 134 ARG B C 1
ATOM 2682 O O . ARG B 1 134 ? 15.977 11.516 -4.473 1 88.94 134 ARG B O 1
ATOM 2689 N N . TYR B 1 135 ? 14.281 10.469 -3.438 1 89.19 135 TYR B N 1
ATOM 2690 C CA . TYR B 1 135 ? 14.414 9.266 -4.246 1 89.19 135 TYR B CA 1
ATOM 2691 C C . TYR B 1 135 ? 13.133 8.977 -5.016 1 89.19 135 TYR B C 1
ATOM 2693 O O . TYR B 1 135 ? 12.258 8.25 -4.531 1 89.19 135 TYR B O 1
ATOM 2701 N N . PRO B 1 136 ? 13.031 9.367 -6.203 1 89.25 136 PRO B N 1
ATOM 2702 C CA . PRO B 1 136 ? 11.773 9.406 -6.953 1 89.25 136 PRO B CA 1
ATOM 2703 C C . PRO B 1 136 ? 11.039 8.062 -6.926 1 89.25 136 PRO B C 1
ATOM 2705 O O . PRO B 1 136 ? 9.836 8.023 -6.656 1 89.25 136 PRO B O 1
ATOM 2708 N N . ALA B 1 137 ? 11.766 6.953 -7.258 1 86.62 137 ALA B N 1
ATOM 2709 C CA . ALA B 1 137 ? 11.078 5.668 -7.285 1 86.62 137 ALA B CA 1
ATOM 2710 C C . ALA B 1 137 ? 10.562 5.289 -5.898 1 86.62 137 ALA B C 1
ATOM 2712 O O . ALA B 1 137 ? 9.453 4.766 -5.762 1 86.62 137 ALA B O 1
ATOM 2713 N N . VAL B 1 138 ? 11.375 5.566 -4.875 1 93.56 138 VAL B N 1
ATOM 2714 C CA . VAL B 1 138 ? 10.977 5.27 -3.504 1 93.56 138 VAL B CA 1
ATOM 2715 C C . VAL B 1 138 ? 9.852 6.207 -3.076 1 93.56 138 VAL B C 1
ATOM 2717 O O . VAL B 1 138 ? 8.906 5.785 -2.408 1 93.56 138 VAL B O 1
ATOM 2720 N N . ASP B 1 139 ? 9.922 7.473 -3.562 1 96.38 139 ASP B N 1
ATOM 2721 C CA . ASP B 1 139 ? 8.875 8.453 -3.277 1 96.38 139 ASP B CA 1
ATOM 2722 C C . ASP B 1 139 ? 7.523 7.98 -3.811 1 96.38 139 ASP B C 1
ATOM 2724 O O . ASP B 1 139 ? 6.504 8.109 -3.129 1 96.38 139 ASP B O 1
ATOM 2728 N N . GLY B 1 140 ? 7.582 7.48 -5.039 1 96.5 140 GLY B N 1
ATOM 2729 C CA . GLY B 1 140 ? 6.363 6.953 -5.633 1 96.5 140 GLY B CA 1
ATOM 2730 C C . GLY B 1 140 ? 5.766 5.801 -4.848 1 96.5 140 GLY B C 1
ATOM 2731 O O . GLY B 1 140 ? 4.547 5.73 -4.676 1 96.5 140 GLY B O 1
ATOM 2732 N N . LEU B 1 141 ? 6.652 4.938 -4.371 1 97.19 141 LEU B N 1
ATOM 2733 C CA . LEU B 1 141 ? 6.195 3.785 -3.605 1 97.19 141 LEU B CA 1
ATOM 2734 C C . LEU B 1 141 ? 5.625 4.219 -2.26 1 97.19 141 LEU B C 1
ATOM 2736 O O . LEU B 1 141 ? 4.621 3.672 -1.799 1 97.19 141 LEU B O 1
ATOM 2740 N N . VAL B 1 142 ? 6.223 5.188 -1.612 1 98.12 142 VAL B N 1
ATOM 2741 C CA . VAL B 1 142 ? 5.688 5.758 -0.381 1 98.12 142 VAL B CA 1
ATOM 2742 C C . VAL B 1 142 ? 4.289 6.312 -0.635 1 98.12 142 VAL B C 1
ATOM 2744 O O . VAL B 1 142 ? 3.346 6 0.096 1 98.12 142 VAL B O 1
ATOM 2747 N N . SER B 1 143 ? 4.125 7.086 -1.715 1 98.38 143 SER B N 1
ATOM 2748 C CA . SER B 1 143 ? 2.84 7.688 -2.064 1 98.38 143 SER B CA 1
ATOM 2749 C C . SER B 1 143 ? 1.774 6.621 -2.291 1 98.38 143 SER B C 1
ATOM 2751 O O . SER B 1 143 ? 0.672 6.715 -1.745 1 98.38 143 SER B O 1
ATOM 2753 N N . SER B 1 144 ? 2.129 5.629 -3.043 1 98 144 SER B N 1
ATOM 2754 C CA . SER B 1 144 ? 1.176 4.57 -3.355 1 98 144 SER B CA 1
ATOM 2755 C C . SER B 1 144 ? 0.782 3.795 -2.104 1 98 144 SER B C 1
ATOM 2757 O O . SER B 1 144 ? -0.386 3.443 -1.926 1 98 144 SER B O 1
ATOM 2759 N N . THR B 1 145 ? 1.78 3.479 -1.288 1 98.56 145 THR B N 1
ATOM 2760 C CA . THR B 1 145 ? 1.521 2.734 -0.061 1 98.56 145 THR B CA 1
ATOM 2761 C C . THR B 1 145 ? 0.583 3.514 0.856 1 98.56 145 THR B C 1
ATOM 2763 O O . THR B 1 145 ? -0.395 2.965 1.366 1 98.56 145 THR B O 1
ATOM 2766 N N . VAL B 1 146 ? 0.812 4.777 1.037 1 98.81 146 VAL B N 1
ATOM 2767 C CA . VAL B 1 146 ? -0.031 5.617 1.881 1 98.81 146 VAL B CA 1
ATOM 2768 C C . VAL B 1 146 ? -1.441 5.684 1.3 1 98.81 146 VAL B C 1
ATOM 2770 O O . VAL B 1 146 ? -2.428 5.602 2.037 1 98.81 146 VAL B O 1
ATOM 2773 N N . ASN B 1 147 ? -1.535 5.828 -0.01 1 98.62 147 ASN B N 1
ATOM 2774 C CA . ASN B 1 147 ? -2.852 5.863 -0.636 1 98.62 147 ASN B CA 1
ATOM 2775 C C . ASN B 1 147 ? -3.611 4.559 -0.418 1 98.62 147 ASN B C 1
ATOM 2777 O O . ASN B 1 147 ? -4.828 4.57 -0.213 1 98.62 147 ASN B O 1
ATOM 2781 N N . LEU B 1 148 ? -2.934 3.439 -0.475 1 98.75 148 LEU B N 1
ATOM 2782 C CA . LEU B 1 148 ? -3.578 2.154 -0.227 1 98.75 148 LEU B CA 1
ATOM 2783 C C . LEU B 1 148 ? -4.043 2.049 1.223 1 98.75 148 LEU B C 1
ATOM 2785 O O . LEU B 1 148 ? -5.137 1.554 1.493 1 98.75 148 LEU B O 1
ATOM 2789 N N . ILE B 1 149 ? -3.193 2.504 2.174 1 98.75 149 ILE B N 1
ATOM 2790 C CA . ILE B 1 149 ? -3.568 2.516 3.584 1 98.75 149 ILE B CA 1
ATOM 2791 C C . ILE B 1 149 ? -4.832 3.348 3.775 1 98.75 149 ILE B C 1
ATOM 2793 O O . ILE B 1 149 ? -5.805 2.885 4.379 1 98.75 149 ILE B O 1
ATOM 2797 N N . LEU B 1 150 ? -4.832 4.539 3.205 1 98.25 150 LEU B N 1
ATOM 2798 C CA . LEU B 1 150 ? -5.965 5.445 3.359 1 98.25 150 LEU B CA 1
ATOM 2799 C C . LEU B 1 150 ? -7.211 4.867 2.699 1 98.25 150 LEU B C 1
ATOM 2801 O O . LEU B 1 150 ? -8.328 5.078 3.18 1 98.25 150 LEU B O 1
ATOM 2805 N N . THR B 1 151 ? -7.016 4.133 1.604 1 97.88 151 THR B N 1
ATOM 2806 C CA . THR B 1 151 ? -8.133 3.48 0.924 1 97.88 151 THR B CA 1
ATOM 2807 C C . THR B 1 151 ? -8.797 2.455 1.839 1 97.88 151 THR B C 1
ATOM 2809 O O . THR B 1 151 ? -10.023 2.439 1.976 1 97.88 151 THR B O 1
ATOM 2812 N N . LEU B 1 152 ? -8.008 1.633 2.486 1 98.06 152 LEU B N 1
ATOM 2813 C CA . LEU B 1 152 ? -8.539 0.637 3.41 1 98.06 152 LEU B CA 1
ATOM 2814 C C . LEU B 1 152 ? -9.219 1.308 4.598 1 98.06 152 LEU B C 1
ATOM 2816 O O . LEU B 1 152 ? -10.289 0.874 5.035 1 98.06 152 LEU B O 1
ATOM 2820 N N . ARG B 1 153 ? -8.648 2.375 5.09 1 97.69 153 ARG B N 1
ATOM 2821 C CA . ARG B 1 153 ? -9.211 3.1 6.223 1 97.69 153 ARG B CA 1
ATOM 2822 C C . ARG B 1 153 ? -10.539 3.748 5.852 1 97.69 153 ARG B C 1
ATOM 2824 O O . ARG B 1 153 ? -11.461 3.809 6.668 1 97.69 153 ARG B O 1
ATOM 2831 N N . GLU B 1 154 ? -10.578 4.246 4.621 1 95.25 154 GLU B N 1
ATOM 2832 C CA . GLU B 1 154 ? -11.797 4.867 4.117 1 95.25 154 GLU B CA 1
ATOM 2833 C C . GLU B 1 154 ? -12.953 3.863 4.074 1 95.25 154 GLU B C 1
ATOM 2835 O O . GLU B 1 154 ? -14.117 4.242 4.215 1 95.25 154 GLU B O 1
ATOM 2840 N N . ASP B 1 155 ? -12.641 2.625 3.916 1 96.38 155 ASP B N 1
ATOM 2841 C CA . ASP B 1 155 ? -13.648 1.583 3.744 1 96.38 155 ASP B CA 1
ATOM 2842 C C . ASP B 1 155 ? -14.125 1.051 5.094 1 96.38 155 ASP B C 1
ATOM 2844 O O . ASP B 1 155 ? -15.078 0.275 5.16 1 96.38 155 ASP B O 1
ATOM 2848 N N . TRP B 1 156 ? -13.492 1.496 6.184 1 97.69 156 TRP B N 1
ATOM 2849 C CA . TRP B 1 156 ? -13.898 1.005 7.496 1 97.69 156 TRP B CA 1
ATOM 2850 C C . TRP B 1 156 ? -15.305 1.467 7.844 1 97.69 156 TRP B C 1
ATOM 2852 O O . TRP B 1 156 ? -15.672 2.613 7.578 1 97.69 156 TRP B O 1
ATOM 2862 N N . THR B 1 157 ? -16.078 0.516 8.406 1 97.75 157 THR B N 1
ATOM 2863 C CA . THR B 1 157 ? -17.312 0.914 9.078 1 97.75 157 THR B CA 1
ATOM 2864 C C . THR B 1 157 ? -17 1.681 10.367 1 97.75 157 THR B C 1
ATOM 2866 O O . THR B 1 157 ? -15.867 1.648 10.852 1 97.75 157 THR B O 1
ATOM 2869 N N . ASP B 1 158 ? -18.078 2.344 10.867 1 97.56 158 ASP B N 1
ATOM 2870 C CA . ASP B 1 158 ? -17.891 3.088 12.109 1 97.56 158 ASP B CA 1
ATOM 2871 C C . ASP B 1 158 ? -17.391 2.172 13.234 1 97.56 158 ASP B C 1
ATOM 2873 O O . ASP B 1 158 ? -16.438 2.504 13.938 1 97.56 158 ASP B O 1
ATOM 2877 N N . PRO B 1 159 ? -17.953 0.942 13.367 1 98.19 159 PRO B N 1
ATOM 2878 C CA . PRO B 1 159 ? -17.469 0.039 14.414 1 98.19 159 PRO B CA 1
ATOM 2879 C C . PRO B 1 159 ? -16.016 -0.38 14.195 1 98.19 159 PRO B C 1
ATOM 2881 O O . PRO B 1 159 ? -15.25 -0.501 15.156 1 98.19 159 PRO B O 1
ATOM 2884 N N . GLN B 1 160 ? -15.594 -0.592 12.961 1 98.38 160 GLN B N 1
ATOM 2885 C CA . GLN B 1 160 ? -14.211 -0.929 12.656 1 98.38 160 GLN B CA 1
ATOM 2886 C C . GLN B 1 160 ? -13.266 0.214 13.023 1 98.38 160 GLN B C 1
ATOM 2888 O O . GLN B 1 160 ? -12.234 -0.005 13.656 1 98.38 160 GLN B O 1
ATOM 2893 N N . PHE B 1 161 ? -13.656 1.445 12.656 1 98.38 161 PHE B N 1
ATOM 2894 C CA . PHE B 1 161 ? -12.859 2.629 12.953 1 98.38 161 PHE B CA 1
ATOM 2895 C C . PHE B 1 161 ? -12.695 2.807 14.461 1 98.38 161 PHE B C 1
ATOM 2897 O O . PHE B 1 161 ? -11.586 3.061 14.945 1 98.38 161 PHE B O 1
ATOM 2904 N N . GLU B 1 162 ? -13.781 2.621 15.172 1 98.31 162 GLU B N 1
ATOM 2905 C CA . GLU B 1 162 ? -13.758 2.76 16.625 1 98.31 162 GLU B CA 1
ATOM 2906 C C . GLU B 1 162 ? -12.852 1.713 17.266 1 98.31 162 GLU B C 1
ATOM 2908 O O . GLU B 1 162 ? -12.094 2.02 18.188 1 98.31 162 GLU B O 1
ATOM 2913 N N . ALA B 1 163 ? -12.922 0.523 16.766 1 98.75 163 ALA B N 1
ATOM 2914 C CA . ALA B 1 163 ? -12.086 -0.553 17.281 1 98.75 163 ALA B CA 1
ATOM 2915 C C . ALA B 1 163 ? -10.609 -0.273 17.031 1 98.75 163 ALA B C 1
ATOM 2917 O O . ALA B 1 163 ? -9.766 -0.497 17.906 1 98.75 163 ALA B O 1
ATOM 2918 N N . VAL B 1 164 ? -10.305 0.208 15.852 1 98.5 164 VAL B N 1
ATOM 2919 C CA . VAL B 1 164 ? -8.93 0.512 15.492 1 98.5 164 VAL B CA 1
ATOM 2920 C C . VAL B 1 164 ? -8.398 1.638 16.375 1 98.5 164 VAL B C 1
ATOM 2922 O O . VAL B 1 164 ? -7.309 1.532 16.938 1 98.5 164 VAL B O 1
ATOM 2925 N N . ARG B 1 165 ? -9.227 2.719 16.562 1 98.12 165 ARG B N 1
ATOM 2926 C CA . ARG B 1 165 ? -8.812 3.852 17.391 1 98.12 165 ARG B CA 1
ATOM 2927 C C . ARG B 1 165 ? -8.578 3.42 18.828 1 98.12 165 ARG B C 1
ATOM 2929 O O . ARG B 1 165 ? -7.609 3.842 19.469 1 98.12 165 ARG B O 1
ATOM 2936 N N . ALA B 1 166 ? -9.461 2.615 19.312 1 98.5 166 ALA B N 1
ATOM 2937 C CA . ALA B 1 166 ? -9.32 2.105 20.672 1 98.5 166 ALA B CA 1
ATOM 2938 C C . ALA B 1 166 ? -8.07 1.241 20.812 1 98.5 166 ALA B C 1
ATOM 2940 O O . ALA B 1 166 ? -7.324 1.36 21.781 1 98.5 166 ALA B O 1
ATOM 2941 N N . ARG B 1 167 ? -7.832 0.379 19.828 1 98.44 167 ARG B N 1
ATOM 2942 C CA . ARG B 1 167 ? -6.684 -0.521 19.859 1 98.44 167 ARG B CA 1
ATOM 2943 C C . ARG B 1 167 ? -5.375 0.26 19.797 1 98.44 167 ARG B C 1
ATOM 2945 O O . ARG B 1 167 ? -4.398 -0.105 20.469 1 98.44 167 ARG B O 1
ATOM 2952 N N . GLU B 1 168 ? -5.371 1.299 19.031 1 97.06 168 GLU B N 1
ATOM 2953 C CA . GLU B 1 168 ? -4.172 2.119 18.875 1 97.06 168 GLU B CA 1
ATOM 2954 C C . GLU B 1 168 ? -3.797 2.781 20.203 1 97.06 168 GLU B C 1
ATOM 2956 O O . GLU B 1 168 ? -2.621 3.051 20.453 1 97.06 168 GLU B O 1
ATOM 2961 N N . ARG B 1 169 ? -4.77 3.037 21.047 1 95.69 169 ARG B N 1
ATOM 2962 C CA . ARG B 1 169 ? -4.559 3.719 22.328 1 95.69 169 ARG B CA 1
ATOM 2963 C C . ARG B 1 169 ? -4.34 2.715 23.453 1 95.69 169 ARG B C 1
ATOM 2965 O O . ARG B 1 169 ? -4 3.096 24.578 1 95.69 169 ARG B O 1
ATOM 2972 N N . ALA B 1 170 ? -4.539 1.448 23.156 1 97.75 170 ALA B N 1
ATOM 2973 C CA . ALA B 1 170 ? -4.512 0.416 24.188 1 97.75 170 ALA B CA 1
ATOM 2974 C C . ALA B 1 170 ? -3.264 -0.454 24.047 1 97.75 170 ALA B C 1
ATOM 2976 O O . ALA B 1 170 ? -2.652 -0.518 22.984 1 97.75 170 ALA B O 1
ATOM 2977 N N . SER B 1 171 ? -2.998 -1.15 25.156 1 96.75 171 SER B N 1
ATOM 2978 C CA . SER B 1 171 ? -1.857 -2.061 25.156 1 96.75 171 SER B CA 1
ATOM 2979 C C . SER B 1 171 ? -2.279 -3.475 24.766 1 96.75 171 SER B C 1
ATOM 2981 O O . SER B 1 171 ? -1.436 -4.316 24.453 1 96.75 171 SER B O 1
ATOM 2983 N N . SER B 1 172 ? -3.557 -3.711 24.812 1 97.25 172 SER B N 1
ATOM 2984 C CA . SER B 1 172 ? -4.086 -5.023 24.453 1 97.25 172 SER B CA 1
ATOM 2985 C C . SER B 1 172 ? -5.484 -4.914 23.844 1 97.25 172 SER B C 1
ATOM 2987 O O . SER B 1 172 ? -6.125 -3.865 23.953 1 97.25 172 SER B O 1
ATOM 2989 N N . GLN B 1 173 ? -5.844 -6 23.234 1 96.94 173 GLN B N 1
ATOM 2990 C CA . GLN B 1 173 ? -7.203 -6.016 22.688 1 96.94 173 GLN B CA 1
ATOM 2991 C C . GLN B 1 173 ? -8.234 -5.98 23.812 1 96.94 173 GLN B C 1
ATOM 2993 O O . GLN B 1 173 ? -9.312 -5.402 23.656 1 96.94 173 GLN B O 1
ATOM 2998 N N . GLN B 1 174 ? -7.895 -6.543 24.922 1 97.88 174 GLN B N 1
ATOM 2999 C CA . GLN B 1 174 ? -8.797 -6.496 26.062 1 97.88 174 GLN B CA 1
ATOM 3000 C C . GLN B 1 174 ? -8.984 -5.066 26.562 1 97.88 174 GLN B C 1
ATOM 3002 O O . GLN B 1 174 ? -10.102 -4.656 26.891 1 97.88 174 GLN B O 1
ATOM 3007 N N . GLU B 1 175 ? -7.949 -4.363 26.656 1 98.31 175 GLU B N 1
ATOM 3008 C CA . GLU B 1 175 ? -8.047 -2.971 27.078 1 98.31 175 GLU B CA 1
ATOM 3009 C C . GLU B 1 175 ? -8.883 -2.15 26.109 1 98.31 175 GLU B C 1
ATOM 3011 O O . GLU B 1 175 ? -9.648 -1.275 26.516 1 98.31 175 GLU B O 1
ATOM 3016 N N . ALA B 1 176 ? -8.695 -2.404 24.812 1 98.56 176 ALA B N 1
ATOM 3017 C CA . ALA B 1 176 ? -9.516 -1.744 23.797 1 98.56 176 ALA B CA 1
ATOM 3018 C C . ALA B 1 176 ? -10.992 -2.072 23.984 1 98.56 176 ALA B C 1
ATOM 3020 O O . ALA B 1 176 ? -11.852 -1.195 23.859 1 98.56 176 ALA B O 1
ATOM 3021 N N . ALA B 1 177 ? -11.25 -3.324 24.266 1 98.56 177 ALA B N 1
ATOM 3022 C CA . ALA B 1 177 ? -12.617 -3.77 24.531 1 98.56 177 ALA B CA 1
ATOM 3023 C C . ALA B 1 177 ? -13.227 -3.021 25.703 1 98.56 177 ALA B C 1
ATOM 3025 O O . ALA B 1 177 ? -14.383 -2.588 25.656 1 98.56 177 ALA B O 1
ATOM 3026 N N . ASP B 1 178 ? -12.484 -2.91 26.75 1 98.38 178 ASP B N 1
ATOM 3027 C CA . ASP B 1 178 ? -12.93 -2.201 27.938 1 98.38 178 ASP B CA 1
ATOM 3028 C C . ASP B 1 178 ? -13.242 -0.74 27.625 1 98.38 178 ASP B C 1
ATOM 3030 O O . ASP B 1 178 ? -14.242 -0.199 28.109 1 98.38 178 ASP B O 1
ATOM 3034 N N . GLN B 1 179 ? -12.367 -0.105 26.875 1 98.06 179 GLN B N 1
ATOM 3035 C CA . GLN B 1 179 ? -12.578 1.285 26.484 1 98.06 179 GLN B CA 1
ATOM 3036 C C . GLN B 1 179 ? -13.906 1.457 25.75 1 98.06 179 GLN B C 1
ATOM 3038 O O . GLN B 1 179 ? -14.57 2.484 25.891 1 98.06 179 GLN B O 1
ATOM 3043 N N . LEU B 1 180 ? -14.242 0.437 24.938 1 98.25 180 LEU B N 1
ATOM 3044 C CA . LEU B 1 180 ? -15.422 0.532 24.078 1 98.25 180 LEU B CA 1
ATOM 3045 C 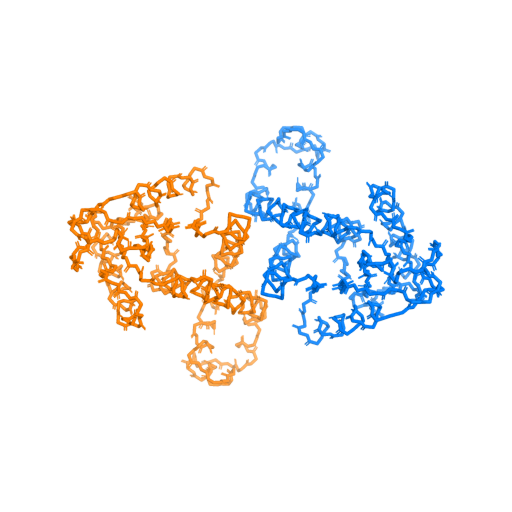C . LEU B 1 180 ? -16.641 -0.094 24.766 1 98.25 180 LEU B C 1
ATOM 3047 O O . LEU B 1 180 ? -17.766 0.003 24.25 1 98.25 180 LEU B O 1
ATOM 3051 N N . ASP B 1 181 ? -16.391 -0.704 25.875 1 98.38 181 ASP B N 1
ATOM 3052 C CA . ASP B 1 181 ? -17.453 -1.396 26.609 1 98.38 181 ASP B CA 1
ATOM 3053 C C . ASP B 1 181 ? -18.125 -2.461 25.75 1 98.38 181 ASP B C 1
ATOM 3055 O O . ASP B 1 181 ? -19.344 -2.471 25.609 1 98.38 181 ASP B O 1
ATOM 3059 N N . ILE B 1 182 ? -17.312 -3.262 25.016 1 98.31 182 ILE B N 1
ATOM 3060 C CA . ILE B 1 182 ? -17.766 -4.402 24.234 1 98.31 182 ILE B CA 1
ATOM 3061 C C . ILE B 1 182 ? -16.875 -5.609 24.516 1 98.31 182 ILE B C 1
ATOM 3063 O O . ILE B 1 182 ? -15.922 -5.516 25.281 1 98.31 182 ILE B O 1
ATOM 3067 N N . GLY B 1 183 ? -17.234 -6.793 24.047 1 98.19 183 GLY B N 1
ATOM 3068 C CA . GLY B 1 183 ? -16.453 -8.008 24.234 1 98.19 183 GLY B CA 1
ATOM 3069 C C . GLY B 1 183 ? -15.164 -8.016 23.422 1 98.19 183 GLY B C 1
ATOM 3070 O O . GLY B 1 183 ? -15.102 -7.457 22.328 1 98.19 183 GLY B O 1
ATOM 3071 N N . GLN B 1 184 ? -14.164 -8.648 24.078 1 98.06 184 GLN B N 1
ATOM 3072 C CA . GLN B 1 184 ? -12.875 -8.758 23.406 1 98.06 184 GLN B CA 1
ATOM 3073 C C . GLN B 1 184 ? -13.016 -9.453 22.062 1 98.06 184 GLN B C 1
ATOM 3075 O O . GLN B 1 184 ? -12.32 -9.102 21.109 1 98.06 184 GLN B O 1
ATOM 3080 N N . GLN B 1 185 ? -13.898 -10.398 21.953 1 98.25 185 GLN B N 1
ATOM 3081 C CA . GLN B 1 185 ? -14.102 -11.109 20.703 1 98.25 185 GLN B CA 1
ATOM 3082 C C . GLN B 1 185 ? -14.641 -10.18 19.609 1 98.25 185 GLN B C 1
ATOM 3084 O O . GLN B 1 185 ? -14.258 -10.289 18.453 1 98.25 185 GLN B O 1
ATOM 3089 N N . THR B 1 186 ? -15.547 -9.328 20.062 1 98.38 186 THR B N 1
ATOM 3090 C CA . THR B 1 186 ? -16.125 -8.367 19.125 1 98.38 186 THR B CA 1
ATOM 3091 C C . THR B 1 186 ? -15.055 -7.406 18.609 1 98.38 186 THR B C 1
ATOM 3093 O O . THR B 1 186 ? -15.023 -7.086 17.422 1 98.38 186 THR B O 1
ATOM 3096 N N . VAL B 1 187 ? -14.172 -6.965 19.531 1 98.56 187 VAL B N 1
ATOM 3097 C CA . VAL B 1 187 ? -13.055 -6.113 19.141 1 98.56 187 VAL B CA 1
ATOM 3098 C C . VAL B 1 187 ? -12.156 -6.855 18.141 1 98.56 187 VAL B C 1
ATOM 3100 O O . VAL B 1 187 ? -11.773 -6.309 17.109 1 98.56 187 VAL B O 1
ATOM 3103 N N . SER B 1 188 ? -11.852 -8.078 18.453 1 98.12 188 SER B N 1
ATOM 3104 C CA . SER B 1 188 ? -10.992 -8.883 17.594 1 98.12 188 SER B CA 1
ATOM 3105 C C . SER B 1 188 ? -11.602 -9.039 16.203 1 98.12 188 SER B C 1
ATOM 3107 O O . SER B 1 188 ? -10.898 -8.922 15.203 1 98.12 188 SER B O 1
ATOM 3109 N N . ASP B 1 189 ? -12.852 -9.289 16.188 1 98.19 189 ASP B N 1
ATOM 3110 C CA . ASP B 1 189 ? -13.562 -9.453 14.914 1 98.19 189 ASP B CA 1
ATOM 3111 C C . ASP B 1 189 ? -13.516 -8.172 14.086 1 98.19 189 ASP B C 1
ATOM 3113 O O . ASP B 1 189 ? -13.289 -8.219 12.875 1 98.19 189 ASP B O 1
ATOM 3117 N N . ARG B 1 190 ? -13.734 -7.078 14.727 1 98.5 190 ARG B N 1
ATOM 3118 C CA . ARG B 1 190 ? -13.727 -5.789 14.047 1 98.5 190 ARG B CA 1
ATOM 3119 C C . ARG B 1 190 ? -12.336 -5.469 13.508 1 98.5 190 ARG B C 1
ATOM 3121 O O . ARG B 1 190 ? -12.195 -4.965 12.391 1 98.5 190 ARG B O 1
ATOM 3128 N N . LEU B 1 191 ? -11.336 -5.766 14.305 1 98.5 191 LEU B N 1
ATOM 3129 C CA . LEU B 1 191 ? -9.961 -5.531 13.883 1 98.5 191 LEU B CA 1
ATOM 3130 C C . LEU B 1 191 ? -9.586 -6.43 12.711 1 98.5 191 LEU B C 1
ATOM 3132 O O . LEU B 1 191 ? -8.898 -5.992 11.781 1 98.5 191 LEU B O 1
ATOM 3136 N N . GLN B 1 192 ? -10.039 -7.66 12.758 1 97.31 192 GLN B N 1
ATOM 3137 C CA . GLN B 1 192 ? -9.766 -8.594 11.672 1 97.31 192 GLN B CA 1
ATOM 3138 C C . GLN B 1 192 ? -10.406 -8.125 10.367 1 97.31 192 GLN B C 1
ATOM 3140 O O . GLN B 1 192 ? -9.773 -8.156 9.312 1 97.31 192 GLN B O 1
ATOM 3145 N N . ARG B 1 193 ? -11.648 -7.664 10.469 1 97.44 193 ARG B N 1
ATOM 3146 C CA . ARG B 1 193 ? -12.367 -7.188 9.289 1 97.44 193 ARG B CA 1
ATOM 3147 C C . ARG B 1 193 ? -11.781 -5.879 8.781 1 97.44 193 ARG B C 1
ATOM 3149 O O . ARG B 1 193 ? -11.914 -5.547 7.602 1 97.44 193 ARG B O 1
ATOM 3156 N N . ALA B 1 194 ? -11.039 -5.148 9.648 1 98.19 194 ALA B N 1
ATOM 3157 C CA . ALA B 1 194 ? -10.375 -3.898 9.289 1 98.19 194 ALA B CA 1
ATOM 3158 C C . ALA B 1 194 ? -8.977 -4.16 8.742 1 98.19 194 ALA B C 1
ATOM 3160 O O . ALA B 1 194 ? -8.25 -3.221 8.414 1 98.19 194 ALA B O 1
ATOM 3161 N N . HIS B 1 195 ? -8.617 -5.41 8.625 1 97.69 195 HIS B N 1
ATOM 3162 C CA . HIS B 1 195 ? -7.273 -5.797 8.211 1 97.69 195 HIS B CA 1
ATOM 3163 C C . HIS B 1 195 ? -6.219 -5.086 9.055 1 97.69 195 HIS B C 1
ATOM 3165 O O . HIS B 1 195 ? -5.211 -4.613 8.523 1 97.69 195 HIS B O 1
ATOM 3171 N N . TRP B 1 196 ? -6.465 -5.031 10.336 1 97.12 196 TRP B N 1
ATOM 3172 C CA . TRP B 1 196 ? -5.668 -4.246 11.273 1 97.12 196 TRP B CA 1
ATOM 3173 C C . TRP B 1 196 ? -4.191 -4.602 11.164 1 97.12 196 TRP B C 1
ATOM 3175 O O . TRP B 1 196 ? -3.338 -3.719 11.047 1 97.12 196 TRP B O 1
ATOM 3185 N N . ASN B 1 197 ? -3.867 -5.848 11.094 1 95.25 197 ASN B N 1
ATOM 3186 C CA . ASN B 1 197 ? -2.473 -6.277 11.102 1 95.25 197 ASN B CA 1
ATOM 3187 C C . ASN B 1 197 ? -1.744 -5.82 9.836 1 95.25 197 ASN B C 1
ATOM 3189 O O . ASN B 1 197 ? -0.628 -5.305 9.914 1 95.25 197 ASN B O 1
ATOM 3193 N N . ARG B 1 198 ? -2.34 -6.008 8.656 1 96.19 198 ARG B N 1
ATOM 3194 C CA . ARG B 1 198 ? -1.712 -5.625 7.395 1 96.19 198 ARG B CA 1
ATOM 3195 C C . ARG B 1 198 ? -1.573 -4.109 7.289 1 96.19 198 ARG B C 1
ATOM 3197 O O . ARG B 1 198 ? -0.555 -3.605 6.812 1 96.19 198 ARG B O 1
ATOM 3204 N N . VAL B 1 199 ? -2.586 -3.387 7.797 1 98 199 VAL B N 1
ATOM 3205 C CA . VAL B 1 199 ? -2.562 -1.929 7.754 1 98 199 VAL B CA 1
ATOM 3206 C C . VAL B 1 199 ? -1.468 -1.402 8.68 1 98 199 VAL B C 1
ATOM 3208 O O . VAL B 1 199 ? -0.651 -0.571 8.273 1 98 199 VAL B O 1
ATOM 3211 N N . THR B 1 200 ? -1.404 -1.915 9.906 1 97.19 200 THR B N 1
ATOM 3212 C CA . THR B 1 200 ? -0.438 -1.417 10.875 1 97.19 200 THR B CA 1
ATOM 3213 C C . THR B 1 200 ? 0.986 -1.759 10.453 1 97.19 200 THR B C 1
ATOM 3215 O O . THR B 1 200 ? 1.907 -0.964 10.648 1 97.19 200 THR B O 1
ATOM 3218 N N . GLN B 1 201 ? 1.172 -2.928 9.859 1 95.81 201 GLN B N 1
ATOM 3219 C CA . GLN B 1 201 ? 2.486 -3.291 9.344 1 95.81 201 GLN B CA 1
ATOM 3220 C C . GLN B 1 201 ? 2.934 -2.326 8.25 1 95.81 201 GLN B C 1
ATOM 3222 O O . GLN B 1 201 ? 4.094 -1.912 8.219 1 95.81 201 GLN B O 1
ATOM 3227 N N . ALA B 1 202 ? 2.055 -2.037 7.34 1 97.94 202 ALA B N 1
ATOM 3228 C CA . ALA B 1 202 ? 2.367 -1.093 6.273 1 97.94 202 ALA B CA 1
ATOM 3229 C C . ALA B 1 202 ? 2.68 0.291 6.836 1 97.94 202 ALA B C 1
ATOM 3231 O O . ALA B 1 202 ? 3.613 0.957 6.379 1 97.94 202 ALA B O 1
ATOM 3232 N N . GLU B 1 203 ? 1.868 0.714 7.824 1 98.25 203 GLU B N 1
ATOM 3233 C CA . GLU B 1 203 ? 2.119 2.002 8.469 1 98.25 203 GLU B CA 1
ATOM 3234 C C . GLU B 1 203 ? 3.51 2.045 9.094 1 98.25 203 GLU B C 1
ATOM 3236 O O . GLU B 1 203 ? 4.234 3.031 8.938 1 98.25 203 GLU B O 1
ATOM 3241 N N . ASP B 1 204 ? 3.861 1.007 9.758 1 96.88 204 ASP B N 1
ATOM 3242 C CA . ASP B 1 204 ? 5.176 0.931 10.383 1 96.88 204 ASP B CA 1
ATOM 3243 C C . ASP B 1 204 ? 6.289 1.005 9.336 1 96.88 204 ASP B C 1
ATOM 3245 O O . ASP B 1 204 ? 7.301 1.678 9.547 1 96.88 204 ASP B O 1
ATOM 3249 N N . THR B 1 205 ? 6.129 0.344 8.25 1 96.94 205 THR B N 1
ATOM 3250 C CA . THR B 1 205 ? 7.137 0.329 7.191 1 96.94 205 THR B CA 1
ATOM 3251 C C . THR B 1 205 ? 7.281 1.713 6.566 1 96.94 205 THR B C 1
ATOM 3253 O O . THR B 1 205 ? 8.398 2.146 6.262 1 96.94 205 THR B O 1
ATOM 3256 N N . VAL B 1 206 ? 6.148 2.381 6.344 1 97.81 206 VAL B N 1
ATOM 3257 C CA . VAL B 1 206 ? 6.188 3.738 5.812 1 97.81 206 VAL B CA 1
ATOM 3258 C C . VAL B 1 206 ? 6.973 4.645 6.758 1 97.81 206 VAL B C 1
ATOM 3260 O O . VAL B 1 206 ? 7.824 5.418 6.32 1 97.81 206 VAL B O 1
ATOM 3263 N N . ARG B 1 207 ? 6.699 4.504 8.047 1 96.38 207 ARG B N 1
ATOM 3264 C CA . ARG B 1 207 ? 7.41 5.312 9.023 1 96.38 207 ARG B CA 1
ATOM 3265 C C . ARG B 1 207 ? 8.906 5.027 8.992 1 96.38 207 ARG B C 1
ATOM 3267 O O . ARG B 1 207 ? 9.727 5.945 9.07 1 96.38 207 ARG B O 1
ATOM 3274 N N . GLU B 1 208 ? 9.227 3.785 8.867 1 94.69 208 GLU B N 1
ATOM 3275 C CA . GLU B 1 208 ? 10.633 3.387 8.828 1 94.69 208 GLU B CA 1
ATOM 3276 C C . GLU B 1 208 ? 11.344 3.971 7.609 1 94.69 208 GLU B C 1
ATOM 3278 O O . GLU B 1 208 ? 12.453 4.48 7.719 1 94.69 208 GLU B O 1
ATOM 3283 N N . ILE B 1 209 ? 10.711 3.854 6.449 1 95 209 ILE B N 1
ATOM 3284 C CA . ILE B 1 209 ? 11.312 4.355 5.219 1 95 209 ILE B CA 1
ATOM 3285 C C . ILE B 1 209 ? 11.484 5.871 5.305 1 95 209 ILE B C 1
ATOM 3287 O O . ILE B 1 209 ? 12.523 6.41 4.922 1 95 209 ILE B O 1
ATOM 3291 N N . LEU B 1 210 ? 10.508 6.543 5.812 1 95.19 210 LEU B N 1
ATOM 3292 C CA . LEU B 1 210 ? 10.562 7.996 5.918 1 95.19 210 LEU B CA 1
ATOM 3293 C C . LEU B 1 210 ? 11.633 8.422 6.922 1 95.19 210 LEU B C 1
ATOM 3295 O O . LEU B 1 210 ? 12.305 9.438 6.723 1 95.19 210 LEU B O 1
ATOM 3299 N N . ALA B 1 211 ? 11.812 7.688 7.969 1 92.06 211 ALA B N 1
ATOM 3300 C CA . ALA B 1 211 ? 12.844 7.977 8.961 1 92.06 211 ALA B CA 1
ATOM 3301 C C . ALA B 1 211 ? 14.242 7.816 8.352 1 92.06 211 ALA B C 1
ATOM 3303 O O . ALA B 1 211 ? 15.188 8.477 8.789 1 92.06 211 ALA B O 1
ATOM 3304 N N . GLY B 1 212 ? 14.359 6.93 7.375 1 86.69 212 GLY B N 1
ATOM 3305 C CA . GLY B 1 212 ? 15.633 6.645 6.742 1 86.69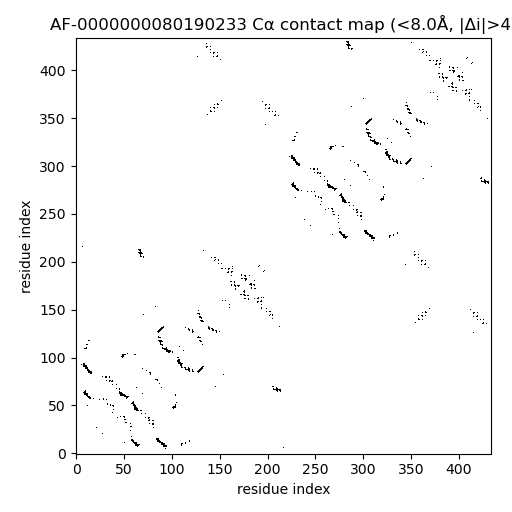 212 GLY B CA 1
ATOM 3306 C C . GLY B 1 212 ? 16.062 7.715 5.758 1 86.69 212 GLY B C 1
ATOM 3307 O O . GLY B 1 212 ? 17.234 7.75 5.344 1 86.69 212 GLY B O 1
ATOM 3308 N N . TYR B 1 213 ? 15.172 8.531 5.262 1 79.81 213 TYR B N 1
ATOM 3309 C CA . TYR B 1 213 ? 15.531 9.633 4.375 1 79.81 213 TYR B CA 1
ATOM 3310 C C . TYR B 1 213 ? 16.5 10.586 5.055 1 79.81 213 TYR B C 1
ATOM 3312 O O . TYR B 1 213 ? 17.234 11.328 4.383 1 79.81 213 TYR B O 1
ATOM 3320 N N . GLU B 1 214 ? 16.406 10.812 6.367 1 64.88 214 GLU B N 1
ATOM 3321 C CA . GLU B 1 214 ? 17.234 11.734 7.137 1 64.88 214 GLU B CA 1
ATOM 3322 C C . GLU B 1 214 ? 18.719 11.367 7.035 1 64.88 214 GLU B C 1
ATOM 3324 O O . GLU B 1 214 ? 19.578 12.25 7.016 1 64.88 214 GLU B O 1
ATOM 3329 N N . ASP B 1 215 ? 18.984 10.055 7.059 1 52.56 215 ASP B N 1
ATOM 3330 C CA . ASP B 1 215 ? 20.359 9.586 7.152 1 52.56 215 ASP B CA 1
ATOM 3331 C C . ASP B 1 215 ? 21.109 9.844 5.852 1 52.56 215 ASP B C 1
ATOM 3333 O O . ASP B 1 215 ? 22.344 9.82 5.824 1 52.56 215 ASP B O 1
ATOM 3337 N N . GLY B 1 216 ? 20.641 9.898 4.707 1 45.34 216 GLY B N 1
ATOM 3338 C CA . GLY B 1 216 ? 21.453 10.133 3.527 1 45.34 216 GLY B CA 1
ATOM 3339 C C . GLY B 1 216 ? 21.891 11.586 3.383 1 45.34 216 GLY B C 1
ATOM 3340 O O . GLY B 1 216 ? 22.234 12.023 2.285 1 45.34 216 GLY B O 1
ATOM 3341 N N . SER B 1 217 ? 21.781 12.469 4.34 1 34.62 217 SER B N 1
ATOM 3342 C CA . SER B 1 217 ? 22.688 13.609 4.262 1 34.62 217 SER B CA 1
ATOM 3343 C C . SER B 1 217 ? 24.141 13.164 4.309 1 34.62 217 SER B C 1
ATOM 3345 O O . SER B 1 217 ? 24.484 12.172 4.957 1 34.62 217 SER B O 1
#

Sequence (434 aa):
MSPSESSGSYVVVGDVVGSRAIDDRDTFGRALDDALATVNHQYAGSVRADVVTVKGVDEVAGVLDHPRDVYGVVKTVHDEIHPDQVRFGVAHGAIDVNPDSADVTTMDGPAFHHANELLEWVERRGSLFAFEGRYPAVDGLVSSTVNLILTLREDWTDPQFEAVRARERASSQQEAADQLDIGQQTVSDRLQRAHWNRVTQAEDTVREILAGYEDGSMSPSESSGSYVVVGDVVGSRAIDDRDTFGRALDDALATVNHQYAGSVRADVVTVKGVDEVAGVLDHPRDVYGVVKTVHDEIHPDQVRFGVAHGAIDVNPDSADVTTMDGPAFHHANELLEWVERRGSLFAFEGRYPAVDGLVSSTVNLILTLREDWTDPQFEAVRARERASSQQEAADQLDIGQQTVSDRLQRAHWNRVTQAEDTVREILAGYEDGS

Nearest PDB structures (foldseek):
  4wp3-assembly5_E  TM=5.764E-01  e=9.086E-02  Mycobacterium avium
  8k22-assembly1_H  TM=5.681E-01  e=2.416E-01  Vibrio phage ICP1_2004_A
  7wkp-assembly1_A  TM=5.526E-01  e=2.153E-01  Vibrio phage ICP1_2011_A
  4fpi-assembly1_C  TM=4.900E-01  e=2.559E-01  Rhodococcus opacus
  1ueu-assembly1_A  TM=3.526E-01  e=4.810E+00  Archaeoglobus fulgidus

Radius of gyration: 23.43 Å; Cα contacts (8 Å, |Δi|>4): 765; chains: 2; bounding box: 62×67×52 Å

Foldseek 3Di:
DPPPPALWKKKKKKFWPPLVPDDCNVVLLVLLQVLQVVLCVVPVVFWQAGWDAQPRSTMTMGIGSAQLCVLVSLVSSVLRNPPIAMAMFMEIDDWDFPRNDNHVNRIDDPRVVRRVVVSVVCVVVVFRYFYYDDDVVVRVVLRVLSRVLVVLVNPQDPLLSLLLVLVVVDPDLVSSCVVVVHDSVSSVVSCVVSVVVVSVVSVVVSSVVRNCSVPVD/DPPPPAQWKKKKKKFWPPLVPDDCNVVLLVLLQVLQVVLCVVPVVFWQAGWHAQPRSTMTMGIGSFQLCVLVSLVSSVLRNPPIAMAMFMEIDDWDFPRNDNHVNRIDDPRVVRRVVVSVVCVVVVFRYFYYDDDVVVRVVLRVLSRVLVVLVNPQDPLLSLLLVLVVVDPDLVSSCVVVVHDSVSSVVSCVVSVVVVSVVSVVVSSVVRNCSVPVD

Secondary structure (DSSP, 8-state):
--------EEEEEEEETTGGG-S-HHHHHHHHHHHHHHHHHHTTTTEEEEEEEEETTTEEEEEES-GGGHHHHHHHHHHHHTTS-EEEEEEEE---BSTT-S-GGG-BSHHHHHHHHHHHHHHHHT-SEEEE-S-HHHHHHHHHHHHHHHHHHHT--HHHHHHHHHHHH-SSHHHHHHHHTS-HHHHHHHHHHTTHHHHHHHHHHHHHHHHHTTTT-/--------EEEEEEEETTGGG-S-HHHHHHHHHHHHHHHHHHTTTTEEEEEEEEETTTEEEEEES-GGGHHHHHHHHHHHHTTS-EEEEEEEE---BSTT-S-GGG-BSHHHHHHHHHHHHHHHHT-SEEEE-S-HHHHHHHHHHHHHHHHHHHT--HHHHHHHHHHHH-SSHHHHHHHHTS-HHHHHHHHHHTTHHHHHHHHHHHHHHHHHTTTT-

pLDDT: mean 92.84, std 12.73, range [24.73, 98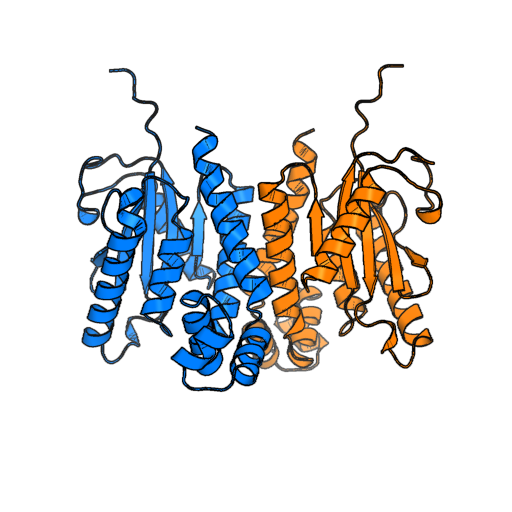.81]

Organism: NCBI:txid355548

InterPro domains:
  IPR032580 SatD family [PF16264] (12-188)